Protein AF-A0A1Y1HPE0-F1 (afdb_monomer_lite)

InterPro domains:
  IPR033253 Cilia- and flagella-associated protein 45 [PTHR15504] (1-548)
  IPR043597 Trichohyalin-plectin-homology domain [PF13868] (159-290)
  IPR043597 Trichohyalin-plectin-homology domain [PF13868] (318-537)

Sequence (550 aa):
MPASVRSDATHGTQRSSSSKTQGKYKVISRSSTVDESLFGNNGMPVVTRSPTRKQKENQENTRSRKGATQKEDTDSVLLTKGDIQRIKGTGLITSAEEKETLRCMHETQKEQERAVSTQRKNAMLKMEEERRKRAPLTETDRLKQEETSSILSAANQQLDEQLDEVKRMNQMMLYSKCMTVRDKQIEEKRRIKEQEEAETRRLDVAMEADRRRALEEYEERERRRVEEFKQGKKVIELQIEERELERQRQEEVLALERQAVLDAIERNKAEELRQMQERRDAGARLLQASLRARTADLLQWHCHSGPTCTLNSAVRLQEVSRSNAALIERKKALAAAEREEELRIAAYIAQKEAREAQVAEEQERVKKDREREVARLRGMQEKANDKQAEIDALRAQRTQEAYEREWRAKERAEAERARRLNQELAEAREQQKVLKMKQLADYAQAEQAEFYRIIAEKREMEKRERELEQQAQRKEVEHKEQLKLQIAQREEERRREREAHLREGDKIKQKLQAEKDKLERIRMKKLQDLEKEGVPEKYRAELMTKKLMK

Organism: Klebsormidium nitens (NCBI:txid105231)

Secondary structure (DSSP, 8-state):
--------------------------------------------------------------------------------HHHHHHHHHTT----HHHHHHHHHHHHHHHHHHHHHHHHHHHHHHHHHHHHHHSSPPPHHHHHHHHHHHHHHHHHHHHHHHHSHHHHHHHHHHHHHHHHHHHHHHHHHHHHHHHHHHHHHHHHHHHHHHHHHHHHHHHHHHHHHHHHHHHHHHHHHHHHHHHHHHHHHHHHHHHHHHHHHHHHHHHHHHHHHHHHHHHHHHHHHHHHHHHHHTTSS--------------------TTSHHHHHHHHHHHHHHHHHHHHHHHHHHHHHHHHHHHHHHHHHHHHHHHHHHHHHHHHHHHHHHHHHHHHHHHHHHHHHHHHHHHHHHHHHHHHHHHHHHHHHHHHHHHHHHHHHHHHHHHHHHHHHHHHHHHHHHHHHHHHHHHHHHHHHHHHHHHHHHHHHHHHHHHHHHHHHHHHHHHHHHHHHHHHHHHHHHHHHHHHHHHHHHHHHHHHHTT--HHHHHHHHH--S--

Foldseek 3Di:
DDDDDDDDDDDDDDDDDDDDDDDDDDDDDDDDDDDDPDPDDDDDDDDDDDDDDDDDDDDDDDDDDDDDDDDDDDPDDDQDPVNVV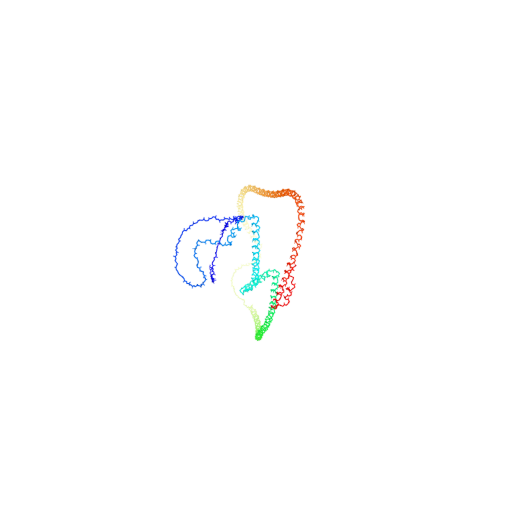VVVVVPDPDDPVVVVVVVVVVVVVVVVVVVVVVVVVVVVVVVVVVCVVPPDDDPVVVVVVVVVVVVVVVVVVVVVCPDVLNVVLVVLLVVLVVVLVVVVVVVVVVVVVVVVVVVVVVVVVVVVVVVVVVVVVVVVVVVVVVVVVVVVVVVVVVVVVVVVVVVVVVVVVVVVVVVVVVVVVVVVVVVVVVVVVVVVVVVVVVVVVVVVVPPDDDDDDDDDDDDDDDDDDDDDPPCVVVVVVVVVVVVVVVVVVVVVVVVVVVVVVVVVVVVVVVVVVVVVVVVVVVVVVVVVVVVVVVVVVVVVVVVVVVVVVVVVVVVVVVVVVVVVVVVVVVVVVVVVVVVVVVVVVVVVVVVVVVVVVVVVVVVVVVVVVVVVVVVVVVVVVVVVVVVVVVVVVVVVVVVVVCVVVVVVVVVVCVVVVVVVVVVVVVVQVVSVVSLVVSLVVSVVVVRDVVSSVVSVPDDSDD

pLDDT: mean 71.09, std 19.19, range [23.92, 93.81]

Structure (mmCIF, N/CA/C/O backbone):
data_AF-A0A1Y1HPE0-F1
#
_entry.id   AF-A0A1Y1HPE0-F1
#
loop_
_atom_site.group_PDB
_atom_site.id
_atom_site.type_symbol
_atom_site.label_atom_id
_atom_site.label_alt_id
_atom_site.label_comp_id
_atom_site.label_asym_id
_atom_site.label_entity_id
_atom_site.label_seq_id
_atom_site.pdbx_PDB_ins_code
_atom_site.Cartn_x
_atom_site.Cartn_y
_atom_site.Cartn_z
_atom_site.occupancy
_atom_site.B_iso_or_equiv
_atom_site.auth_seq_id
_atom_site.auth_comp_id
_atom_site.auth_asym_id
_atom_site.auth_atom_id
_atom_site.pdbx_PDB_model_num
ATOM 1 N N . MET A 1 1 ? -14.961 -21.545 -36.499 1.00 43.22 1 MET A N 1
ATOM 2 C CA . MET A 1 1 ? -15.099 -22.891 -35.908 1.00 43.22 1 MET A CA 1
ATOM 3 C C . MET A 1 1 ? -14.948 -22.815 -34.389 1.00 43.22 1 MET A C 1
ATOM 5 O O . MET A 1 1 ? -13.817 -22.736 -33.929 1.00 43.22 1 MET A O 1
ATOM 9 N N . PRO A 1 2 ? -16.051 -22.770 -33.619 1.00 56.19 2 PRO A N 1
ATOM 10 C CA . PRO A 1 2 ? -16.020 -23.181 -32.209 1.00 56.19 2 PRO A CA 1
ATOM 11 C C . PRO A 1 2 ? -17.181 -24.130 -31.822 1.00 56.19 2 PRO A C 1
ATOM 13 O O . PRO A 1 2 ? -18.338 -23.867 -32.139 1.00 56.19 2 PRO A O 1
ATOM 16 N N . ALA A 1 3 ? -16.851 -25.225 -31.130 1.00 38.56 3 ALA A N 1
ATOM 17 C CA . ALA A 1 3 ? -17.727 -26.274 -30.571 1.00 38.56 3 ALA A CA 1
ATOM 18 C C . ALA A 1 3 ? -16.830 -27.186 -29.684 1.00 38.56 3 ALA A C 1
ATOM 20 O O . ALA A 1 3 ? -15.649 -27.290 -30.004 1.00 38.56 3 ALA A O 1
ATOM 21 N N . SER A 1 4 ? -17.231 -27.882 -28.606 1.00 43.22 4 SER A N 1
ATOM 22 C CA . SER A 1 4 ? -18.500 -28.044 -27.854 1.00 43.22 4 SER A CA 1
ATOM 23 C C . SER A 1 4 ? -18.182 -28.615 -26.435 1.00 43.22 4 SER A C 1
ATOM 25 O O . SER A 1 4 ? -17.018 -28.577 -26.051 1.00 43.22 4 SER A O 1
ATOM 27 N N . VAL A 1 5 ? -19.172 -29.217 -25.732 1.00 46.91 5 VAL A N 1
ATOM 28 C CA . VAL A 1 5 ? -19.135 -29.888 -24.388 1.00 46.91 5 VAL A CA 1
ATOM 29 C C . VAL A 1 5 ? -19.251 -28.874 -23.218 1.00 46.91 5 VAL A C 1
ATOM 31 O O . VAL A 1 5 ? -18.313 -28.120 -22.998 1.00 46.91 5 VAL A O 1
ATOM 34 N N . ARG A 1 6 ? -20.356 -28.662 -22.458 1.00 43.00 6 ARG A N 1
ATOM 35 C CA . ARG A 1 6 ? -21.628 -29.386 -22.109 1.00 43.00 6 ARG A CA 1
ATOM 36 C C . ARG A 1 6 ? -21.442 -30.697 -21.316 1.00 43.00 6 ARG A C 1
ATOM 38 O O . ARG A 1 6 ? -20.601 -31.475 -21.723 1.00 43.00 6 ARG A O 1
ATOM 45 N N . SER A 1 7 ? -22.192 -31.041 -20.256 1.00 43.66 7 SER A N 1
ATOM 46 C CA . SER A 1 7 ? -23.367 -30.468 -19.532 1.00 43.66 7 SER A CA 1
ATOM 47 C C . SER A 1 7 ? -23.320 -30.901 -18.031 1.00 43.66 7 SER A C 1
ATOM 49 O O . SER A 1 7 ? -22.395 -31.619 -17.672 1.00 43.66 7 SER A O 1
ATOM 51 N N . ASP A 1 8 ? -24.063 -30.352 -17.052 1.00 34.03 8 ASP A N 1
ATOM 52 C CA . ASP A 1 8 ? -25.495 -30.528 -16.664 1.00 34.03 8 ASP A CA 1
ATOM 53 C C . ASP A 1 8 ? -25.862 -29.430 -15.608 1.00 34.03 8 ASP A C 1
ATOM 55 O O . ASP A 1 8 ? -24.966 -28.961 -14.913 1.00 34.03 8 ASP A O 1
ATOM 59 N N . ALA A 1 9 ? -27.049 -28.799 -15.483 1.00 38.19 9 ALA A N 1
ATOM 60 C CA . ALA A 1 9 ? -28.463 -29.230 -15.341 1.00 38.19 9 ALA A CA 1
ATOM 61 C C . ALA A 1 9 ? -28.849 -29.701 -13.903 1.00 38.19 9 ALA A C 1
ATOM 63 O O . ALA A 1 9 ? -28.107 -30.471 -13.318 1.00 38.19 9 ALA A O 1
ATOM 64 N N . THR A 1 10 ? -29.979 -29.350 -13.243 1.00 39.84 10 THR A N 1
ATOM 65 C CA . THR A 1 10 ? -31.112 -28.400 -13.479 1.00 39.84 10 THR A CA 1
ATOM 66 C C . THR A 1 10 ? -31.962 -28.172 -12.192 1.00 39.84 10 THR A C 1
ATOM 68 O O . THR A 1 10 ? -31.917 -29.003 -11.290 1.00 39.84 10 THR A O 1
ATOM 71 N N . HIS A 1 11 ? -32.841 -27.144 -12.230 1.00 38.12 11 HIS A N 1
ATOM 72 C CA . HIS A 1 11 ? -34.014 -26.789 -11.375 1.00 38.12 11 HIS A CA 1
ATOM 73 C C . HIS A 1 11 ? -33.742 -25.763 -10.249 1.00 38.12 11 HIS A C 1
ATOM 75 O O . HIS A 1 11 ? -32.761 -25.875 -9.535 1.00 38.12 11 HIS A O 1
ATOM 81 N N . GLY A 1 12 ? -34.537 -24.711 -10.001 1.00 32.06 12 GLY A N 1
ATOM 82 C CA . GLY A 1 12 ? -35.847 -24.310 -10.529 1.00 32.06 12 GLY A CA 1
ATOM 83 C C . GLY A 1 12 ? -36.899 -24.162 -9.418 1.00 32.06 12 GLY A C 1
ATOM 84 O O . GLY A 1 12 ? -37.325 -25.169 -8.867 1.00 32.06 12 GLY A O 1
ATOM 85 N N . THR A 1 13 ? -37.343 -22.930 -9.115 1.00 36.38 13 THR A N 1
ATOM 86 C CA . THR A 1 13 ? -38.761 -22.468 -9.158 1.00 36.38 13 THR A CA 1
ATOM 87 C C . THR A 1 13 ? -38.858 -20.964 -8.821 1.00 36.38 13 THR A C 1
ATOM 89 O O . THR A 1 13 ? -38.012 -20.403 -8.131 1.00 36.38 13 THR A O 1
ATOM 92 N N . GLN A 1 14 ? -39.870 -20.296 -9.383 1.00 33.84 14 GLN A N 1
ATOM 93 C CA . GLN A 1 14 ? -40.132 -18.850 -9.349 1.00 33.84 14 GLN A CA 1
ATOM 94 C C . GLN A 1 14 ? -41.140 -18.436 -8.255 1.00 33.84 14 GLN A C 1
ATOM 96 O O . GLN A 1 14 ? -41.988 -19.244 -7.885 1.00 33.84 14 GLN A O 1
ATOM 101 N N . ARG A 1 15 ? -41.132 -17.144 -7.870 1.00 32.78 15 ARG A N 1
ATOM 102 C CA . ARG A 1 15 ? -42.278 -16.184 -7.761 1.00 32.78 15 ARG A CA 1
ATOM 103 C C . ARG A 1 15 ? -41.783 -14.904 -7.041 1.00 32.78 15 ARG A C 1
ATOM 105 O O . ARG A 1 15 ? -41.161 -15.010 -5.997 1.00 32.78 15 ARG A O 1
ATOM 112 N N . SER A 1 16 ? -41.787 -13.701 -7.635 1.00 36.34 16 SER A N 1
ATOM 113 C CA . SER A 1 16 ? -42.919 -12.786 -7.940 1.00 36.34 16 SER A CA 1
ATOM 114 C C . SER A 1 16 ? -43.643 -12.254 -6.686 1.00 36.34 16 SER A C 1
ATOM 116 O O . SER A 1 16 ? -43.951 -13.060 -5.820 1.00 36.34 16 SER A O 1
ATOM 118 N N . SER A 1 17 ? -44.108 -11.005 -6.546 1.00 30.58 17 SER A N 1
ATOM 119 C CA . SER A 1 17 ? -43.941 -9.716 -7.258 1.00 30.58 17 SER A CA 1
ATOM 120 C C . SER A 1 17 ? -44.931 -8.705 -6.634 1.00 30.58 17 SER A C 1
ATOM 122 O O . SER A 1 17 ? -45.931 -9.146 -6.073 1.00 30.58 17 SER A O 1
ATOM 124 N N . SER A 1 18 ? -44.772 -7.394 -6.887 1.00 31.62 18 SER A N 1
ATOM 125 C CA . SER A 1 18 ? -45.792 -6.330 -6.666 1.00 31.62 18 SER A CA 1
ATOM 126 C C . SER A 1 18 ? -46.138 -5.984 -5.197 1.00 31.62 18 SER A C 1
ATOM 128 O O . SER A 1 18 ? -45.829 -6.746 -4.293 1.00 31.62 18 SER A O 1
ATOM 130 N N . SER A 1 19 ? -46.821 -4.877 -4.871 1.00 35.88 19 SER A N 1
ATOM 131 C CA . SER A 1 19 ? -46.736 -3.485 -5.365 1.00 35.88 19 SER A CA 1
ATOM 132 C C . SER A 1 19 ? -47.592 -2.570 -4.472 1.00 35.88 19 SER A C 1
ATOM 134 O O . SER A 1 19 ? -48.660 -2.985 -4.050 1.00 35.88 19 SER A O 1
ATOM 136 N N . LYS A 1 20 ? -47.152 -1.319 -4.280 1.00 37.41 20 LYS A N 1
ATOM 137 C CA . LYS A 1 20 ? -47.934 -0.073 -4.078 1.00 37.41 20 LYS A CA 1
ATOM 138 C C . LYS A 1 20 ? -49.326 -0.070 -3.376 1.00 37.41 20 LYS A C 1
ATOM 140 O O . LYS A 1 20 ? -50.286 -0.704 -3.789 1.00 37.41 20 LYS A O 1
ATOM 145 N N . THR A 1 21 ? -49.452 0.967 -2.534 1.00 35.25 21 THR A N 1
ATOM 146 C CA . THR A 1 21 ? -50.607 1.882 -2.317 1.00 35.25 21 THR A CA 1
ATOM 147 C C . THR A 1 21 ? -51.762 1.569 -1.344 1.00 35.25 21 THR A C 1
ATOM 149 O O . THR A 1 21 ? -52.593 0.710 -1.577 1.00 35.25 21 THR A O 1
ATOM 152 N N . GLN A 1 22 ? -51.871 2.494 -0.373 1.00 43.84 22 GLN A N 1
ATOM 153 C CA . GLN A 1 22 ? -53.065 3.147 0.205 1.00 43.84 22 GLN A CA 1
ATOM 154 C C . GLN A 1 22 ? -54.168 2.324 0.905 1.00 43.84 22 GLN A C 1
ATOM 156 O O . GLN A 1 22 ? -54.922 1.581 0.293 1.00 43.84 22 GLN A O 1
ATOM 161 N N . GLY A 1 23 ? -54.389 2.659 2.184 1.00 35.94 23 GLY A N 1
ATOM 162 C CA . GLY A 1 23 ? -55.521 2.208 3.001 1.00 35.94 23 GLY A CA 1
ATOM 163 C C . GLY A 1 23 ? -55.784 3.171 4.162 1.00 35.94 23 GLY A C 1
ATOM 164 O O . GLY A 1 23 ? -55.299 2.981 5.268 1.00 35.94 23 GLY A O 1
ATOM 165 N N . LYS A 1 24 ? -56.509 4.246 3.851 1.00 37.16 24 LYS A N 1
ATOM 166 C CA . LYS A 1 24 ? -56.966 5.342 4.721 1.00 37.16 24 LYS A CA 1
ATOM 167 C C . LYS A 1 24 ? -57.608 4.887 6.044 1.00 37.16 24 LYS A C 1
ATOM 169 O O . LYS A 1 24 ? -58.384 3.938 6.072 1.00 37.16 24 LYS A O 1
ATOM 174 N N . TYR A 1 25 ? -57.399 5.691 7.091 1.00 37.66 25 TYR A N 1
ATOM 175 C CA . TYR A 1 25 ? -58.205 5.693 8.318 1.00 37.66 25 TYR A CA 1
ATOM 176 C C . TYR A 1 25 ? -59.710 5.769 8.017 1.00 37.66 25 TYR A C 1
ATOM 178 O O . TYR A 1 25 ? -60.133 6.559 7.170 1.00 37.66 25 TYR A O 1
ATOM 186 N N . LYS A 1 26 ? -60.526 5.056 8.803 1.00 41.47 26 LYS A N 1
ATOM 187 C CA . LYS A 1 26 ? -61.959 5.346 8.937 1.00 41.47 26 LYS A CA 1
ATOM 188 C C . LYS A 1 26 ? -62.332 5.439 10.416 1.00 41.47 26 LYS A C 1
ATOM 190 O O . LYS A 1 26 ? -62.333 4.448 11.134 1.00 41.47 26 LYS A O 1
ATOM 195 N N . VAL A 1 27 ? -62.612 6.664 10.853 1.00 50.12 27 VAL A N 1
ATOM 196 C CA . VAL A 1 27 ? -63.138 6.988 12.186 1.00 50.12 27 VAL A CA 1
ATOM 197 C C . VAL A 1 27 ? -64.645 6.742 12.201 1.00 50.12 27 VAL A C 1
ATOM 199 O O . VAL A 1 27 ? -65.324 7.088 11.235 1.00 50.12 27 VAL A O 1
ATOM 202 N N . ILE A 1 28 ? -65.173 6.235 13.316 1.00 44.94 28 ILE A N 1
ATOM 203 C CA . ILE A 1 28 ? -66.593 6.340 13.678 1.00 44.94 28 ILE A CA 1
ATOM 204 C C . ILE A 1 28 ? -66.644 6.825 15.140 1.00 44.94 28 ILE A C 1
ATOM 206 O O . ILE A 1 28 ? -66.226 6.079 16.013 1.00 44.94 28 ILE A O 1
ATOM 210 N N . SER A 1 29 ? -67.071 8.089 15.348 1.00 39.16 29 SER A N 1
ATOM 211 C CA . SER A 1 29 ? -67.472 8.786 16.610 1.00 39.16 29 SER A CA 1
ATOM 212 C C . SER A 1 29 ? -66.700 8.472 17.919 1.00 39.16 29 SER A C 1
ATOM 214 O O . SER A 1 29 ? -66.701 7.343 18.381 1.00 39.16 29 SER A O 1
ATOM 216 N N . ARG A 1 30 ? -66.082 9.399 18.671 1.00 45.25 30 ARG A N 1
ATOM 217 C CA . ARG A 1 30 ? -66.249 10.864 18.841 1.00 45.25 30 ARG A CA 1
ATOM 218 C C . ARG A 1 30 ? -67.590 11.352 19.433 1.00 45.25 30 ARG A C 1
ATOM 220 O O . ARG A 1 30 ? -68.248 12.185 18.827 1.00 45.25 30 ARG A O 1
ATOM 227 N N . SER A 1 31 ? -67.903 10.917 20.659 1.00 41.41 31 SER A N 1
ATOM 228 C CA . SER A 1 31 ? -68.553 11.758 21.693 1.00 41.41 31 SER A CA 1
ATOM 229 C C . SER A 1 31 ? -68.571 11.054 23.059 1.00 41.41 31 SER A C 1
ATOM 231 O O . SER A 1 31 ? -69.460 10.255 23.341 1.00 41.41 31 SER A O 1
ATOM 233 N N . SER A 1 32 ? -67.599 11.354 23.923 1.00 47.22 32 SER A N 1
ATOM 234 C CA . SER A 1 32 ? -67.708 11.088 25.362 1.00 47.22 32 SER A CA 1
ATOM 235 C C . SER A 1 32 ? -68.262 12.341 26.038 1.00 47.22 32 SER A C 1
ATOM 237 O O . SER A 1 32 ? -67.502 13.245 26.384 1.00 47.22 32 SER A O 1
ATOM 239 N N . THR A 1 33 ? -69.580 12.399 26.200 1.00 44.78 33 THR A N 1
ATOM 240 C CA . THR A 1 33 ? -70.246 13.437 26.991 1.00 44.78 33 THR A CA 1
ATOM 241 C C . THR A 1 33 ? -71.066 12.733 28.058 1.00 44.78 33 THR A C 1
ATOM 243 O O . THR A 1 33 ? -72.002 12.003 27.747 1.00 44.78 33 THR A O 1
ATOM 246 N N . VAL A 1 34 ? -70.645 12.909 29.307 1.00 44.03 34 VAL A N 1
ATOM 247 C CA . VAL A 1 34 ? -71.431 12.556 30.489 1.00 44.03 34 VAL A CA 1
ATOM 248 C C . VAL A 1 34 ? -72.476 13.651 30.676 1.00 44.03 34 VAL A C 1
ATOM 250 O O . VAL A 1 34 ? -72.135 14.826 30.557 1.00 44.03 34 VAL A O 1
ATOM 253 N N . ASP A 1 35 ? -73.713 13.268 30.982 1.00 37.34 35 ASP A N 1
ATOM 254 C CA . ASP A 1 35 ? -74.705 14.166 31.572 1.00 37.34 35 ASP A CA 1
ATOM 255 C C . ASP A 1 35 ? -75.364 13.460 32.769 1.00 37.34 35 ASP A C 1
ATOM 257 O O . ASP A 1 35 ? -75.675 12.266 32.718 1.00 37.34 35 ASP A O 1
ATOM 261 N N . GLU A 1 36 ? -75.498 14.183 33.876 1.00 53.75 36 GLU A N 1
ATOM 262 C CA . GLU A 1 36 ? -75.738 13.653 35.221 1.00 53.75 36 GLU A CA 1
ATOM 263 C C . GLU A 1 36 ? -77.216 13.764 35.625 1.00 53.75 36 GLU A C 1
ATOM 265 O O . GLU A 1 36 ? -77.560 14.371 36.637 1.00 53.75 36 GLU A O 1
ATOM 270 N N . SER A 1 37 ? -78.120 13.171 34.838 1.00 54.69 37 SER A N 1
ATOM 271 C CA . SER A 1 37 ? -79.567 13.265 35.102 1.00 54.69 37 SER A CA 1
ATOM 272 C C . SER A 1 37 ? -80.334 11.965 34.831 1.00 54.69 37 SER A C 1
ATOM 274 O O . SER A 1 37 ? -81.260 11.917 34.024 1.00 54.69 37 SER A O 1
ATOM 276 N N . LEU A 1 38 ? -79.955 10.871 35.511 1.00 42.72 38 LEU A N 1
ATOM 277 C CA . LEU A 1 38 ? -80.746 9.625 35.495 1.00 42.72 38 LEU A CA 1
ATOM 278 C C . LEU A 1 38 ? -80.895 8.900 36.851 1.00 42.72 38 LEU A C 1
ATOM 280 O O . LEU A 1 38 ? -81.243 7.722 36.895 1.00 42.72 38 LEU A O 1
ATOM 284 N N . PHE A 1 39 ? -80.724 9.617 37.965 1.00 37.06 39 PHE A N 1
ATOM 285 C CA . PHE A 1 39 ? -81.275 9.233 39.273 1.00 37.06 39 PHE A CA 1
ATOM 286 C C . PHE A 1 39 ? -82.413 10.212 39.622 1.00 37.06 39 PHE A C 1
ATOM 288 O O . PHE A 1 39 ? -82.164 11.229 40.261 1.00 37.06 39 PHE A O 1
ATOM 295 N N . GLY A 1 40 ? -83.644 9.957 39.140 1.00 34.81 40 GLY A N 1
ATOM 296 C CA . GLY A 1 40 ? -84.648 11.038 39.024 1.00 34.81 40 GLY A CA 1
ATOM 297 C C . GLY A 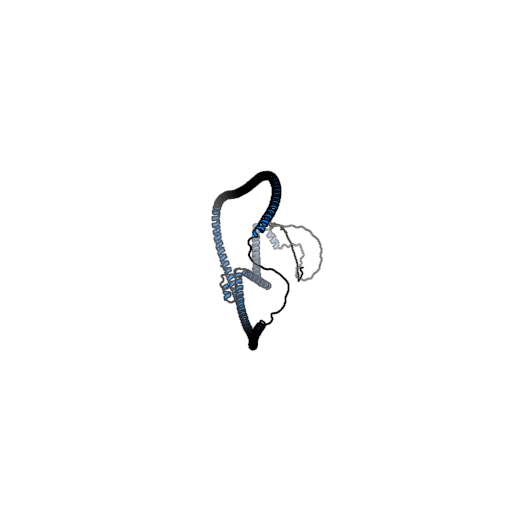1 40 ? -86.156 10.719 38.976 1.00 34.81 40 GLY A C 1
ATOM 298 O O . GLY A 1 40 ? -86.915 11.610 38.628 1.00 34.81 40 GLY A O 1
ATOM 299 N N . ASN A 1 41 ? -86.598 9.532 39.410 1.00 35.41 41 ASN A N 1
ATOM 300 C CA . ASN A 1 41 ? -87.942 9.274 39.981 1.00 35.41 41 ASN A CA 1
ATOM 301 C C . ASN A 1 41 ? -89.238 9.210 39.104 1.00 35.41 41 ASN A C 1
ATOM 303 O O . ASN A 1 41 ? -89.394 9.871 38.087 1.00 35.41 41 ASN A O 1
ATOM 307 N N . ASN A 1 42 ? -90.211 8.451 39.644 1.00 37.59 42 ASN A N 1
ATOM 308 C CA . ASN A 1 42 ? -91.661 8.358 39.363 1.00 37.59 42 ASN A CA 1
ATOM 309 C C . ASN A 1 42 ? -92.188 7.804 38.016 1.00 37.59 42 ASN A C 1
ATOM 311 O O . ASN A 1 42 ? -92.203 8.480 36.993 1.00 37.59 42 ASN A O 1
ATOM 315 N N . GLY A 1 43 ? -92.821 6.620 38.080 1.00 32.62 43 GLY A N 1
ATOM 316 C CA . GLY A 1 43 ? -93.671 6.074 37.014 1.00 32.62 43 GLY A CA 1
ATOM 317 C C . GLY A 1 43 ? -94.874 5.264 37.526 1.00 32.62 43 GLY A C 1
ATOM 318 O O . GLY A 1 43 ? -94.696 4.266 38.215 1.00 32.62 43 GLY A O 1
ATOM 319 N N . MET A 1 44 ? -96.081 5.704 37.152 1.00 35.22 44 MET A N 1
ATOM 320 C CA . MET A 1 44 ? -97.401 5.029 37.073 1.00 35.22 44 MET A CA 1
ATOM 321 C C . MET A 1 44 ? -98.331 6.001 36.292 1.00 35.22 44 MET A C 1
ATOM 323 O O . MET A 1 44 ? -98.050 7.200 36.363 1.00 35.22 44 MET A O 1
ATOM 327 N N . PRO A 1 45 ? -99.412 5.585 35.580 1.00 46.16 45 PRO A N 1
ATOM 328 C CA . PRO A 1 45 ? -100.143 4.313 35.691 1.00 46.16 45 PRO A CA 1
ATOM 329 C C . PRO A 1 45 ? -100.464 3.544 34.371 1.00 46.16 45 PRO A C 1
ATOM 331 O O . PRO A 1 45 ? -100.401 4.079 33.274 1.00 46.16 45 PRO A O 1
ATOM 334 N N . VAL A 1 46 ? -100.842 2.265 34.542 1.00 32.84 46 VAL A N 1
ATOM 335 C CA . VAL A 1 46 ? -101.930 1.460 33.905 1.00 32.84 46 VAL A CA 1
ATOM 336 C C . VAL A 1 46 ? -102.467 1.823 32.489 1.00 32.84 46 VAL A C 1
ATOM 338 O O . VAL A 1 46 ? -102.887 2.950 32.272 1.00 32.84 46 VAL A O 1
ATOM 341 N N . VAL A 1 47 ? -102.630 0.817 31.592 1.00 32.72 47 VAL A N 1
ATOM 342 C CA . VAL A 1 47 ? -103.898 0.413 30.885 1.00 32.72 47 VAL A CA 1
ATOM 343 C C . VAL A 1 47 ? -103.668 -0.568 29.694 1.00 32.72 47 VAL A C 1
ATOM 345 O O . VAL A 1 47 ? -103.125 -0.220 28.656 1.00 32.72 47 VAL A O 1
ATOM 348 N N . THR A 1 48 ? -104.150 -1.809 29.878 1.00 31.95 48 THR A N 1
ATOM 349 C CA . THR A 1 48 ? -104.680 -2.834 28.930 1.00 31.95 48 THR A CA 1
ATOM 350 C C . THR A 1 48 ? -104.161 -3.017 27.482 1.00 31.95 48 THR A C 1
ATOM 352 O O . THR A 1 48 ? -104.327 -2.134 26.645 1.00 31.95 48 THR A O 1
ATOM 355 N N . ARG A 1 49 ? -103.915 -4.288 27.093 1.00 30.03 49 ARG A N 1
ATOM 356 C CA . ARG A 1 49 ? -104.886 -5.103 26.304 1.00 30.03 49 ARG A CA 1
ATOM 357 C C . ARG A 1 49 ? -104.509 -6.598 26.179 1.00 30.03 49 ARG A C 1
ATOM 359 O O . ARG A 1 49 ? -103.346 -6.954 26.060 1.00 30.03 49 ARG A O 1
ATOM 366 N N . SER A 1 50 ? -105.531 -7.456 26.209 1.00 27.36 50 SER A N 1
ATOM 367 C CA . SER A 1 50 ? -105.524 -8.919 25.955 1.00 27.36 50 SER A CA 1
ATOM 368 C C . SER A 1 50 ? -105.858 -9.200 24.455 1.00 27.36 50 SER A C 1
ATOM 370 O O . SER A 1 50 ? -105.959 -8.206 23.731 1.00 27.36 50 SER A O 1
ATOM 372 N N . PRO A 1 51 ? -106.142 -10.439 23.947 1.00 51.34 51 PRO A N 1
ATOM 373 C CA . PRO A 1 51 ? -106.264 -11.762 24.604 1.00 51.34 51 PRO A CA 1
ATOM 374 C C . PRO A 1 51 ? -105.736 -12.998 23.800 1.00 51.34 51 PRO A C 1
ATOM 376 O O . PRO A 1 51 ? -105.167 -12.874 22.723 1.00 51.34 51 PRO A O 1
ATOM 379 N N . THR A 1 52 ? -106.083 -14.203 24.296 1.00 28.86 52 THR A N 1
ATOM 380 C CA . THR A 1 52 ? -106.159 -15.536 23.625 1.00 28.86 52 THR A CA 1
ATOM 381 C C . THR A 1 52 ? -104.895 -16.418 23.554 1.00 28.86 52 THR A C 1
ATOM 383 O O . THR A 1 52 ? -103.801 -15.908 23.376 1.00 28.86 52 THR A O 1
ATOM 386 N N . ARG A 1 53 ? -104.961 -17.767 23.638 1.00 31.08 53 ARG A N 1
ATOM 387 C CA . ARG A 1 53 ? -105.994 -18.727 24.139 1.00 31.08 53 ARG A CA 1
ATOM 388 C C . ARG A 1 53 ? -105.441 -20.168 24.055 1.00 31.08 53 ARG A C 1
ATOM 390 O O . ARG A 1 53 ? -105.105 -20.582 22.952 1.00 31.08 53 ARG A O 1
ATOM 397 N N . LYS A 1 54 ? -105.491 -20.951 25.146 1.00 29.83 54 LYS A N 1
ATOM 398 C CA . LYS A 1 54 ? -106.020 -22.345 25.241 1.00 29.83 54 LYS A CA 1
ATOM 399 C C . LYS A 1 54 ? -105.569 -23.032 26.544 1.00 29.83 54 LYS A C 1
ATOM 401 O O . LYS A 1 54 ? -104.393 -23.026 26.878 1.00 29.83 54 LYS A O 1
ATOM 406 N N . GLN A 1 55 ? -106.527 -23.647 27.237 1.00 31.08 55 GLN A N 1
ATOM 407 C CA . GLN A 1 55 ? -106.337 -24.546 28.383 1.00 31.08 55 GLN A CA 1
ATOM 408 C C . GLN A 1 55 ? -106.476 -26.010 27.933 1.00 31.08 55 GLN A C 1
ATOM 410 O O . GLN A 1 55 ? -107.193 -26.255 26.958 1.00 31.08 55 GLN A O 1
ATOM 415 N N . LYS A 1 56 ? -105.872 -26.942 28.688 1.00 31.64 56 LYS A N 1
ATOM 416 C CA . LYS A 1 56 ? -106.465 -28.153 29.325 1.00 31.64 56 LYS A CA 1
ATOM 417 C C . LYS A 1 56 ? -105.314 -29.029 29.879 1.00 31.64 56 LYS A C 1
ATOM 419 O O . LYS A 1 56 ? -104.298 -29.146 29.207 1.00 31.64 56 LYS A O 1
ATOM 424 N N . GLU A 1 57 ? -105.283 -29.351 31.183 1.00 32.06 57 GLU A N 1
ATOM 425 C CA . GLU A 1 57 ? -105.877 -30.558 31.835 1.00 32.06 57 GLU A CA 1
ATOM 426 C C . GLU A 1 57 ? -105.228 -31.865 31.306 1.00 32.06 57 GLU A C 1
ATOM 428 O O . GLU A 1 57 ? -105.122 -32.011 30.096 1.00 32.06 57 GLU A O 1
ATOM 433 N N . ASN A 1 58 ? -104.767 -32.872 32.070 1.00 32.03 58 ASN A N 1
ATOM 434 C CA . ASN A 1 58 ? -104.903 -33.283 33.489 1.00 32.03 58 ASN A CA 1
ATOM 435 C C . ASN A 1 58 ? -103.709 -34.245 33.859 1.00 32.03 58 ASN A C 1
ATOM 437 O O . ASN A 1 58 ? -102.902 -34.519 32.975 1.00 32.03 58 ASN A O 1
ATOM 441 N N . GLN A 1 59 ? -103.466 -34.806 35.065 1.00 35.91 59 GLN A N 1
ATOM 442 C CA . GLN A 1 59 ? -104.206 -34.865 36.345 1.00 35.91 59 GLN A CA 1
ATOM 443 C C . GLN A 1 59 ? -103.288 -35.078 37.598 1.00 35.91 59 GLN A C 1
ATOM 445 O O . GLN A 1 59 ? -102.065 -35.052 37.524 1.00 35.91 59 GLN A O 1
ATOM 450 N N . GLU A 1 60 ? -103.948 -35.291 38.741 1.00 32.97 60 GLU A N 1
ATOM 451 C CA . GLU A 1 60 ? -103.567 -35.662 40.120 1.00 32.97 60 GLU A CA 1
ATOM 452 C C . GLU A 1 60 ? -102.509 -36.767 40.378 1.00 32.97 60 GLU A C 1
ATOM 454 O O . GLU A 1 60 ? -102.497 -37.805 39.720 1.00 32.97 60 GLU A O 1
ATOM 459 N N . ASN A 1 61 ? -101.803 -36.662 41.523 1.00 31.56 61 ASN A N 1
ATOM 460 C CA . ASN A 1 61 ? -102.002 -37.619 42.635 1.00 31.56 61 ASN A CA 1
ATOM 461 C C . ASN A 1 61 ? -101.650 -37.020 44.026 1.00 31.56 61 ASN A C 1
ATOM 463 O O . ASN A 1 61 ? -101.237 -35.867 44.127 1.00 31.56 61 ASN A O 1
ATOM 467 N N . THR A 1 62 ? -101.902 -37.767 45.109 1.00 32.19 62 THR A N 1
ATOM 468 C CA . THR A 1 62 ? -102.387 -37.232 46.403 1.00 32.19 62 THR A CA 1
ATOM 469 C C . THR A 1 62 ? -101.600 -37.656 47.660 1.00 32.19 62 THR A C 1
ATOM 471 O O . THR A 1 62 ? -101.007 -38.733 47.686 1.00 32.19 62 THR A O 1
ATOM 474 N N . ARG A 1 63 ? -101.682 -36.836 48.738 1.00 29.20 63 ARG A N 1
ATOM 475 C CA . ARG A 1 63 ? -101.913 -37.179 50.183 1.00 29.20 63 ARG A CA 1
ATOM 476 C C . ARG A 1 63 ? -101.582 -35.964 51.094 1.00 29.20 63 ARG A C 1
ATOM 478 O O . ARG A 1 63 ? -100.479 -35.451 51.033 1.00 29.20 63 ARG A O 1
ATOM 485 N N . SER A 1 64 ? -102.544 -35.352 51.812 1.00 32.75 64 SER A N 1
ATOM 486 C CA . SER A 1 64 ? -103.103 -35.730 53.145 1.00 32.75 64 SER A CA 1
ATOM 487 C C . SER A 1 64 ? -102.149 -35.446 54.336 1.00 32.75 64 SER A C 1
ATOM 489 O O . SER A 1 64 ? -101.025 -35.922 54.296 1.00 32.75 64 SER A O 1
ATOM 491 N N . ARG A 1 65 ? -102.524 -34.808 55.471 1.00 29.02 65 ARG A N 1
ATOM 492 C CA . ARG A 1 65 ? -103.841 -34.336 55.993 1.00 29.02 65 ARG A CA 1
ATOM 493 C C . ARG A 1 65 ? -103.690 -33.575 57.339 1.00 29.02 65 ARG A C 1
ATOM 495 O O . ARG A 1 65 ? -102.776 -33.885 58.093 1.00 29.02 65 ARG A O 1
ATOM 502 N N . LYS A 1 66 ? -104.710 -32.754 57.667 1.00 29.00 66 LYS A N 1
ATOM 503 C CA . LYS A 1 66 ? -105.106 -32.089 58.950 1.00 29.00 66 LYS A CA 1
ATOM 504 C C . LYS A 1 66 ? -104.907 -30.561 58.913 1.00 29.00 66 LYS A C 1
ATOM 506 O O . LYS A 1 66 ? -103.794 -30.108 58.718 1.00 29.00 66 LYS A O 1
ATOM 511 N N . GLY A 1 67 ? -105.919 -29.724 59.138 1.00 27.81 67 GLY A N 1
ATOM 512 C CA . GLY A 1 67 ? -107.355 -29.984 59.296 1.00 27.81 67 GLY A CA 1
ATOM 513 C C . GLY A 1 67 ? -108.053 -28.731 59.825 1.00 27.81 67 GLY A C 1
ATOM 514 O O . GLY A 1 67 ? -107.810 -28.355 60.965 1.00 27.81 67 GLY A O 1
ATOM 515 N N . ALA A 1 68 ? -108.899 -28.095 59.013 1.00 31.00 68 ALA A N 1
ATOM 516 C CA . ALA A 1 68 ? -109.657 -26.905 59.390 1.00 31.00 68 ALA A CA 1
ATOM 517 C C . ALA A 1 68 ? -111.152 -27.170 59.181 1.00 31.00 68 ALA A C 1
ATOM 519 O O . ALA A 1 68 ? -111.584 -27.508 58.080 1.00 31.00 68 ALA A O 1
ATOM 520 N N . THR A 1 69 ? -111.928 -27.061 60.256 1.00 35.53 69 THR A N 1
ATOM 521 C CA . THR A 1 69 ? -113.392 -27.128 60.232 1.00 35.53 69 THR A CA 1
ATOM 522 C C . THR A 1 69 ? -113.971 -25.870 59.600 1.00 35.53 69 THR A C 1
ATOM 524 O O . THR A 1 69 ? -113.577 -24.765 59.968 1.00 35.53 69 THR A O 1
ATOM 527 N N . GLN A 1 70 ? -114.945 -26.038 58.706 1.00 38.22 70 GLN A N 1
ATOM 528 C CA . GLN A 1 70 ? -115.782 -24.939 58.233 1.00 38.22 70 GLN A CA 1
ATOM 529 C C . GLN A 1 70 ? -116.581 -24.331 59.397 1.00 38.22 70 GLN A C 1
ATOM 531 O O . GLN A 1 70 ? -117.042 -25.049 60.287 1.00 38.22 70 GLN A O 1
ATOM 536 N N . LYS A 1 71 ? -116.800 -23.018 59.339 1.00 33.69 71 LYS A N 1
ATOM 537 C CA . LYS A 1 71 ? -118.008 -22.374 59.857 1.00 33.69 71 LYS A CA 1
ATOM 538 C C . LYS A 1 71 ? -118.507 -21.401 58.799 1.00 33.69 71 LYS A C 1
ATOM 540 O O . LYS A 1 71 ? -117.702 -20.744 58.147 1.00 33.69 71 LYS A O 1
ATOM 545 N N . GLU A 1 72 ? -119.816 -21.405 58.619 1.00 37.69 72 GLU A N 1
ATOM 546 C CA . GLU A 1 72 ? -120.530 -20.659 57.588 1.00 37.69 72 GLU A CA 1
ATOM 547 C C . GLU A 1 72 ? -120.705 -19.190 57.984 1.00 37.69 72 GLU A C 1
ATOM 549 O O . GLU A 1 72 ? -120.665 -18.842 59.170 1.00 37.69 72 GLU A O 1
ATOM 554 N N . ASP A 1 73 ? -120.935 -18.342 56.983 1.00 42.25 73 ASP A N 1
ATOM 555 C CA . ASP A 1 73 ? -121.329 -16.955 57.192 1.00 42.25 73 ASP A CA 1
ATOM 556 C C . ASP A 1 73 ? -122.688 -16.891 57.902 1.00 42.25 73 ASP A C 1
ATOM 558 O O . ASP A 1 73 ? -123.700 -17.389 57.409 1.00 42.25 73 ASP A O 1
ATOM 562 N N . THR A 1 74 ? -122.722 -16.223 59.053 1.00 37.25 74 THR A N 1
ATOM 563 C CA . THR A 1 74 ? -123.964 -15.716 59.647 1.00 37.25 74 THR A CA 1
ATOM 564 C C . THR A 1 74 ? -123.752 -14.256 60.004 1.00 37.25 74 THR A C 1
ATOM 566 O O . THR A 1 74 ? -122.812 -13.908 60.721 1.00 37.25 74 THR A O 1
ATOM 569 N N . ASP A 1 75 ? -124.616 -13.394 59.472 1.00 44.34 75 ASP A N 1
ATOM 570 C CA . ASP A 1 75 ? -124.547 -11.948 59.667 1.00 44.34 75 ASP A CA 1
ATOM 571 C C . ASP A 1 75 ? -125.067 -11.580 61.071 1.00 44.34 75 ASP A C 1
ATOM 573 O O . ASP A 1 75 ? -126.203 -11.151 61.273 1.00 44.34 75 ASP A O 1
ATOM 577 N N . SER A 1 76 ? -124.238 -11.852 62.083 1.00 46.91 76 SER A N 1
ATOM 578 C CA . SER A 1 76 ? -124.483 -11.498 63.481 1.00 46.91 76 SER A CA 1
ATOM 579 C C . SER A 1 76 ? -123.202 -10.953 64.118 1.00 46.91 76 SER A C 1
ATOM 581 O O . SER A 1 76 ? -122.359 -11.700 64.623 1.00 46.91 76 SER A O 1
ATOM 583 N N . VAL A 1 77 ? -123.046 -9.627 64.092 1.00 58.59 77 VAL A N 1
ATOM 584 C CA . VAL A 1 77 ? -121.861 -8.930 64.616 1.00 58.59 77 VAL A CA 1
ATOM 585 C C . VAL A 1 77 ? -121.873 -8.916 66.149 1.00 58.59 77 VAL A C 1
ATOM 587 O O . VAL A 1 77 ? -122.396 -8.004 66.790 1.00 58.59 77 VAL A O 1
ATOM 590 N N . LEU A 1 78 ? -121.254 -9.928 66.758 1.00 52.94 78 LEU A N 1
ATOM 591 C CA . LEU A 1 78 ? -120.988 -9.964 68.197 1.00 52.94 78 LEU A CA 1
ATOM 592 C C . LEU A 1 78 ? -119.777 -9.083 68.541 1.00 52.94 78 LEU A C 1
ATOM 594 O O . LEU A 1 78 ? -118.644 -9.564 68.582 1.00 52.94 78 LEU A O 1
ATOM 598 N N . LEU A 1 79 ? -120.005 -7.797 68.836 1.00 58.03 79 LEU A N 1
ATOM 599 C CA . LEU A 1 79 ? -118.959 -6.965 69.440 1.00 58.03 79 LEU A CA 1
ATOM 600 C C . LEU A 1 79 ? -118.581 -7.531 70.815 1.00 58.03 79 LEU A C 1
ATOM 602 O O . LEU A 1 79 ? -119.393 -7.534 71.745 1.00 58.03 79 LEU A O 1
ATOM 606 N N . THR A 1 80 ? -117.331 -7.965 70.981 1.00 73.31 80 THR A N 1
ATOM 607 C CA . THR A 1 80 ? -116.848 -8.371 72.305 1.00 73.31 80 THR A CA 1
ATOM 608 C C . THR A 1 80 ? -116.718 -7.149 73.222 1.00 73.31 80 THR A C 1
ATOM 610 O O . THR A 1 80 ? -116.584 -6.011 72.762 1.00 73.31 80 THR A O 1
ATOM 613 N N . LYS A 1 81 ? -116.689 -7.355 74.550 1.00 66.56 81 LYS A N 1
ATOM 614 C CA . LYS A 1 81 ? -116.414 -6.257 75.503 1.00 66.56 81 LYS A CA 1
ATOM 615 C C . LYS A 1 81 ? -115.093 -5.539 75.187 1.00 66.56 81 LYS A C 1
ATOM 617 O O . LYS A 1 81 ? -115.015 -4.327 75.373 1.00 66.56 81 LYS A O 1
ATOM 622 N N . GLY A 1 82 ? -114.104 -6.269 74.662 1.00 72.62 82 GLY A N 1
ATOM 623 C CA . GLY A 1 82 ? -112.839 -5.711 74.191 1.00 72.62 82 GLY A CA 1
ATOM 624 C C . GLY A 1 82 ? -113.008 -4.787 72.986 1.00 72.62 82 GLY A C 1
ATOM 625 O O . GLY A 1 82 ? -112.381 -3.738 72.952 1.00 72.62 82 GLY A O 1
ATOM 626 N N . ASP A 1 83 ? -113.896 -5.099 72.040 1.00 66.25 83 ASP A N 1
ATOM 627 C CA . ASP A 1 83 ? -114.132 -4.260 70.855 1.00 66.25 83 ASP A CA 1
ATOM 628 C C . ASP A 1 83 ? -114.954 -3.009 71.175 1.00 66.25 83 ASP A C 1
ATOM 630 O O . ASP A 1 83 ? -114.648 -1.929 70.674 1.00 66.25 83 ASP A O 1
ATOM 634 N N . ILE A 1 84 ? -115.915 -3.103 72.099 1.00 63.19 84 ILE A N 1
ATOM 635 C CA . ILE A 1 84 ? -116.620 -1.926 72.639 1.00 63.19 84 ILE A CA 1
ATOM 636 C C . ILE A 1 84 ? -115.647 -1.008 73.398 1.00 63.19 84 ILE A C 1
ATOM 638 O O . ILE A 1 84 ? -115.735 0.215 73.282 1.00 63.19 84 ILE A O 1
ATOM 642 N N . GLN A 1 85 ? -114.695 -1.569 74.151 1.00 63.78 85 GLN A N 1
ATOM 643 C CA . GLN A 1 85 ? -113.630 -0.792 74.798 1.00 63.78 85 GLN A CA 1
ATOM 644 C C . GLN A 1 85 ? -112.640 -0.207 73.780 1.00 63.78 85 GLN A C 1
ATOM 646 O O . GLN A 1 85 ? -112.246 0.947 73.925 1.00 63.78 85 GLN A O 1
ATOM 651 N N . ARG A 1 86 ? -112.298 -0.949 72.719 1.00 65.69 86 ARG A N 1
ATOM 652 C CA . ARG A 1 86 ? -111.431 -0.504 71.615 1.00 65.69 86 ARG A CA 1
ATOM 653 C C . ARG A 1 86 ? -112.028 0.710 70.903 1.00 65.69 86 ARG A C 1
ATOM 655 O O . ARG A 1 86 ? -111.348 1.722 70.789 1.00 65.69 86 ARG A O 1
ATOM 662 N N . ILE A 1 87 ? -113.308 0.638 70.524 1.00 61.50 87 ILE A N 1
ATOM 663 C CA . ILE A 1 87 ? -114.045 1.725 69.856 1.00 61.50 87 ILE A CA 1
ATOM 664 C C . ILE A 1 87 ? -114.152 2.962 70.763 1.00 61.50 87 ILE A C 1
ATOM 666 O O . ILE A 1 87 ? -113.961 4.086 70.296 1.00 61.50 87 ILE A O 1
ATOM 670 N N . LYS A 1 88 ? -114.378 2.775 72.073 1.00 59.12 88 LYS A N 1
ATOM 671 C CA . LYS A 1 88 ? -114.368 3.877 73.053 1.00 59.12 88 LYS A CA 1
ATOM 672 C C . LYS A 1 88 ? -112.972 4.483 73.260 1.00 59.12 88 LYS A C 1
ATOM 674 O O . LYS A 1 88 ? -112.869 5.695 73.407 1.00 59.12 88 LYS A O 1
ATOM 679 N N . GLY A 1 89 ? -111.909 3.677 73.226 1.00 61.62 89 GLY A N 1
ATOM 680 C CA . GLY A 1 89 ? -110.520 4.138 73.340 1.00 61.62 89 GLY A CA 1
ATOM 681 C C . GLY A 1 89 ? -110.012 4.883 72.101 1.00 61.62 89 GLY A C 1
ATOM 682 O O . GLY A 1 89 ? -109.281 5.860 72.230 1.00 61.62 89 GLY A O 1
ATOM 683 N N . THR A 1 90 ? -110.450 4.493 70.899 1.00 58.84 90 THR A N 1
ATOM 684 C CA . THR A 1 90 ? -110.140 5.216 69.649 1.00 58.84 90 THR A CA 1
ATOM 685 C C . THR A 1 90 ? -110.853 6.565 69.515 1.00 58.84 90 THR A C 1
ATOM 687 O O . THR A 1 90 ? -110.514 7.337 68.624 1.00 58.84 90 THR A O 1
ATOM 690 N N . GLY A 1 91 ? -111.820 6.866 70.390 1.00 50.22 91 GLY A N 1
ATOM 691 C CA . GLY A 1 91 ? -112.532 8.147 70.432 1.00 50.22 91 GLY A CA 1
ATOM 692 C C . GLY A 1 91 ? -111.779 9.288 71.130 1.00 50.22 91 GLY A C 1
ATOM 693 O O . GLY A 1 91 ? -112.322 10.385 71.230 1.00 50.22 91 GLY A O 1
ATOM 694 N N . LEU A 1 92 ? -110.557 9.058 71.625 1.00 53.78 92 LEU A N 1
ATOM 695 C CA . LEU A 1 92 ? -109.741 10.101 72.248 1.00 53.78 92 LEU A CA 1
ATOM 696 C C . LEU A 1 92 ? -108.919 10.849 71.184 1.00 53.78 92 LEU A C 1
ATOM 698 O O . LEU A 1 92 ? -108.035 10.276 70.543 1.00 53.78 92 LEU A O 1
ATOM 702 N N . ILE A 1 93 ? -109.188 12.146 71.006 1.00 52.75 93 ILE A N 1
ATOM 703 C CA . ILE A 1 93 ? -108.407 13.017 70.117 1.00 52.75 93 ILE A CA 1
ATOM 704 C C . ILE A 1 93 ? -107.075 13.350 70.805 1.00 52.75 93 ILE A C 1
ATOM 706 O O . ILE A 1 93 ? -106.943 14.384 71.451 1.00 52.75 93 ILE A O 1
ATOM 710 N N . THR A 1 94 ? -106.084 12.465 70.678 1.00 57.38 94 THR A N 1
ATOM 711 C CA . THR A 1 94 ? -104.705 12.747 71.110 1.00 57.38 94 THR A CA 1
ATOM 712 C C . THR A 1 94 ? -104.040 13.780 70.203 1.00 57.38 94 THR A C 1
ATOM 714 O O . THR A 1 94 ? -104.298 13.811 68.987 1.00 57.38 94 THR A O 1
ATOM 717 N N . SER A 1 95 ? -103.193 14.622 70.799 1.00 60.91 95 SER A N 1
ATOM 718 C CA . SER A 1 95 ? -102.498 15.721 70.121 1.00 60.91 95 SER A CA 1
ATOM 719 C C . SER A 1 95 ? -101.604 15.205 68.985 1.00 60.91 95 SER A C 1
ATOM 721 O O . SER A 1 95 ? -101.177 14.046 68.979 1.00 60.91 95 SER A O 1
ATOM 723 N N . ALA A 1 96 ? -101.309 16.060 68.001 1.00 66.06 96 ALA A N 1
ATOM 724 C CA . ALA A 1 96 ? -100.376 15.723 66.924 1.00 66.06 96 ALA A CA 1
ATOM 725 C C . ALA A 1 96 ? -98.992 15.341 67.486 1.00 66.06 96 ALA A C 1
ATOM 727 O O . ALA A 1 96 ? -98.424 14.327 67.088 1.00 66.06 96 ALA A O 1
ATOM 728 N N . GLU A 1 97 ? -98.527 16.074 68.500 1.00 62.38 97 GLU A N 1
ATOM 729 C CA . GLU A 1 97 ? -97.243 15.865 69.182 1.00 62.38 97 GLU A CA 1
ATOM 730 C C . GLU A 1 97 ? -97.182 14.515 69.927 1.00 62.38 97 GLU A C 1
ATOM 732 O O . GLU A 1 97 ? -96.170 13.813 69.897 1.00 62.38 97 GLU A O 1
ATOM 737 N N . GLU A 1 98 ? -98.288 14.079 70.540 1.00 60.97 98 GLU A N 1
ATOM 738 C CA . GLU A 1 98 ? -98.393 12.768 71.205 1.00 60.97 98 GLU A CA 1
ATOM 739 C C . GLU A 1 98 ? -98.360 11.611 70.192 1.00 60.97 98 GLU A C 1
ATOM 741 O O . GLU A 1 98 ? -97.799 10.545 70.448 1.00 60.97 98 GLU A O 1
ATOM 746 N N . LYS A 1 99 ? -98.925 11.820 68.997 1.00 62.91 99 LYS A N 1
ATOM 747 C CA . LYS A 1 99 ? -98.860 10.846 67.897 1.00 62.91 99 LYS A CA 1
ATOM 748 C C . LYS A 1 99 ? -97.466 10.776 67.278 1.00 62.91 99 LYS A C 1
ATOM 750 O O . LYS A 1 99 ? -97.040 9.686 66.899 1.00 62.91 99 LYS A O 1
ATOM 755 N N . GLU A 1 100 ? -96.757 11.896 67.173 1.00 66.38 100 GLU A N 1
ATOM 756 C CA . GLU A 1 100 ? -95.385 11.939 66.654 1.00 66.38 100 GLU A CA 1
ATOM 757 C C . GLU A 1 100 ? -94.374 11.347 67.636 1.00 66.38 100 GLU A C 1
ATOM 759 O O . GLU A 1 100 ? -93.558 10.519 67.235 1.00 66.38 100 GLU A O 1
ATOM 764 N N . THR A 1 101 ? -94.476 11.663 68.928 1.00 69.44 101 THR A N 1
ATOM 765 C CA . THR A 1 101 ? -93.629 11.054 69.969 1.00 69.44 101 THR A CA 1
ATOM 766 C C . THR A 1 101 ? -93.821 9.539 70.050 1.00 69.44 101 THR A C 1
ATOM 768 O O . THR A 1 101 ? -92.831 8.808 70.044 1.00 69.44 101 THR A O 1
ATOM 771 N N . LEU A 1 102 ? -95.061 9.030 70.012 1.00 70.56 102 LEU A N 1
ATOM 772 C CA . LEU A 1 102 ? -95.324 7.583 69.952 1.00 70.56 102 LEU A CA 1
ATOM 773 C C . LEU A 1 102 ? -94.799 6.926 68.665 1.00 70.56 102 LEU A C 1
ATOM 775 O O . LEU A 1 102 ? -94.287 5.806 68.716 1.00 70.56 102 LEU A O 1
ATOM 779 N N . ARG A 1 103 ? -94.885 7.607 67.512 1.00 72.50 103 ARG A N 1
ATOM 780 C CA . ARG A 1 103 ? -94.287 7.122 66.255 1.00 72.50 103 ARG A CA 1
ATOM 781 C C . ARG A 1 103 ? -92.768 7.061 66.351 1.00 72.50 103 ARG A C 1
ATOM 783 O O . ARG A 1 103 ? -92.214 6.012 66.051 1.00 72.50 103 ARG A O 1
ATOM 790 N N . CYS A 1 104 ? -92.123 8.113 66.850 1.00 75.25 104 CYS A N 1
ATOM 791 C CA . CYS A 1 104 ? -90.679 8.174 67.072 1.00 75.25 104 CYS A CA 1
ATOM 792 C C . CYS A 1 104 ? -90.203 7.088 68.057 1.00 75.25 104 CYS A C 1
ATOM 794 O O . CYS A 1 104 ? -89.239 6.375 67.781 1.00 75.25 104 CYS A O 1
ATOM 796 N N . MET A 1 105 ? -90.923 6.863 69.162 1.00 71.06 105 MET A N 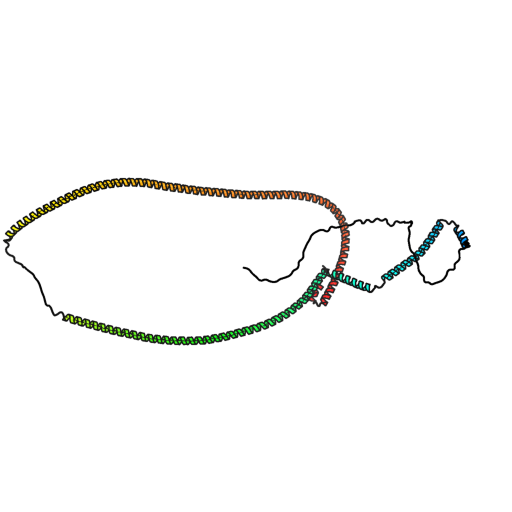1
ATOM 797 C CA . MET A 1 105 ? -90.635 5.776 70.112 1.00 71.06 105 MET A CA 1
ATOM 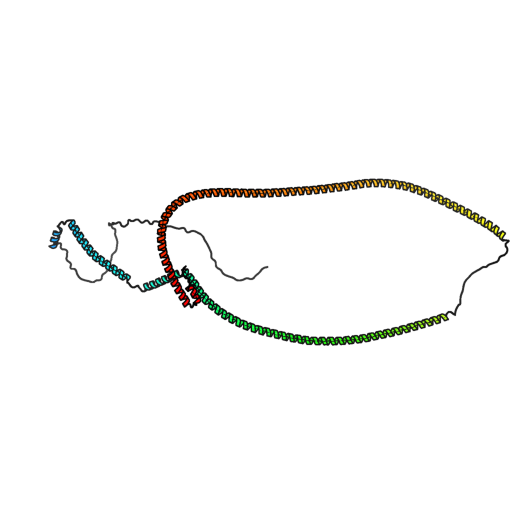798 C C . MET A 1 105 ? -90.742 4.382 69.472 1.00 71.06 105 MET A C 1
ATOM 800 O O . MET A 1 105 ? -89.900 3.520 69.708 1.00 71.06 105 MET A O 1
ATOM 804 N N . HIS A 1 106 ? -91.750 4.148 68.634 1.00 74.56 106 HIS A N 1
ATOM 805 C CA . HIS A 1 106 ? -91.936 2.873 67.935 1.00 74.56 106 HIS A CA 1
ATOM 806 C C . HIS A 1 106 ? -90.960 2.687 66.755 1.00 74.56 106 HIS A C 1
ATOM 808 O O . HIS A 1 106 ? -90.552 1.566 66.449 1.00 74.56 106 HIS A O 1
ATOM 814 N N . GLU A 1 107 ? -90.553 3.773 66.100 1.00 74.25 107 GLU A N 1
ATOM 815 C CA . GLU A 1 107 ? -89.576 3.769 65.010 1.00 74.25 107 GLU A CA 1
ATOM 816 C C . GLU A 1 107 ? -88.154 3.542 65.539 1.00 74.25 107 GLU A C 1
ATOM 818 O O . GLU A 1 107 ? -87.457 2.671 65.024 1.00 74.25 107 GLU A O 1
ATOM 823 N N . THR A 1 108 ? -87.779 4.187 66.649 1.00 74.00 108 THR A N 1
ATOM 824 C CA . THR A 1 108 ? -86.517 3.919 67.364 1.00 74.00 108 THR A CA 1
ATOM 825 C C . THR A 1 108 ? -86.459 2.504 67.949 1.00 74.00 108 THR A C 1
ATOM 827 O O . THR A 1 108 ? -85.416 1.861 67.853 1.00 74.00 108 THR A O 1
ATOM 830 N N . GLN A 1 109 ? -87.564 1.952 68.470 1.00 76.94 109 GLN A N 1
ATOM 831 C CA . GLN A 1 109 ? -87.631 0.532 68.861 1.00 76.94 109 GLN A CA 1
ATOM 832 C C . GLN A 1 109 ? -87.394 -0.401 67.662 1.00 76.94 109 GLN A C 1
ATOM 834 O O . GLN A 1 109 ? -86.545 -1.290 67.727 1.00 76.94 109 GLN A O 1
ATOM 839 N N . LYS A 1 110 ? -88.068 -0.163 66.528 1.00 78.06 110 LYS A N 1
ATOM 840 C CA . LYS A 1 110 ? -87.845 -0.939 65.295 1.00 78.06 110 LYS A CA 1
ATOM 841 C C . LYS A 1 110 ? -86.442 -0.769 64.727 1.00 78.06 110 LYS A C 1
ATOM 843 O O . LYS A 1 110 ? -85.916 -1.699 64.118 1.00 78.06 110 LYS A O 1
ATOM 848 N N . GLU A 1 111 ? -85.827 0.394 64.895 1.00 77.06 111 GLU A N 1
ATOM 849 C CA . GLU A 1 111 ? -84.446 0.634 64.492 1.00 77.06 111 GLU A CA 1
ATOM 850 C C . GLU A 1 111 ? -83.457 -0.111 65.396 1.00 77.06 111 GLU A C 1
ATOM 852 O O . GLU A 1 111 ? -82.528 -0.724 64.877 1.00 77.06 111 GLU A O 1
ATOM 857 N N . GLN A 1 112 ? -83.702 -0.188 66.708 1.00 76.94 112 GLN A N 1
ATOM 858 C CA . GLN A 1 112 ? -82.930 -1.030 67.632 1.00 76.94 112 GLN A CA 1
ATOM 859 C C . GLN A 1 112 ? -83.053 -2.526 67.283 1.00 76.94 112 GLN A C 1
ATOM 861 O O . GLN A 1 112 ? -82.039 -3.222 67.184 1.00 76.94 112 GLN A O 1
ATOM 866 N N . GLU A 1 113 ? -84.262 -3.024 67.002 1.00 74.12 113 GLU A N 1
ATOM 867 C CA . GLU A 1 113 ? -84.484 -4.405 66.535 1.00 74.12 113 GLU A CA 1
ATOM 868 C C . GLU A 1 113 ? -83.759 -4.688 65.206 1.00 74.12 113 GLU A C 1
ATOM 870 O O . GLU A 1 113 ? -83.062 -5.701 65.055 1.00 74.12 113 GLU A O 1
ATOM 875 N N . ARG A 1 114 ? -83.864 -3.762 64.241 1.00 77.38 114 ARG A N 1
ATOM 876 C CA . ARG A 1 114 ? -83.148 -3.838 62.958 1.00 77.38 114 ARG A CA 1
ATOM 877 C C . ARG A 1 114 ? -81.636 -3.787 63.154 1.00 77.38 114 ARG A C 1
ATOM 879 O O . ARG A 1 114 ? -80.948 -4.564 62.501 1.00 77.38 114 ARG A O 1
ATOM 886 N N . ALA A 1 115 ? -81.118 -2.952 64.053 1.00 78.94 115 ALA A N 1
ATOM 887 C CA . ALA A 1 115 ? -79.691 -2.832 64.347 1.00 78.94 115 ALA A CA 1
ATOM 888 C C . ALA A 1 115 ? -79.110 -4.138 64.909 1.00 78.94 115 ALA A C 1
ATOM 890 O O . ALA A 1 115 ? -78.051 -4.582 64.467 1.00 78.94 115 ALA A O 1
ATOM 891 N N . VAL A 1 116 ? -79.828 -4.824 65.806 1.00 82.06 116 VAL A N 1
ATOM 892 C CA . VAL A 1 116 ? -79.424 -6.160 66.282 1.00 82.06 116 VAL A CA 1
ATOM 893 C C . VAL A 1 116 ? -79.410 -7.172 65.127 1.00 82.06 116 VAL A C 1
ATOM 895 O O . VAL A 1 116 ? -78.483 -7.979 65.013 1.00 82.06 116 VAL A O 1
ATOM 898 N N . SER A 1 117 ? -80.390 -7.115 64.219 1.00 77.12 117 SER A N 1
ATOM 899 C CA . SER A 1 117 ? -80.421 -7.988 63.038 1.00 77.12 117 SER A CA 1
ATOM 900 C C . SER A 1 117 ? -79.319 -7.672 62.014 1.00 77.12 117 SER A C 1
ATOM 902 O O . SER A 1 117 ? -78.755 -8.600 61.428 1.00 77.12 117 SER A O 1
ATOM 904 N N . THR A 1 118 ? -78.985 -6.400 61.775 1.00 81.50 118 THR A N 1
ATOM 905 C CA . THR A 1 118 ? -77.917 -6.008 60.838 1.00 81.50 118 THR A CA 1
ATOM 906 C C . THR A 1 118 ? -76.537 -6.284 61.417 1.00 81.50 118 THR A C 1
ATOM 908 O O . THR A 1 118 ? -75.677 -6.764 60.686 1.00 81.50 118 THR A O 1
ATOM 911 N N . GLN A 1 119 ? -76.325 -6.107 62.725 1.00 81.69 119 GLN A N 1
ATOM 912 C CA . GLN A 1 119 ? -75.091 -6.524 63.397 1.00 81.69 119 GLN A CA 1
ATOM 913 C C . GLN A 1 119 ? -74.876 -8.039 63.290 1.00 81.69 119 GLN A C 1
ATOM 915 O O . GLN A 1 119 ? -73.783 -8.465 62.917 1.00 81.69 119 GLN A O 1
ATOM 920 N N . ARG A 1 120 ? -75.918 -8.859 63.507 1.00 84.31 120 ARG A N 1
ATOM 921 C CA . ARG A 1 120 ? -75.852 -10.317 63.274 1.00 84.31 120 ARG A CA 1
ATOM 922 C C . ARG A 1 120 ? -75.530 -10.648 61.814 1.00 84.31 120 ARG A C 1
ATOM 924 O O . ARG A 1 120 ? -74.641 -11.457 61.564 1.00 84.31 120 ARG A O 1
ATOM 931 N N . LYS A 1 121 ? -76.185 -9.990 60.848 1.00 84.69 121 LYS A N 1
ATOM 932 C CA . LYS A 1 121 ? -75.902 -10.168 59.410 1.00 84.69 121 LYS A CA 1
ATOM 933 C C . LYS A 1 121 ? -74.453 -9.802 59.062 1.00 84.69 121 LYS A C 1
ATOM 935 O O . LYS A 1 121 ? -73.784 -10.558 58.367 1.00 84.69 121 LYS A O 1
ATOM 940 N N . ASN A 1 122 ? -73.944 -8.691 59.589 1.00 86.81 122 ASN A N 1
ATOM 941 C CA . ASN A 1 122 ? -72.578 -8.223 59.353 1.00 86.81 122 ASN A CA 1
ATOM 942 C C . ASN A 1 122 ? -71.528 -9.120 60.032 1.00 86.81 122 ASN A C 1
ATOM 944 O O . ASN A 1 122 ? -70.456 -9.330 59.470 1.00 86.81 122 ASN A O 1
ATOM 948 N N . ALA A 1 123 ? -71.829 -9.686 61.204 1.00 85.94 123 ALA A N 1
ATOM 949 C CA . ALA A 1 123 ? -70.977 -10.680 61.857 1.00 85.94 123 ALA A CA 1
ATOM 950 C C . ALA A 1 123 ? -70.914 -11.990 61.053 1.00 85.94 123 ALA A C 1
ATOM 952 O O . ALA A 1 123 ? -69.824 -12.518 60.838 1.00 85.94 123 ALA A O 1
ATOM 953 N N . MET A 1 124 ? -72.055 -12.470 60.542 1.00 78.19 124 MET A N 1
ATOM 954 C CA . MET A 1 124 ? -72.107 -13.634 59.649 1.00 78.19 124 MET A CA 1
ATOM 955 C C . MET A 1 124 ? -71.307 -13.397 58.363 1.00 78.19 124 MET A C 1
ATOM 957 O O . MET A 1 124 ? -70.482 -14.235 58.015 1.00 78.19 124 MET A O 1
ATOM 961 N N . LEU A 1 125 ? -71.462 -12.235 57.716 1.00 83.25 125 LEU A N 1
ATOM 962 C CA . LEU A 1 125 ? -70.696 -11.871 56.516 1.00 83.25 125 LEU A CA 1
ATOM 963 C C . LEU A 1 125 ? -69.180 -11.816 56.776 1.00 83.25 125 LEU A C 1
ATOM 965 O O . LEU A 1 125 ? -68.406 -12.318 55.966 1.00 83.25 125 LEU A O 1
ATOM 969 N N . LYS A 1 126 ? -68.736 -11.274 57.920 1.00 84.44 126 LYS A N 1
ATOM 970 C CA . LYS A 1 126 ? -67.310 -11.281 58.303 1.00 84.44 126 LYS A CA 1
ATOM 971 C C . LYS A 1 126 ? -66.776 -12.699 58.526 1.00 84.44 126 LYS A C 1
ATOM 973 O O . LYS A 1 126 ? -65.714 -13.033 58.008 1.00 84.44 126 LYS A O 1
ATOM 978 N N . MET A 1 127 ? -67.519 -13.548 59.239 1.00 78.25 127 MET A N 1
ATOM 979 C CA . MET A 1 127 ? -67.141 -14.955 59.429 1.00 78.25 127 MET A CA 1
ATOM 980 C C . MET A 1 127 ? -67.140 -15.737 58.106 1.00 78.25 127 MET A C 1
ATOM 982 O O . MET A 1 127 ? -66.291 -16.603 57.905 1.00 78.25 127 MET A O 1
ATOM 986 N N . GLU A 1 128 ? -68.040 -15.415 57.177 1.00 76.81 128 GLU A N 1
ATOM 987 C CA . GLU A 1 128 ? -68.096 -16.013 55.841 1.00 76.81 128 GLU A CA 1
ATOM 988 C C . GLU A 1 128 ? -66.931 -15.553 54.947 1.00 76.81 128 GLU A C 1
ATOM 990 O O . GLU A 1 128 ? -66.319 -16.379 54.268 1.00 76.81 128 GLU A O 1
ATOM 995 N N . GLU A 1 129 ? -66.528 -14.280 55.013 1.00 80.81 129 GLU A N 1
ATOM 996 C CA . GLU A 1 129 ? -65.294 -13.797 54.383 1.00 80.81 129 GLU A CA 1
ATOM 997 C C . GLU A 1 129 ? -64.041 -14.482 54.937 1.00 80.81 129 GLU A C 1
ATOM 999 O O . GLU A 1 129 ? -63.156 -14.856 54.166 1.00 80.81 129 GLU A O 1
ATOM 1004 N N . GLU A 1 130 ? -63.935 -14.641 56.258 1.00 81.81 130 GLU A N 1
ATOM 1005 C CA . GLU A 1 130 ? -62.813 -15.348 56.881 1.00 81.81 130 GLU A CA 1
ATOM 1006 C C . GLU A 1 130 ? -62.795 -16.828 56.492 1.00 81.81 130 GLU A C 1
ATOM 1008 O O . GLU A 1 130 ? -61.737 -17.356 56.148 1.00 81.81 130 GLU A O 1
ATOM 1013 N N . ARG A 1 131 ? -63.963 -17.481 56.444 1.00 78.75 131 ARG A N 1
ATOM 1014 C CA . ARG A 1 131 ? -64.104 -18.854 55.942 1.00 78.75 131 ARG A CA 1
ATOM 1015 C C . ARG A 1 131 ? -63.681 -18.963 54.477 1.00 78.75 131 ARG A C 1
ATOM 1017 O O . ARG A 1 131 ? -62.983 -19.909 54.129 1.00 78.75 131 ARG A O 1
ATOM 1024 N N . ARG A 1 132 ? -64.034 -17.982 53.635 1.00 75.69 132 ARG A N 1
ATOM 1025 C CA . ARG A 1 132 ? -63.633 -17.926 52.218 1.00 75.69 132 ARG A CA 1
ATOM 1026 C C . ARG A 1 132 ? -62.131 -17.680 52.044 1.00 75.69 132 ARG A C 1
ATOM 1028 O O . ARG A 1 132 ? -61.537 -18.253 51.141 1.00 75.69 132 ARG A O 1
ATOM 1035 N N . LYS A 1 133 ? -61.508 -16.872 52.912 1.00 77.75 133 LYS A N 1
ATOM 1036 C CA . LYS A 1 133 ? -60.048 -16.626 52.936 1.00 77.75 133 LYS A CA 1
ATOM 1037 C C . LYS A 1 133 ? -59.249 -17.831 53.457 1.00 77.75 133 LYS A C 1
ATOM 1039 O O . LYS A 1 133 ? -58.101 -17.997 53.067 1.00 77.75 133 LYS A O 1
ATOM 1044 N N . ARG A 1 134 ? -59.837 -18.651 54.337 1.00 76.44 134 ARG A N 1
ATOM 1045 C CA . ARG A 1 134 ? -59.218 -19.855 54.931 1.00 76.44 134 ARG A CA 1
ATOM 1046 C C . ARG A 1 134 ? -59.596 -21.165 54.229 1.00 76.44 134 ARG A C 1
ATOM 1048 O O . ARG A 1 134 ? -59.195 -22.229 54.696 1.00 76.44 134 ARG A O 1
ATOM 1055 N N . ALA A 1 135 ? -60.369 -21.114 53.145 1.00 80.38 135 ALA A N 1
ATOM 1056 C CA . ALA A 1 135 ? -60.677 -22.296 52.350 1.00 80.38 135 ALA A CA 1
ATOM 1057 C C . ALA A 1 135 ? -59.375 -22.846 51.725 1.00 80.38 135 ALA A C 1
ATOM 1059 O O . ALA A 1 135 ? -58.663 -22.081 51.070 1.00 80.38 135 ALA A O 1
ATOM 1060 N N . PRO A 1 136 ? -59.027 -24.131 51.929 1.00 75.62 136 PRO A N 1
ATOM 1061 C CA . PRO A 1 136 ? -57.831 -24.710 51.328 1.00 75.62 136 PRO A CA 1
ATOM 1062 C C . PRO A 1 136 ? -57.979 -24.745 49.805 1.00 75.62 136 PRO A C 1
ATOM 1064 O O . PRO A 1 136 ? -59.058 -25.038 49.288 1.00 75.62 136 PRO A O 1
ATOM 1067 N N . LEU A 1 137 ? -56.897 -24.445 49.086 1.00 75.88 137 LEU A N 1
ATOM 1068 C CA . LEU A 1 137 ? -56.915 -24.435 47.626 1.00 75.88 137 LEU A CA 1
ATOM 1069 C C . LEU A 1 137 ? -57.065 -25.850 47.064 1.00 75.88 137 LEU A C 1
ATOM 1071 O O . LEU A 1 137 ? -56.386 -26.780 47.504 1.00 75.88 137 LEU A O 1
ATOM 1075 N N . THR A 1 138 ? -57.911 -25.971 46.043 1.00 82.44 138 THR A N 1
ATOM 1076 C CA . THR A 1 138 ? -58.080 -27.174 45.223 1.00 82.44 138 THR A CA 1
ATOM 1077 C C . THR A 1 138 ? -56.744 -27.614 44.625 1.00 82.44 138 THR A C 1
ATOM 1079 O O . THR A 1 138 ? -55.925 -26.772 44.254 1.00 82.44 138 THR A O 1
ATOM 1082 N N . GLU A 1 139 ? -56.530 -28.918 44.437 1.00 82.69 139 GLU A N 1
ATOM 1083 C CA . GLU A 1 139 ? -55.303 -29.443 43.811 1.00 82.69 139 GLU A CA 1
ATOM 1084 C C . GLU A 1 139 ? -55.051 -28.831 42.422 1.00 82.69 139 GLU A C 1
ATOM 1086 O O . GLU A 1 139 ? -53.930 -28.438 42.110 1.00 82.69 139 GLU A O 1
ATOM 1091 N N . THR A 1 140 ? -56.109 -28.616 41.634 1.00 83.38 140 THR A N 1
ATOM 1092 C CA . THR A 1 140 ? -56.039 -27.919 40.338 1.00 83.38 140 THR A CA 1
ATOM 1093 C C . THR A 1 140 ? -55.564 -26.474 40.441 1.00 83.38 140 THR A C 1
ATOM 1095 O O . THR A 1 140 ? -54.980 -25.953 39.497 1.00 83.38 140 THR A O 1
ATOM 1098 N N . ASP A 1 141 ? -55.839 -25.796 41.553 1.00 84.69 141 ASP A N 1
ATOM 1099 C CA . ASP A 1 141 ? -55.459 -24.397 41.751 1.00 84.69 141 ASP A CA 1
ATOM 1100 C C . ASP A 1 141 ? -54.059 -24.289 42.356 1.00 84.69 141 ASP A C 1
ATOM 1102 O O . ASP A 1 141 ? -53.331 -23.353 42.033 1.00 84.69 141 ASP A O 1
ATOM 1106 N N . ARG A 1 142 ? -53.635 -25.296 43.133 1.00 85.56 142 ARG A N 1
ATOM 1107 C CA . ARG A 1 142 ? -52.234 -25.474 43.534 1.00 85.56 142 ARG A CA 1
ATOM 1108 C C . ARG A 1 142 ? -51.330 -25.725 42.330 1.00 85.56 142 ARG A C 1
ATOM 1110 O O . ARG A 1 142 ? -50.336 -25.023 42.193 1.00 85.56 142 ARG A O 1
ATOM 1117 N N . LEU A 1 143 ? -51.710 -26.624 41.418 1.00 86.12 143 LEU A N 1
ATOM 1118 C CA . LEU A 1 143 ? -50.955 -26.865 40.180 1.00 86.12 143 LEU A CA 1
ATOM 1119 C C . LEU A 1 143 ? -50.832 -25.588 39.335 1.00 86.12 143 LEU A C 1
ATOM 1121 O O . LEU A 1 143 ? -49.729 -25.228 38.943 1.00 86.12 143 LEU A O 1
ATOM 1125 N N . LYS A 1 144 ? -51.916 -24.817 39.159 1.00 87.38 144 LYS A N 1
ATOM 1126 C CA . LYS A 1 144 ? -51.851 -23.499 38.492 1.00 87.38 144 LYS A CA 1
ATOM 1127 C C . LYS A 1 144 ? -50.965 -22.493 39.235 1.00 87.38 144 LYS A C 1
ATOM 1129 O O . LYS A 1 144 ? -50.329 -21.652 38.601 1.00 87.38 144 LYS A O 1
ATOM 1134 N N . GLN A 1 145 ? -50.926 -22.518 40.568 1.00 86.50 145 GLN A N 1
ATOM 1135 C CA . GLN A 1 145 ? -50.020 -21.665 41.346 1.00 86.50 145 GLN A CA 1
ATOM 1136 C C . GLN A 1 145 ? -48.559 -22.079 41.162 1.00 86.50 145 GLN A C 1
ATOM 1138 O O . GLN A 1 145 ? -47.701 -21.218 40.992 1.00 86.50 145 GLN A O 1
ATOM 1143 N N . GLU A 1 146 ? -48.275 -23.378 41.129 1.00 88.12 146 GLU A N 1
ATOM 1144 C CA . GLU A 1 146 ? -46.944 -23.917 40.860 1.00 88.12 146 GLU A CA 1
ATOM 1145 C C . GLU A 1 146 ? -46.507 -23.573 39.423 1.00 88.12 146 GLU A C 1
ATOM 1147 O O . GLU A 1 146 ? -45.446 -22.974 39.244 1.00 88.12 146 GLU A O 1
ATOM 1152 N N . GLU A 1 147 ? -47.362 -23.791 38.418 1.00 89.75 147 GLU A N 1
ATOM 1153 C CA . GLU A 1 147 ? -47.160 -23.372 37.022 1.00 89.75 147 GLU A CA 1
ATOM 1154 C C . GLU A 1 147 ? -46.913 -21.863 36.897 1.00 89.75 147 GLU A C 1
ATOM 1156 O O . GLU A 1 147 ? -45.908 -21.450 36.321 1.00 89.75 147 GLU A O 1
ATOM 1161 N N . THR A 1 148 ? -47.781 -21.018 37.464 1.00 89.75 148 THR A N 1
ATOM 1162 C CA . THR A 1 148 ? -47.608 -19.556 37.397 1.00 89.75 148 THR A CA 1
ATOM 1163 C C . THR A 1 148 ? -46.366 -19.091 38.155 1.00 89.75 148 THR A C 1
ATOM 1165 O O . THR A 1 148 ? -45.669 -18.206 37.664 1.00 89.75 148 THR A O 1
ATOM 1168 N N . SER A 1 149 ? -46.012 -19.710 39.286 1.00 91.75 149 SER A N 1
ATOM 1169 C CA . SER A 1 149 ? -44.758 -19.422 39.994 1.00 91.75 149 SER A CA 1
ATOM 1170 C C . SER A 1 149 ? -43.523 -19.834 39.183 1.00 91.75 149 SER A C 1
ATOM 1172 O O . SER A 1 149 ? -42.538 -19.097 39.156 1.00 91.75 149 SER A O 1
ATOM 1174 N N . SER A 1 150 ? -43.597 -20.951 38.454 1.00 92.94 150 SER A N 1
ATOM 1175 C CA . SER A 1 150 ? -42.552 -21.428 37.547 1.00 92.94 150 SER A CA 1
ATOM 1176 C C . SER A 1 150 ? -42.392 -20.490 36.347 1.00 92.94 150 SER A C 1
ATOM 1178 O O . SER A 1 150 ? -41.281 -20.053 36.054 1.00 92.94 150 SER A O 1
ATOM 1180 N N . ILE A 1 151 ? -43.499 -20.071 35.724 1.00 91.44 151 ILE A N 1
ATOM 1181 C CA . ILE A 1 151 ? -43.519 -19.089 34.628 1.00 91.44 151 ILE A CA 1
ATOM 1182 C C . ILE A 1 151 ? -42.951 -17.742 35.096 1.00 91.44 151 ILE A C 1
ATOM 1184 O O . ILE A 1 151 ? -42.113 -17.162 34.409 1.00 91.44 151 ILE A O 1
ATOM 1188 N N . LEU A 1 152 ? -43.344 -17.257 36.279 1.00 92.31 152 LEU A N 1
ATOM 1189 C CA . LEU A 1 152 ? -42.799 -16.028 36.865 1.00 92.31 152 LEU A CA 1
ATOM 1190 C C . LEU A 1 152 ? -41.308 -16.165 37.206 1.00 92.31 152 LEU A C 1
ATOM 1192 O O . LEU A 1 152 ? -40.548 -15.223 36.996 1.00 92.31 152 LEU A O 1
ATOM 1196 N N . SER A 1 153 ? -40.865 -17.321 37.701 1.00 90.81 153 SER A N 1
ATOM 1197 C CA . SER A 1 153 ? -39.449 -17.606 37.966 1.00 90.81 153 SER A CA 1
ATOM 1198 C C . SER A 1 153 ? -38.627 -17.616 36.672 1.00 90.81 153 SER A C 1
ATOM 1200 O O . SER A 1 153 ? -37.606 -16.935 36.587 1.00 90.81 153 SER A O 1
ATOM 1202 N N . ALA A 1 154 ? -39.114 -18.292 35.627 1.00 92.31 154 ALA A N 1
ATOM 1203 C CA . ALA A 1 154 ? -38.487 -18.333 34.308 1.00 92.31 154 ALA A CA 1
ATOM 1204 C C . ALA A 1 154 ? -38.437 -16.946 33.643 1.00 92.31 154 ALA A C 1
ATOM 1206 O O . ALA A 1 154 ? -37.393 -16.557 33.124 1.00 92.31 154 ALA A O 1
ATOM 1207 N N . ALA A 1 155 ? -39.520 -16.165 33.714 1.00 92.12 155 ALA A N 1
ATOM 1208 C CA . ALA A 1 155 ? -39.551 -14.790 33.220 1.00 92.12 155 ALA A CA 1
ATOM 1209 C C . ALA A 1 155 ? -38.558 -13.888 33.977 1.00 92.12 155 ALA A C 1
ATOM 1211 O O . ALA A 1 155 ? -37.812 -13.134 33.355 1.00 92.12 155 ALA A O 1
ATOM 1212 N N . ASN A 1 156 ? -38.480 -14.004 35.308 1.00 90.38 156 ASN A N 1
ATOM 1213 C CA . ASN A 1 156 ? -37.483 -13.286 36.106 1.00 90.38 156 ASN A CA 1
ATOM 1214 C C . ASN A 1 156 ? -36.047 -13.715 35.760 1.00 90.38 156 ASN A C 1
ATOM 1216 O O . ASN A 1 156 ? -35.177 -12.857 35.643 1.00 90.38 156 ASN A O 1
ATOM 1220 N N . GLN A 1 157 ? -35.791 -15.007 35.529 1.00 89.31 157 GLN A N 1
ATOM 1221 C CA . GLN A 1 157 ? -34.478 -15.476 35.078 1.00 89.31 157 GLN A CA 1
ATOM 1222 C C . GLN A 1 157 ? -34.120 -14.916 33.692 1.00 89.31 157 GLN A C 1
ATOM 1224 O O . GLN A 1 157 ? -32.991 -14.475 33.494 1.00 89.31 157 GLN A O 1
ATOM 1229 N N . GLN A 1 158 ? -35.067 -14.875 32.750 1.00 90.44 158 GLN A N 1
ATOM 1230 C CA . GLN A 1 158 ? -34.846 -14.266 31.434 1.00 90.44 158 GLN A CA 1
ATOM 1231 C C . GLN A 1 158 ? -34.530 -12.769 31.545 1.00 90.44 158 GLN A C 1
ATOM 1233 O O . GLN A 1 158 ? -33.618 -12.291 30.872 1.00 90.44 158 GLN A O 1
ATOM 1238 N N . LEU A 1 159 ? -35.228 -12.029 32.415 1.00 90.62 159 LEU A N 1
ATOM 1239 C CA . LEU A 1 159 ? -34.920 -10.622 32.698 1.00 90.62 159 LEU A CA 1
ATOM 1240 C C . LEU A 1 159 ? -33.518 -10.457 33.307 1.00 90.62 159 LEU A C 1
ATOM 1242 O O . LEU A 1 159 ? -32.777 -9.563 32.899 1.00 90.62 159 LEU A O 1
ATOM 1246 N N . ASP A 1 160 ? -33.120 -11.346 34.216 1.00 90.25 160 ASP A N 1
ATOM 1247 C CA . ASP A 1 160 ? -31.784 -11.342 34.819 1.00 90.25 160 ASP A CA 1
ATOM 1248 C C . ASP A 1 160 ? -30.691 -11.643 33.786 1.00 90.25 160 ASP A C 1
ATOM 1250 O O . ASP A 1 160 ? -29.651 -10.988 33.776 1.00 90.25 160 ASP A O 1
ATOM 1254 N N . GLU A 1 161 ? -30.934 -12.574 32.862 1.00 90.38 161 GLU A N 1
ATOM 1255 C CA . GLU A 1 161 ? -30.052 -12.861 31.725 1.00 90.38 161 GLU A CA 1
ATOM 1256 C C . GLU A 1 161 ? -29.950 -11.695 30.728 1.00 90.38 161 GLU A C 1
ATOM 1258 O O . GLU A 1 161 ? -28.937 -11.581 30.030 1.00 90.38 161 GLU A O 1
ATOM 1263 N N . GLN A 1 162 ? -30.938 -10.792 30.681 1.00 90.00 162 GLN A N 1
ATOM 1264 C CA . GLN A 1 162 ? -30.857 -9.575 29.870 1.00 90.00 162 GLN A CA 1
ATOM 1265 C C . GLN A 1 162 ? -29.965 -8.479 30.469 1.00 90.00 162 GLN A C 1
ATOM 1267 O O . GLN A 1 162 ? -29.553 -7.590 29.720 1.00 90.00 162 GLN A O 1
ATOM 1272 N N . LEU A 1 163 ? -29.604 -8.537 31.754 1.00 89.00 163 LEU A N 1
ATOM 1273 C CA . LEU A 1 163 ? -28.717 -7.549 32.376 1.00 89.00 163 LEU A CA 1
ATOM 1274 C C . LEU A 1 163 ? -27.296 -7.628 31.785 1.00 89.00 163 LEU A C 1
ATOM 1276 O O . LEU A 1 163 ? -26.681 -8.696 31.749 1.00 89.00 163 LEU A O 1
ATOM 1280 N N . ASP A 1 164 ? -26.720 -6.495 31.378 1.00 89.75 164 ASP A N 1
ATOM 1281 C CA . ASP A 1 164 ? -25.395 -6.452 30.729 1.00 89.75 164 ASP A CA 1
ATOM 1282 C C . ASP A 1 164 ? -24.268 -7.005 31.613 1.00 89.75 164 ASP A C 1
ATOM 1284 O O . ASP A 1 164 ? -23.354 -7.684 31.140 1.00 89.75 164 ASP A O 1
ATOM 1288 N N . GLU A 1 165 ? -24.361 -6.776 32.920 1.00 89.56 165 GLU A N 1
ATOM 1289 C CA . GLU A 1 165 ? -23.493 -7.368 33.939 1.00 89.56 165 GLU A CA 1
ATOM 1290 C C . GLU A 1 165 ? -23.495 -8.904 33.880 1.00 89.56 165 GLU A C 1
ATOM 1292 O O . GLU A 1 165 ? -22.439 -9.548 33.939 1.00 89.56 165 GLU A O 1
ATOM 1297 N N . VAL A 1 166 ? -24.685 -9.483 33.699 1.00 90.75 166 VAL A N 1
ATOM 1298 C CA . VAL A 1 166 ? -24.963 -10.922 33.655 1.00 90.75 166 VAL A CA 1
ATOM 1299 C C . VAL A 1 166 ? -24.577 -11.520 32.300 1.00 90.75 166 VAL A C 1
ATOM 1301 O O . VAL A 1 166 ? -24.022 -12.623 32.280 1.00 90.75 166 VAL A O 1
ATOM 1304 N N . LYS A 1 167 ? -24.750 -10.774 31.199 1.00 91.00 167 LYS A N 1
ATOM 1305 C CA . LYS A 1 167 ? -24.217 -11.094 29.860 1.00 91.00 167 LYS A CA 1
ATOM 1306 C C . LYS A 1 167 ? -22.689 -11.125 29.846 1.00 91.00 167 LYS A C 1
ATOM 1308 O O . LYS A 1 167 ? -22.106 -12.090 29.360 1.00 91.00 167 LYS A O 1
ATOM 1313 N N . ARG A 1 168 ? -22.023 -10.144 30.468 1.00 90.94 168 ARG A N 1
ATOM 1314 C CA . ARG A 1 168 ? -20.558 -10.154 30.664 1.00 90.94 168 ARG A CA 1
ATOM 1315 C C . ARG A 1 168 ? -20.110 -11.356 31.503 1.00 90.94 168 ARG A C 1
ATOM 1317 O O . ARG A 1 168 ? -19.094 -11.967 31.191 1.00 90.94 168 ARG A O 1
ATOM 1324 N N . MET A 1 169 ? -20.876 -11.748 32.528 1.00 88.94 169 MET A N 1
ATOM 1325 C CA . MET A 1 169 ? -20.608 -12.997 33.258 1.00 88.94 169 MET A CA 1
ATOM 1326 C C . MET A 1 169 ? -20.802 -14.245 32.379 1.00 88.94 169 MET A C 1
ATOM 1328 O O . MET A 1 169 ? -19.977 -15.147 32.457 1.00 88.94 169 MET A O 1
ATOM 1332 N N . ASN A 1 170 ? -21.819 -14.294 31.506 1.00 91.69 170 ASN A N 1
ATOM 1333 C CA . ASN A 1 170 ? -21.985 -15.380 30.524 1.00 91.69 170 ASN A CA 1
ATOM 1334 C C . ASN A 1 170 ? -20.795 -15.472 29.559 1.00 91.69 170 ASN A C 1
ATOM 1336 O O . ASN A 1 170 ? -20.317 -16.571 29.294 1.00 91.69 170 ASN A O 1
ATOM 1340 N N . GLN A 1 171 ? -20.286 -14.335 29.077 1.00 90.69 171 GLN A N 1
ATOM 1341 C CA . GLN A 1 171 ? -19.111 -14.290 28.205 1.00 90.69 171 GLN A CA 1
ATOM 1342 C C . GLN A 1 171 ? -17.866 -14.864 28.896 1.00 90.69 171 GLN A C 1
ATOM 1344 O O . GLN A 1 171 ? -17.158 -15.668 28.294 1.00 90.69 171 GLN A O 1
ATOM 1349 N N . MET A 1 172 ? -17.624 -14.506 30.163 1.00 88.12 172 MET A N 1
ATOM 1350 C CA . MET A 1 172 ? -16.515 -15.077 30.936 1.00 88.12 172 MET A CA 1
ATOM 1351 C C . MET A 1 172 ? -16.722 -16.570 31.209 1.00 88.12 172 MET A C 1
ATOM 1353 O O . MET A 1 172 ? -15.798 -17.336 30.984 1.00 88.12 172 MET A O 1
ATOM 1357 N N . MET A 1 173 ? -17.930 -17.016 31.586 1.00 90.62 173 MET A N 1
ATOM 1358 C CA . MET A 1 173 ? -18.219 -18.452 31.727 1.00 90.62 173 MET A CA 1
ATOM 1359 C C . MET A 1 173 ? -17.920 -19.225 30.437 1.00 90.62 173 MET A C 1
ATOM 1361 O O . MET A 1 173 ? -17.270 -20.266 30.483 1.00 90.62 173 MET A O 1
ATOM 1365 N N . LEU A 1 174 ? -18.369 -18.716 29.285 1.00 91.56 174 LEU A N 1
ATOM 1366 C CA . LEU A 1 174 ? -18.090 -19.323 27.985 1.00 91.56 174 LEU A CA 1
ATOM 1367 C C . LEU A 1 174 ? -16.583 -19.357 27.705 1.00 91.56 174 LEU A C 1
ATOM 1369 O O . LEU A 1 174 ? -16.074 -20.388 27.281 1.00 91.56 174 LEU A O 1
ATOM 1373 N N . TYR A 1 175 ? -15.859 -18.272 27.991 1.00 91.38 175 TYR A N 1
ATOM 1374 C CA . TYR A 1 175 ? -14.405 -18.228 27.856 1.00 91.38 175 TYR A CA 1
ATOM 1375 C C . TYR A 1 175 ? -13.709 -19.274 28.741 1.00 91.38 175 TYR A C 1
ATOM 1377 O O . TYR A 1 175 ? -12.888 -20.031 28.231 1.00 91.38 175 TYR A O 1
ATOM 1385 N N . SER A 1 176 ? -14.084 -19.403 30.017 1.00 91.44 176 SER A N 1
ATOM 1386 C CA . SER A 1 176 ? -13.526 -20.405 30.935 1.00 91.44 176 SER A CA 1
ATOM 1387 C C . SER A 1 176 ? -13.771 -21.841 30.455 1.00 91.44 176 SER A C 1
ATOM 1389 O O . SER A 1 176 ? -12.863 -22.676 30.509 1.00 91.44 176 SER A O 1
ATOM 1391 N N . LYS A 1 177 ? -14.965 -22.130 29.914 1.00 90.62 177 LYS A N 1
ATOM 1392 C CA . LYS A 1 177 ? -15.282 -23.420 29.273 1.00 90.62 177 LYS A CA 1
ATOM 1393 C C . LYS A 1 177 ? -14.422 -23.647 28.025 1.00 90.62 177 LYS A C 1
ATOM 1395 O O . LYS A 1 177 ? -13.771 -24.684 27.911 1.00 90.62 177 LYS A O 1
ATOM 1400 N N . CYS A 1 178 ? -14.345 -22.663 27.128 1.00 91.69 178 CYS A N 1
ATOM 1401 C CA . CYS A 1 178 ? -13.533 -22.725 25.910 1.00 91.69 178 CYS A CA 1
ATOM 1402 C C . CYS A 1 178 ? -12.035 -22.899 26.202 1.00 91.69 178 CYS A C 1
ATOM 1404 O O . CYS A 1 178 ? -11.379 -23.668 25.508 1.00 91.69 178 CYS A O 1
ATOM 1406 N N . MET A 1 179 ? -11.493 -22.237 27.228 1.00 92.12 179 MET A N 1
ATOM 1407 C CA . MET A 1 179 ? -10.106 -22.418 27.672 1.00 92.12 179 MET A CA 1
ATOM 1408 C C . MET A 1 179 ? -9.872 -23.824 28.229 1.00 92.12 179 MET A C 1
ATOM 1410 O O . MET A 1 179 ? -8.891 -24.464 27.870 1.00 92.12 179 MET A O 1
ATOM 1414 N N . THR A 1 180 ? -10.814 -24.355 29.012 1.00 90.56 180 THR A N 1
ATOM 1415 C CA . THR A 1 180 ? -10.744 -25.734 29.529 1.00 90.56 180 THR A CA 1
ATOM 1416 C C . THR A 1 180 ? -10.755 -26.777 28.404 1.00 90.56 180 THR A C 1
ATOM 1418 O O . THR A 1 180 ? -10.033 -27.769 28.474 1.00 90.56 180 THR A O 1
ATOM 1421 N N . VAL A 1 181 ? -11.548 -26.562 27.347 1.00 92.00 181 VAL A N 1
ATOM 1422 C CA . VAL A 1 181 ? -11.554 -27.429 26.153 1.00 92.00 181 VAL A CA 1
ATOM 1423 C C . VAL A 1 181 ? -10.277 -27.247 25.328 1.00 92.00 181 VAL A C 1
ATOM 1425 O O . VAL A 1 181 ? -9.686 -28.235 24.900 1.00 92.00 181 VAL A O 1
ATOM 1428 N N . ARG A 1 182 ? -9.811 -26.006 25.145 1.00 93.19 182 ARG A N 1
ATOM 1429 C CA . ARG A 1 182 ? -8.574 -25.692 24.417 1.00 93.19 182 ARG A CA 1
ATOM 1430 C C . ARG A 1 182 ? -7.355 -26.349 25.057 1.00 93.19 182 ARG A C 1
ATOM 1432 O O . ARG A 1 182 ? -6.549 -26.912 24.329 1.00 93.19 182 ARG A O 1
ATOM 1439 N N . ASP A 1 183 ? -7.216 -26.295 26.378 1.00 92.50 183 ASP A N 1
ATOM 1440 C CA . ASP A 1 183 ? -6.072 -26.896 27.071 1.00 92.50 183 ASP A CA 1
ATOM 1441 C C . ASP A 1 183 ? -6.030 -28.418 26.837 1.00 92.50 183 ASP A C 1
ATOM 1443 O O . ASP A 1 183 ? -4.981 -28.951 26.474 1.00 92.50 183 ASP A O 1
ATOM 1447 N N . LYS A 1 184 ? -7.189 -29.095 26.904 1.00 91.62 184 LYS A N 1
ATOM 1448 C CA . LYS A 1 184 ? -7.326 -30.521 26.549 1.00 91.62 184 LYS A CA 1
ATOM 1449 C C . LYS A 1 184 ? -6.947 -30.794 25.086 1.00 91.62 184 LYS A C 1
ATOM 1451 O O . LYS A 1 184 ? -6.198 -31.726 24.817 1.00 91.62 184 LYS A O 1
ATOM 1456 N N . GLN A 1 185 ? -7.398 -29.956 24.149 1.00 92.44 185 GLN A N 1
ATOM 1457 C CA . GLN A 1 185 ? -7.045 -30.065 22.725 1.00 92.44 185 GLN A CA 1
ATOM 1458 C C . GLN A 1 185 ? -5.553 -29.811 22.450 1.00 92.44 185 GLN A C 1
ATOM 1460 O O . GLN A 1 185 ? -4.984 -30.417 21.545 1.00 92.44 185 GLN A O 1
ATOM 1465 N N . ILE A 1 186 ? -4.904 -28.914 23.200 1.00 93.81 186 ILE A N 1
ATOM 1466 C CA . ILE A 1 186 ? -3.460 -28.658 23.089 1.00 93.81 186 ILE A CA 1
ATOM 1467 C C . ILE A 1 186 ? -2.673 -29.875 23.579 1.00 93.81 186 ILE A C 1
ATOM 1469 O O . ILE A 1 186 ? -1.710 -30.276 22.925 1.00 93.81 186 ILE A O 1
ATOM 1473 N N . GLU A 1 187 ? -3.085 -30.479 24.695 1.00 91.56 187 GLU A N 1
ATOM 1474 C CA . GLU A 1 187 ? -2.484 -31.708 25.216 1.00 91.56 187 GLU A CA 1
ATOM 1475 C C . GLU A 1 187 ? -2.656 -32.880 24.235 1.00 91.56 187 GLU A C 1
ATOM 1477 O O . GLU A 1 187 ? -1.680 -33.547 23.891 1.00 91.56 187 GLU A O 1
ATOM 1482 N N . GLU A 1 188 ? -3.864 -33.075 23.702 1.00 92.88 188 GLU A N 1
ATOM 1483 C CA . GLU A 1 188 ? -4.164 -34.079 22.675 1.00 92.88 188 GLU A CA 1
ATOM 1484 C C . GLU A 1 188 ? -3.326 -33.867 21.404 1.00 92.88 188 GLU A C 1
ATOM 1486 O O . GLU A 1 188 ? -2.618 -34.775 20.965 1.00 92.88 188 GLU A O 1
ATOM 1491 N N . LYS A 1 189 ? -3.301 -32.643 20.858 1.00 92.38 189 LYS A N 1
ATOM 1492 C CA . LYS A 1 189 ? -2.498 -32.307 19.672 1.00 92.38 189 LYS A CA 1
ATOM 1493 C C . LYS A 1 189 ? -0.998 -32.490 19.909 1.00 92.38 189 LYS A C 1
ATOM 1495 O O . LYS A 1 189 ? -0.285 -32.885 18.987 1.00 92.38 189 LYS A O 1
ATOM 1500 N N . ARG A 1 190 ? -0.501 -32.221 21.121 1.00 92.06 190 ARG A N 1
ATOM 1501 C CA . ARG A 1 190 ? 0.900 -32.477 21.484 1.00 92.06 190 ARG A CA 1
ATOM 1502 C C . ARG A 1 190 ? 1.218 -33.971 21.421 1.00 92.06 190 ARG A C 1
ATOM 1504 O O . ARG A 1 190 ? 2.246 -34.324 20.854 1.00 92.06 190 ARG A O 1
ATOM 1511 N N . ARG A 1 191 ? 0.328 -34.827 21.937 1.00 93.06 191 ARG A N 1
ATOM 1512 C CA . ARG A 1 191 ? 0.480 -36.292 21.880 1.00 93.06 191 ARG A CA 1
ATOM 1513 C C . ARG A 1 191 ? 0.442 -36.821 20.445 1.00 93.06 191 ARG A C 1
ATOM 1515 O O . ARG A 1 191 ? 1.270 -37.657 20.105 1.00 93.06 191 ARG A O 1
ATOM 1522 N N . ILE A 1 192 ? -0.454 -36.298 19.603 1.00 90.81 192 ILE A N 1
ATOM 1523 C CA . ILE A 1 192 ? -0.513 -36.644 18.171 1.00 90.81 192 ILE A CA 1
ATOM 1524 C C . ILE A 1 192 ? 0.800 -36.257 17.475 1.00 90.81 192 ILE A C 1
ATOM 1526 O O . ILE A 1 192 ? 1.430 -37.102 16.850 1.00 90.81 192 ILE A O 1
ATOM 1530 N N . LYS A 1 193 ? 1.280 -35.020 17.658 1.00 90.75 193 LYS A N 1
ATOM 1531 C CA . LYS A 1 193 ? 2.537 -34.554 17.045 1.00 90.75 193 LYS A CA 1
ATOM 1532 C C . LYS A 1 193 ? 3.754 -35.381 17.479 1.00 90.75 193 LYS A C 1
ATOM 1534 O O . LYS A 1 193 ? 4.641 -35.646 16.677 1.00 90.75 193 LYS A O 1
ATOM 1539 N N . GLU A 1 194 ? 3.806 -35.798 18.742 1.00 90.88 194 GLU A N 1
ATOM 1540 C CA . GLU A 1 194 ? 4.873 -36.661 19.262 1.00 90.88 194 GLU A CA 1
ATOM 1541 C C . GLU A 1 194 ? 4.863 -38.059 18.610 1.00 90.88 194 GLU A C 1
ATOM 1543 O O . GLU A 1 194 ? 5.929 -38.613 18.326 1.00 90.88 194 GLU A O 1
ATOM 1548 N N . GLN A 1 195 ? 3.674 -38.591 18.299 1.00 90.62 195 GLN A N 1
ATOM 1549 C CA . GLN A 1 195 ? 3.498 -39.827 17.528 1.00 90.62 195 GLN A CA 1
ATOM 1550 C C . GLN A 1 195 ? 3.903 -39.640 16.056 1.00 90.62 195 GLN A C 1
ATOM 1552 O O . GLN A 1 195 ? 4.730 -40.406 15.566 1.00 90.62 195 GLN A O 1
ATOM 1557 N N . GLU A 1 196 ? 3.417 -38.591 15.385 1.00 88.62 196 GLU A N 1
ATOM 1558 C CA . GLU A 1 196 ? 3.770 -38.252 13.993 1.00 88.62 196 GLU A CA 1
ATOM 1559 C C . GLU A 1 196 ? 5.287 -38.077 13.807 1.00 88.62 196 GLU A C 1
ATOM 1561 O O . GLU A 1 196 ? 5.879 -38.600 12.862 1.00 88.62 196 GLU A O 1
ATOM 1566 N N . GLU A 1 197 ? 5.960 -37.385 14.731 1.00 86.00 197 GLU A N 1
ATOM 1567 C CA . GLU A 1 197 ? 7.418 -37.261 14.711 1.00 86.00 197 GLU A CA 1
ATOM 1568 C C . GLU A 1 197 ? 8.126 -38.606 14.935 1.00 86.00 197 GLU A C 1
ATOM 1570 O O . GLU A 1 197 ? 9.177 -38.856 14.347 1.00 86.00 197 GLU A O 1
ATOM 1575 N N . ALA A 1 198 ? 7.595 -39.480 15.798 1.00 91.62 198 ALA A N 1
ATOM 1576 C CA . ALA A 1 198 ? 8.155 -40.813 16.008 1.00 91.62 198 ALA A CA 1
ATOM 1577 C C . ALA A 1 198 ? 7.997 -41.710 14.769 1.00 91.62 198 ALA A C 1
ATOM 1579 O O . ALA A 1 198 ? 8.901 -42.490 14.476 1.00 91.62 198 ALA A O 1
ATOM 1580 N N . GLU A 1 199 ? 6.899 -41.579 14.023 1.00 89.38 199 GLU A N 1
ATOM 1581 C CA . GLU A 1 199 ? 6.684 -42.281 12.754 1.00 89.38 199 GLU A CA 1
ATOM 1582 C C . GLU A 1 199 ? 7.549 -41.714 11.625 1.00 89.38 199 GLU A C 1
ATOM 1584 O O . GLU A 1 199 ? 8.211 -42.481 10.927 1.00 89.38 199 GLU A O 1
ATOM 1589 N N . THR A 1 200 ? 7.653 -40.388 11.511 1.00 89.12 200 THR A N 1
ATOM 1590 C CA . THR A 1 200 ? 8.521 -39.723 10.522 1.00 89.12 200 THR A CA 1
ATOM 1591 C C . THR A 1 200 ? 9.979 -40.148 10.717 1.00 89.12 200 THR A C 1
ATOM 1593 O O . THR A 1 200 ? 10.605 -40.643 9.784 1.00 89.12 200 THR A O 1
ATOM 1596 N N . ARG A 1 201 ? 10.483 -40.127 11.964 1.00 90.88 201 ARG A N 1
ATOM 1597 C CA . ARG A 1 201 ? 11.828 -40.629 12.312 1.00 90.88 201 ARG A CA 1
ATOM 1598 C C . ARG A 1 201 ? 12.049 -42.102 11.933 1.00 90.88 201 ARG A C 1
ATOM 1600 O O . ARG A 1 201 ? 13.177 -42.477 11.626 1.00 90.88 201 ARG A O 1
ATOM 1607 N N . ARG A 1 202 ? 11.011 -42.952 11.944 1.00 92.50 202 ARG A N 1
ATOM 1608 C CA . ARG A 1 202 ? 11.111 -44.352 11.476 1.00 92.50 202 ARG A CA 1
ATOM 1609 C C . ARG A 1 202 ? 11.204 -44.436 9.951 1.00 92.50 202 ARG A C 1
ATOM 1611 O O . ARG A 1 202 ? 11.986 -45.239 9.448 1.00 92.50 202 ARG A O 1
ATOM 1618 N N . LEU A 1 203 ? 10.431 -43.620 9.232 1.00 90.62 203 LEU A N 1
ATOM 1619 C CA . LEU A 1 203 ? 10.448 -43.565 7.767 1.00 90.62 203 LEU A CA 1
ATOM 1620 C C . LEU A 1 203 ? 11.766 -42.992 7.230 1.00 90.62 203 LEU A C 1
ATOM 1622 O O . LEU A 1 203 ? 12.336 -43.572 6.311 1.00 90.62 203 LEU A O 1
ATOM 1626 N N . ASP A 1 204 ? 12.293 -41.927 7.836 1.00 89.06 204 ASP A N 1
ATOM 1627 C CA . ASP A 1 204 ? 13.571 -41.318 7.441 1.00 89.06 204 ASP A CA 1
ATOM 1628 C C . ASP A 1 204 ? 14.731 -42.320 7.548 1.00 89.06 204 ASP A C 1
ATOM 1630 O O . ASP A 1 204 ? 15.516 -42.475 6.613 1.00 89.06 204 ASP A O 1
ATOM 1634 N N . VAL A 1 205 ? 14.794 -43.078 8.651 1.00 91.56 205 VAL A N 1
ATOM 1635 C CA . VAL A 1 205 ? 15.796 -44.141 8.851 1.00 91.56 205 VAL A CA 1
ATOM 1636 C C . VAL A 1 205 ? 15.656 -45.263 7.812 1.00 91.56 205 VAL A C 1
ATOM 1638 O O . VAL A 1 205 ? 16.668 -45.782 7.339 1.00 91.56 205 VAL A O 1
ATOM 1641 N N . ALA A 1 206 ? 14.430 -45.623 7.420 1.00 90.69 206 ALA A N 1
ATOM 1642 C CA . ALA A 1 206 ? 14.197 -46.610 6.365 1.00 90.69 206 ALA A CA 1
ATOM 1643 C C . ALA A 1 206 ? 14.643 -46.090 4.983 1.00 90.69 206 ALA A C 1
ATOM 1645 O O . ALA A 1 206 ? 15.385 -46.776 4.280 1.00 90.69 206 ALA A O 1
ATOM 1646 N N . MET A 1 207 ? 14.279 -44.852 4.628 1.00 88.25 207 MET A N 1
ATOM 1647 C CA . MET A 1 207 ? 14.692 -44.216 3.370 1.00 88.25 207 MET A CA 1
ATOM 1648 C C . MET A 1 207 ? 16.210 -44.020 3.286 1.00 88.25 207 MET A C 1
ATOM 1650 O O . MET A 1 207 ? 16.800 -44.211 2.222 1.00 88.25 207 MET A O 1
ATOM 1654 N N . GLU A 1 208 ? 16.875 -43.681 4.394 1.00 88.56 208 GLU A N 1
ATOM 1655 C CA . GLU A 1 208 ? 18.337 -43.626 4.443 1.00 88.56 208 GLU A CA 1
ATOM 1656 C C . GLU A 1 208 ? 18.985 -44.990 4.195 1.00 88.56 208 GLU A C 1
ATOM 1658 O O . GLU A 1 208 ? 20.000 -45.052 3.496 1.00 88.56 208 GLU A O 1
ATOM 1663 N N . ALA A 1 209 ? 18.420 -46.072 4.738 1.00 91.12 209 ALA A N 1
ATOM 1664 C CA . ALA A 1 209 ? 18.918 -47.423 4.502 1.00 91.12 209 ALA A CA 1
ATOM 1665 C C . ALA A 1 209 ? 18.788 -47.818 3.022 1.00 91.12 209 ALA A C 1
ATOM 1667 O O . ALA A 1 209 ? 19.755 -48.300 2.431 1.00 91.12 209 ALA A O 1
ATOM 1668 N N . ASP A 1 210 ? 17.642 -47.544 2.394 1.00 89.38 210 ASP A N 1
ATOM 1669 C CA . ASP A 1 210 ? 17.424 -47.840 0.973 1.00 89.38 210 ASP A CA 1
ATOM 1670 C C . ASP A 1 210 ? 18.285 -46.965 0.049 1.00 89.38 210 ASP A C 1
ATOM 1672 O O . ASP A 1 210 ? 18.843 -47.461 -0.932 1.00 89.38 210 ASP A O 1
ATOM 1676 N N . ARG A 1 211 ? 18.509 -45.690 0.398 1.00 91.56 211 ARG A N 1
ATOM 1677 C CA . ARG A 1 211 ? 19.446 -44.817 -0.329 1.00 91.56 211 ARG A CA 1
ATOM 1678 C C . ARG A 1 211 ? 20.886 -45.336 -0.267 1.00 91.56 211 ARG A C 1
ATOM 1680 O O . ARG A 1 211 ? 21.597 -45.243 -1.265 1.00 91.56 211 ARG A O 1
ATOM 1687 N N . ARG A 1 212 ? 21.330 -45.853 0.887 1.00 87.94 212 ARG A N 1
ATOM 1688 C CA . ARG A 1 212 ? 22.678 -46.434 1.045 1.00 87.94 212 ARG A CA 1
ATOM 1689 C C . ARG A 1 212 ? 22.831 -47.696 0.195 1.00 87.94 212 ARG A C 1
ATOM 1691 O O . ARG A 1 212 ? 23.754 -47.737 -0.610 1.00 87.94 212 ARG A O 1
ATOM 1698 N N . ARG A 1 213 ? 21.870 -48.626 0.263 1.00 88.81 213 ARG A N 1
ATOM 1699 C CA . ARG A 1 213 ? 21.826 -49.835 -0.586 1.00 88.81 213 ARG A CA 1
ATOM 1700 C C . ARG A 1 213 ? 21.924 -49.497 -2.076 1.00 88.81 213 ARG A C 1
ATOM 1702 O O . ARG A 1 213 ? 22.739 -50.067 -2.791 1.00 88.81 213 ARG A O 1
ATOM 1709 N N . ALA A 1 214 ? 21.146 -48.516 -2.540 1.00 88.19 214 ALA A N 1
ATOM 1710 C CA . ALA A 1 214 ? 21.181 -48.096 -3.939 1.00 88.19 214 ALA A CA 1
ATOM 1711 C C . ALA A 1 214 ? 22.558 -47.543 -4.362 1.00 88.19 214 ALA A C 1
ATOM 1713 O O . ALA A 1 214 ? 23.001 -47.810 -5.477 1.00 88.19 214 ALA A O 1
ATOM 1714 N N . LEU A 1 215 ? 23.245 -46.788 -3.494 1.00 88.12 215 LEU A N 1
ATOM 1715 C CA . LEU A 1 215 ? 24.604 -46.301 -3.765 1.00 88.12 215 LEU A CA 1
ATOM 1716 C C . LEU A 1 215 ? 25.636 -47.435 -3.778 1.00 88.12 215 LEU A C 1
ATOM 1718 O O . LEU A 1 215 ? 26.464 -47.467 -4.685 1.00 88.12 215 LEU A O 1
ATOM 1722 N N . GLU A 1 216 ? 25.548 -48.376 -2.837 1.00 87.00 216 GLU A N 1
ATOM 1723 C CA . GLU A 1 216 ? 26.393 -49.578 -2.793 1.00 87.00 216 GLU A CA 1
ATOM 1724 C C . GLU A 1 216 ? 26.288 -50.366 -4.115 1.00 87.00 216 GLU A C 1
ATOM 1726 O O . GLU A 1 216 ? 27.308 -50.687 -4.728 1.00 87.00 216 GLU A O 1
ATOM 1731 N N . GLU A 1 217 ? 25.073 -50.559 -4.647 1.00 85.62 217 GLU A N 1
ATOM 1732 C CA . GLU A 1 217 ? 24.873 -51.179 -5.965 1.00 85.62 217 GLU A CA 1
ATOM 1733 C C . GLU A 1 217 ? 25.500 -50.387 -7.130 1.00 85.62 217 GLU A C 1
ATOM 1735 O O . GLU A 1 217 ? 25.987 -50.986 -8.094 1.00 85.62 217 GLU A O 1
ATOM 1740 N N . TYR A 1 218 ? 25.476 -49.048 -7.098 1.00 80.88 218 TYR A N 1
ATOM 1741 C CA . TYR A 1 218 ? 26.125 -48.232 -8.134 1.00 80.88 218 TYR A CA 1
ATOM 1742 C C . TYR A 1 218 ? 27.651 -48.332 -8.063 1.00 80.88 218 TYR A C 1
ATOM 1744 O O . TYR A 1 218 ? 28.287 -48.491 -9.108 1.00 80.88 218 TYR A O 1
ATOM 1752 N N . GLU A 1 219 ? 28.231 -48.301 -6.860 1.00 82.75 219 GLU A N 1
ATOM 1753 C CA . GLU A 1 219 ? 29.669 -48.503 -6.667 1.00 82.75 219 GLU A CA 1
ATOM 1754 C C . GLU A 1 219 ? 30.123 -49.869 -7.190 1.00 82.75 219 GLU A C 1
ATOM 1756 O O . GLU A 1 219 ? 31.142 -49.955 -7.875 1.00 82.75 219 GLU A O 1
ATOM 1761 N N . GLU A 1 220 ? 29.364 -50.939 -6.932 1.00 84.44 220 GLU A N 1
ATOM 1762 C CA . GLU A 1 220 ? 29.668 -52.266 -7.475 1.00 84.44 220 GLU A CA 1
ATOM 1763 C C . GLU A 1 220 ? 29.668 -52.289 -9.010 1.00 84.44 220 GLU A C 1
ATOM 1765 O O . GLU A 1 220 ? 30.580 -52.852 -9.623 1.00 84.44 220 GLU A O 1
ATOM 1770 N N . ARG A 1 221 ? 28.677 -51.657 -9.653 1.00 81.62 221 ARG A N 1
ATOM 1771 C CA . ARG A 1 221 ? 28.618 -51.556 -11.124 1.00 81.62 221 ARG A CA 1
ATOM 1772 C C . ARG A 1 221 ? 29.783 -50.739 -11.682 1.00 81.62 221 ARG A C 1
ATOM 1774 O O . ARG A 1 221 ? 30.302 -51.059 -12.750 1.00 81.62 221 ARG A O 1
ATOM 1781 N N . GLU A 1 222 ? 30.209 -49.689 -10.986 1.00 84.06 222 GLU A N 1
ATOM 1782 C CA . GLU A 1 222 ? 31.333 -48.864 -11.424 1.00 84.06 222 GLU A CA 1
ATOM 1783 C C . GLU A 1 222 ? 32.679 -49.572 -11.262 1.00 84.06 222 GLU A C 1
ATOM 1785 O O . GLU A 1 222 ? 33.480 -49.540 -12.197 1.00 84.06 222 GLU A O 1
ATOM 1790 N N . ARG A 1 223 ? 32.888 -50.314 -10.164 1.00 86.00 223 ARG A N 1
ATOM 1791 C CA . ARG A 1 223 ? 34.063 -51.187 -9.987 1.00 86.00 223 ARG A CA 1
ATOM 1792 C C . ARG A 1 223 ? 34.211 -52.164 -11.160 1.00 86.00 223 ARG A C 1
ATOM 1794 O O . ARG A 1 223 ? 35.288 -52.214 -11.752 1.00 86.00 223 ARG A O 1
ATOM 1801 N N . ARG A 1 224 ? 33.120 -52.826 -11.580 1.00 85.69 224 ARG A N 1
ATOM 1802 C CA . ARG A 1 224 ? 33.110 -53.722 -12.758 1.00 85.69 224 ARG A CA 1
ATOM 1803 C C . ARG A 1 224 ? 33.535 -53.003 -14.047 1.00 85.69 224 ARG A C 1
ATOM 1805 O O . ARG A 1 224 ? 34.452 -53.463 -14.720 1.00 85.69 224 ARG A O 1
ATOM 1812 N N . ARG A 1 225 ? 32.964 -51.828 -14.350 1.00 83.88 225 ARG A N 1
ATOM 1813 C CA . ARG A 1 225 ? 33.352 -51.032 -15.539 1.00 83.88 225 ARG A CA 1
ATOM 1814 C C . ARG A 1 225 ? 34.823 -50.598 -15.513 1.00 83.88 225 ARG A C 1
ATOM 1816 O O . ARG A 1 225 ? 35.484 -50.590 -16.549 1.00 83.88 225 ARG A O 1
ATOM 1823 N N . VAL A 1 226 ? 35.354 -50.236 -14.342 1.00 85.50 226 VAL A N 1
ATOM 1824 C CA . VAL A 1 226 ? 36.775 -49.874 -14.187 1.00 85.50 226 VAL A CA 1
ATOM 1825 C C . VAL A 1 226 ? 37.689 -51.088 -14.391 1.00 85.50 226 VAL A C 1
ATOM 1827 O O . VAL A 1 226 ? 38.776 -50.946 -14.952 1.00 85.50 226 VAL A O 1
ATOM 1830 N N . GLU A 1 227 ? 37.274 -52.281 -13.968 1.00 85.62 227 GLU A N 1
ATOM 1831 C CA . GLU A 1 227 ? 38.000 -53.531 -14.218 1.00 85.62 227 GLU A CA 1
ATOM 1832 C C . GLU A 1 227 ? 38.010 -53.899 -15.708 1.00 85.62 227 GLU A C 1
ATOM 1834 O O . GLU A 1 227 ? 39.083 -54.165 -16.254 1.00 85.62 227 GLU A O 1
ATOM 1839 N N . GLU A 1 228 ? 36.867 -53.811 -16.390 1.00 85.00 228 GLU A N 1
ATOM 1840 C CA . GLU A 1 228 ? 36.749 -53.991 -17.846 1.00 85.00 228 GLU A CA 1
ATOM 1841 C C . GLU A 1 228 ? 37.633 -52.990 -18.615 1.00 85.00 228 GLU A C 1
ATOM 1843 O O . GLU A 1 228 ? 38.404 -53.377 -19.496 1.00 85.00 228 GLU A O 1
ATOM 1848 N N . PHE A 1 229 ? 37.618 -51.706 -18.236 1.00 80.81 229 PHE A N 1
ATOM 1849 C CA . PHE A 1 229 ? 38.467 -50.683 -18.859 1.00 80.81 229 PHE A CA 1
ATOM 1850 C C . PHE A 1 229 ? 39.968 -50.951 -18.649 1.00 80.81 229 PHE A C 1
ATOM 1852 O O . PHE A 1 229 ? 40.768 -50.792 -19.574 1.00 80.81 229 PHE A O 1
ATOM 1859 N N . LYS A 1 230 ? 40.369 -51.416 -17.456 1.00 84.62 230 LYS A N 1
ATOM 1860 C CA . LYS A 1 230 ? 41.755 -51.842 -17.180 1.00 84.62 230 LYS A CA 1
ATOM 1861 C C . LYS A 1 230 ? 42.174 -53.038 -18.037 1.00 84.62 230 LYS A C 1
ATOM 1863 O O . LYS A 1 230 ? 43.344 -53.119 -18.403 1.00 84.62 230 LYS A O 1
ATOM 1868 N N . GLN A 1 231 ? 41.260 -53.958 -18.350 1.00 85.31 231 GLN A N 1
ATOM 1869 C CA . GLN A 1 231 ? 41.530 -55.068 -19.269 1.00 85.31 231 GLN A CA 1
ATOM 1870 C C . GLN A 1 231 ? 41.688 -54.554 -20.709 1.00 85.31 231 GLN A C 1
ATOM 1872 O O . GLN A 1 231 ? 42.682 -54.877 -21.356 1.00 85.31 231 GLN A O 1
ATOM 1877 N N . GLY A 1 232 ? 40.791 -53.676 -21.173 1.00 85.81 232 GLY A N 1
ATOM 1878 C CA . GLY A 1 232 ? 40.871 -53.058 -22.503 1.00 85.81 232 GLY A CA 1
ATOM 1879 C C . GLY A 1 232 ? 42.157 -52.253 -22.737 1.00 85.81 232 GLY A C 1
ATOM 1880 O O . GLY A 1 232 ? 42.787 -52.399 -23.783 1.00 85.81 232 GLY A O 1
ATOM 1881 N N . LYS A 1 233 ? 42.605 -51.467 -21.745 1.00 87.31 233 LYS A N 1
ATOM 1882 C CA . LYS A 1 233 ? 43.861 -50.694 -21.820 1.00 87.31 233 LYS A CA 1
ATOM 1883 C C . LYS A 1 233 ? 45.076 -51.584 -22.111 1.00 87.31 233 LYS A C 1
ATOM 1885 O O . LYS A 1 233 ? 45.847 -51.264 -23.010 1.00 87.31 233 LYS A O 1
ATOM 1890 N N . LYS A 1 234 ? 45.198 -52.719 -21.412 1.00 84.19 234 LYS A N 1
ATOM 1891 C CA . LYS A 1 234 ? 46.318 -53.664 -21.583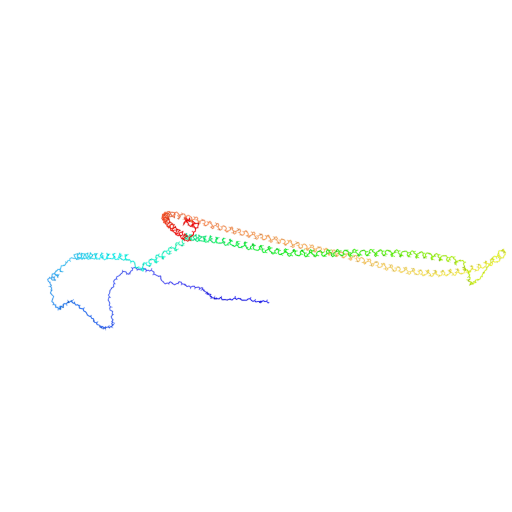 1.00 84.19 234 LYS A CA 1
ATOM 1892 C C . LYS A 1 234 ? 46.404 -54.237 -22.999 1.00 84.19 234 LYS A C 1
ATOM 1894 O O . LYS A 1 234 ? 47.499 -54.453 -23.498 1.00 84.19 234 LYS A O 1
ATOM 1899 N N . VAL A 1 235 ? 45.262 -54.477 -23.650 1.00 88.56 235 VAL A N 1
ATOM 1900 C CA . VAL A 1 235 ? 45.232 -54.983 -25.034 1.00 88.56 235 VAL A CA 1
ATOM 1901 C C . VAL A 1 235 ? 45.777 -53.937 -26.010 1.00 88.56 235 VAL A C 1
ATOM 1903 O O . VAL A 1 235 ? 46.532 -54.284 -26.912 1.00 88.56 235 VAL A O 1
ATOM 1906 N N . ILE A 1 236 ? 45.438 -52.659 -25.814 1.00 81.12 236 ILE A N 1
ATOM 1907 C CA . ILE A 1 236 ? 45.920 -51.564 -26.670 1.00 81.12 236 ILE A CA 1
ATOM 1908 C C . ILE A 1 236 ? 47.425 -51.336 -26.478 1.00 81.12 236 ILE A C 1
ATOM 1910 O O . ILE A 1 236 ? 48.126 -51.107 -27.458 1.00 81.12 236 ILE A O 1
ATOM 1914 N N . GLU A 1 237 ? 47.930 -51.431 -25.244 1.00 79.12 237 GLU A N 1
ATOM 1915 C CA . GLU A 1 237 ? 49.368 -51.318 -24.951 1.00 79.12 237 GLU A CA 1
ATOM 1916 C C . GLU A 1 237 ? 50.176 -52.371 -25.731 1.00 79.12 237 GLU A C 1
ATOM 1918 O O . GLU A 1 237 ? 51.077 -52.007 -26.485 1.00 79.12 237 GLU A O 1
ATOM 1923 N N . LEU A 1 238 ? 49.760 -53.642 -25.680 1.00 86.44 238 LEU A N 1
ATOM 1924 C CA . LEU A 1 238 ? 50.386 -54.730 -26.446 1.00 86.44 238 LEU A CA 1
ATOM 1925 C C . LEU A 1 238 ? 50.325 -54.508 -27.973 1.00 86.44 238 LEU A C 1
ATOM 1927 O O . LEU A 1 238 ? 51.291 -54.788 -28.680 1.00 86.44 238 LEU A O 1
ATOM 1931 N N . GLN A 1 239 ? 49.217 -53.969 -28.496 1.00 83.94 239 GLN A N 1
ATOM 1932 C CA . GLN A 1 239 ? 49.071 -53.659 -29.929 1.00 83.94 239 GLN A CA 1
ATOM 1933 C C . GLN A 1 239 ? 49.962 -52.499 -30.402 1.00 83.94 239 GLN A C 1
ATOM 1935 O O . GLN A 1 239 ? 50.292 -52.423 -31.588 1.00 83.94 239 GLN A O 1
ATOM 1940 N N . ILE A 1 240 ? 50.319 -51.566 -29.515 1.00 81.38 240 ILE A N 1
ATOM 1941 C CA . ILE A 1 240 ? 51.248 -50.475 -29.837 1.00 81.38 240 ILE A CA 1
ATOM 1942 C C . ILE A 1 240 ? 52.674 -51.025 -29.908 1.00 81.38 240 ILE A C 1
ATOM 1944 O O . ILE A 1 240 ? 53.351 -50.783 -30.906 1.00 81.38 240 ILE A O 1
ATOM 1948 N N . GLU A 1 241 ? 53.087 -51.820 -28.917 1.00 83.00 241 GLU A N 1
ATOM 1949 C CA . GLU A 1 241 ? 54.407 -52.468 -28.879 1.00 83.00 241 GLU A CA 1
ATOM 1950 C C . GLU A 1 241 ? 54.657 -53.332 -30.131 1.00 83.00 241 GLU A C 1
ATOM 1952 O O . GLU A 1 241 ? 55.703 -53.216 -30.773 1.00 83.00 241 GLU A O 1
ATOM 1957 N N . GLU A 1 242 ? 53.670 -54.134 -30.548 1.00 85.31 242 GLU A N 1
ATOM 1958 C CA . GLU A 1 242 ? 53.750 -54.958 -31.764 1.00 85.31 242 GLU A CA 1
ATOM 1959 C C . GLU A 1 242 ? 53.963 -54.109 -33.035 1.00 85.31 242 GLU A C 1
ATOM 1961 O O . GLU A 1 242 ? 54.852 -54.394 -33.842 1.00 85.31 242 GLU A O 1
ATOM 1966 N N . ARG A 1 243 ? 53.219 -53.004 -33.185 1.00 84.44 243 ARG A N 1
ATOM 1967 C CA . ARG A 1 243 ? 53.345 -52.084 -34.334 1.00 84.44 243 ARG A CA 1
ATOM 1968 C C . ARG A 1 243 ? 54.641 -51.278 -34.341 1.00 84.44 243 ARG A C 1
ATOM 1970 O O . ARG A 1 243 ? 55.089 -50.855 -35.408 1.00 84.44 243 ARG A O 1
ATOM 1977 N N . GLU A 1 244 ? 55.228 -51.001 -33.182 1.00 77.69 244 GLU A N 1
ATOM 1978 C CA . GLU A 1 244 ? 56.528 -50.328 -33.103 1.00 77.69 244 GLU A CA 1
ATOM 1979 C C . GLU A 1 244 ? 57.664 -51.263 -33.530 1.00 77.69 244 GLU A C 1
ATOM 1981 O O . GLU A 1 244 ? 58.528 -50.844 -34.303 1.00 77.69 244 GLU A O 1
ATOM 1986 N N . LEU A 1 245 ? 57.599 -52.544 -33.153 1.00 85.75 245 LEU A N 1
ATOM 1987 C CA . LEU A 1 245 ? 58.519 -53.578 -33.642 1.00 85.75 245 LEU A CA 1
ATOM 1988 C C . LEU A 1 245 ? 58.404 -53.794 -35.162 1.00 85.75 245 LEU A C 1
ATOM 1990 O O . LEU A 1 245 ? 59.420 -53.947 -35.841 1.00 85.75 245 LEU A O 1
ATOM 1994 N N . GLU A 1 246 ? 57.193 -53.770 -35.730 1.00 80.75 246 GLU A N 1
ATOM 1995 C CA . GLU A 1 246 ? 57.015 -53.814 -37.191 1.00 80.75 246 GLU A CA 1
ATOM 1996 C C . GLU A 1 246 ? 57.630 -52.598 -37.897 1.00 80.75 246 GLU A C 1
ATOM 1998 O O . GLU A 1 246 ? 58.272 -52.753 -38.938 1.00 80.75 246 GLU A O 1
ATOM 2003 N N . ARG A 1 247 ? 57.487 -51.395 -37.325 1.00 83.56 247 ARG A N 1
ATOM 2004 C CA . ARG A 1 247 ? 58.066 -50.166 -37.890 1.00 83.56 247 ARG A CA 1
ATOM 2005 C C . ARG A 1 247 ? 59.595 -50.210 -37.901 1.00 83.56 247 ARG A C 1
ATOM 2007 O O . ARG A 1 247 ? 60.195 -49.885 -38.920 1.00 83.56 247 ARG A O 1
ATOM 2014 N N . GLN A 1 248 ? 60.212 -50.682 -36.815 1.00 76.00 248 GLN A N 1
ATOM 2015 C CA . GLN A 1 248 ? 61.667 -50.867 -36.732 1.00 76.00 248 GLN A CA 1
ATOM 2016 C C . GLN A 1 248 ? 62.178 -51.816 -37.829 1.00 76.00 248 GLN A C 1
ATOM 2018 O O . GLN A 1 248 ? 63.104 -51.469 -38.560 1.00 76.00 248 GLN A O 1
ATOM 2023 N N . ARG A 1 249 ? 61.508 -52.960 -38.038 1.00 82.44 249 ARG A N 1
ATOM 2024 C CA . ARG A 1 249 ? 61.845 -53.902 -39.126 1.00 82.44 249 ARG A CA 1
ATOM 2025 C C . ARG A 1 249 ? 61.750 -53.264 -40.518 1.00 82.44 249 ARG A C 1
ATOM 2027 O O . ARG A 1 249 ? 62.563 -53.567 -41.387 1.00 82.44 249 ARG A O 1
ATOM 2034 N N . GLN A 1 250 ? 60.769 -52.389 -40.754 1.00 79.94 250 GLN A N 1
ATOM 2035 C CA . GLN A 1 250 ? 60.635 -51.675 -42.032 1.00 79.94 250 GLN A CA 1
ATOM 2036 C C . GLN A 1 250 ? 61.760 -50.649 -42.245 1.00 79.94 250 GLN A C 1
ATOM 2038 O O . GLN A 1 250 ? 62.270 -50.521 -43.359 1.00 79.94 250 GLN A O 1
ATOM 2043 N N . GLU A 1 251 ? 62.183 -49.946 -41.192 1.00 75.62 251 GLU A N 1
ATOM 2044 C CA . GLU A 1 251 ? 63.311 -49.007 -41.251 1.00 75.62 251 GLU A CA 1
ATOM 2045 C C . GLU A 1 251 ? 64.647 -49.719 -41.537 1.00 75.62 251 GLU A C 1
ATOM 2047 O O . GLU A 1 251 ? 65.439 -49.221 -42.341 1.00 75.62 251 GLU A O 1
ATOM 2052 N N . GLU A 1 252 ? 64.866 -50.912 -40.971 1.00 80.38 252 GLU A N 1
ATOM 2053 C CA . GLU A 1 252 ? 66.028 -51.764 -41.271 1.00 80.38 252 GLU A CA 1
ATOM 2054 C C . GLU A 1 252 ? 66.074 -52.192 -42.750 1.00 80.38 252 GLU A C 1
ATOM 2056 O O . GLU A 1 252 ? 67.118 -52.075 -43.396 1.00 80.38 252 GLU A O 1
ATOM 2061 N N . VAL A 1 253 ? 64.941 -52.620 -43.325 1.00 80.88 253 VAL A N 1
ATOM 2062 C CA . VAL A 1 253 ? 64.847 -52.976 -44.756 1.00 80.88 253 VAL A CA 1
ATOM 2063 C C . VAL A 1 253 ? 65.162 -51.769 -45.647 1.00 80.88 253 VAL A C 1
ATOM 2065 O O . VAL A 1 253 ? 65.995 -51.868 -46.549 1.00 80.88 253 VAL A O 1
ATOM 2068 N N . LEU A 1 254 ? 64.577 -50.603 -45.356 1.00 81.06 254 LEU A N 1
ATOM 2069 C CA . LEU A 1 254 ? 64.839 -49.365 -46.101 1.00 81.06 254 LEU A CA 1
ATOM 2070 C C . LEU A 1 254 ? 66.308 -48.915 -46.009 1.00 81.06 254 LEU A C 1
ATOM 2072 O O . LEU A 1 254 ? 66.824 -48.299 -46.945 1.00 81.06 254 LEU A O 1
ATOM 2076 N N . ALA A 1 255 ? 67.004 -49.198 -44.904 1.00 80.38 255 ALA A N 1
ATOM 2077 C CA . ALA A 1 255 ? 68.429 -48.901 -44.767 1.00 80.38 255 ALA A CA 1
ATOM 2078 C C . ALA A 1 255 ? 69.297 -49.775 -45.693 1.00 80.38 255 ALA A C 1
ATOM 2080 O O . ALA A 1 255 ? 70.217 -49.256 -46.332 1.00 80.38 255 ALA A O 1
ATOM 2081 N N . LEU A 1 256 ? 68.967 -51.065 -45.824 1.00 82.56 256 LEU A N 1
ATOM 2082 C CA . LEU A 1 256 ? 69.636 -51.991 -46.748 1.00 82.56 256 LEU A CA 1
ATOM 2083 C C . LEU A 1 256 ? 69.398 -51.599 -48.216 1.00 82.56 256 LEU A C 1
ATOM 2085 O O . LEU A 1 256 ? 70.341 -51.558 -49.007 1.00 82.56 256 LEU A O 1
ATOM 2089 N N . GLU A 1 257 ? 68.165 -51.231 -48.578 1.00 82.62 257 GLU A N 1
ATOM 2090 C CA . GLU A 1 257 ? 67.839 -50.737 -49.925 1.00 82.62 257 GLU A CA 1
ATOM 2091 C C . GLU A 1 257 ? 68.623 -49.462 -50.277 1.00 82.62 257 GLU A C 1
ATOM 2093 O O . GLU A 1 257 ? 69.172 -49.347 -51.376 1.00 82.62 257 GLU A O 1
ATOM 2098 N N . ARG A 1 258 ? 68.752 -48.518 -49.332 1.00 75.88 258 ARG A N 1
ATOM 2099 C CA . ARG A 1 258 ? 69.558 -47.297 -49.517 1.00 75.88 258 ARG A CA 1
ATOM 2100 C C . ARG A 1 258 ? 71.033 -47.606 -49.777 1.00 75.88 258 ARG A C 1
ATOM 2102 O O . ARG A 1 258 ? 71.626 -46.957 -50.636 1.00 75.88 258 ARG A O 1
ATOM 2109 N N . GLN A 1 259 ? 71.620 -48.582 -49.079 1.00 79.38 259 GLN A N 1
ATOM 2110 C CA . GLN A 1 259 ? 73.000 -49.013 -49.340 1.00 79.38 259 GLN A CA 1
ATOM 2111 C C . GLN A 1 259 ? 73.144 -49.621 -50.742 1.00 79.38 259 GLN A C 1
ATOM 2113 O O . GLN A 1 259 ? 74.023 -49.206 -51.494 1.00 79.38 259 GLN A O 1
ATOM 2118 N N . ALA A 1 260 ? 72.228 -50.504 -51.150 1.00 82.25 260 ALA A N 1
ATOM 2119 C CA . ALA A 1 260 ? 72.253 -51.108 -52.485 1.00 82.25 260 ALA A CA 1
ATOM 2120 C C . ALA A 1 260 ? 72.160 -50.069 -53.627 1.00 82.25 260 ALA A C 1
ATOM 2122 O O . ALA A 1 260 ? 72.791 -50.237 -54.675 1.00 82.25 260 ALA A O 1
ATOM 2123 N N . VAL A 1 261 ? 71.416 -48.973 -53.427 1.00 82.19 261 VAL A N 1
ATOM 2124 C CA . VAL A 1 261 ? 71.351 -47.850 -54.382 1.00 82.19 261 VAL A CA 1
ATOM 2125 C C . VAL A 1 261 ? 72.675 -47.077 -54.451 1.00 82.19 261 VAL A C 1
ATOM 2127 O O . VAL A 1 261 ? 73.093 -46.697 -55.546 1.00 82.19 261 VAL A O 1
ATOM 2130 N N . LEU A 1 262 ? 73.359 -46.859 -53.322 1.00 81.06 262 LEU A N 1
ATOM 2131 C CA . LEU A 1 262 ? 74.671 -46.197 -53.303 1.00 81.06 262 LEU A CA 1
ATOM 2132 C C . LEU A 1 262 ? 75.727 -47.025 -54.054 1.00 81.06 262 LEU A C 1
ATOM 2134 O O . LEU A 1 262 ? 76.387 -46.489 -54.946 1.00 81.06 262 LEU A O 1
ATOM 2138 N N . ASP A 1 263 ? 75.801 -48.331 -53.789 1.00 84.19 263 ASP A N 1
ATOM 2139 C CA . ASP A 1 263 ? 76.693 -49.263 -54.495 1.00 84.19 263 ASP A CA 1
ATOM 2140 C C . ASP A 1 263 ? 76.472 -49.244 -56.018 1.00 84.19 263 ASP A C 1
ATOM 2142 O O . ASP A 1 263 ? 77.422 -49.296 -56.804 1.00 84.19 263 ASP A O 1
ATOM 2146 N N . ALA A 1 264 ? 75.213 -49.162 -56.462 1.00 82.12 264 ALA A N 1
ATOM 2147 C CA . ALA A 1 264 ? 74.872 -49.080 -57.881 1.00 82.12 264 ALA A CA 1
ATOM 2148 C C . ALA A 1 264 ? 75.353 -47.763 -58.522 1.00 82.12 264 ALA A C 1
ATOM 2150 O O . ALA A 1 264 ? 75.861 -47.770 -59.646 1.00 82.12 264 ALA A O 1
ATOM 2151 N N . ILE A 1 265 ? 75.256 -46.639 -57.802 1.00 78.31 265 ILE A N 1
ATOM 2152 C CA . ILE A 1 265 ? 75.771 -45.339 -58.259 1.00 78.31 265 ILE A CA 1
ATOM 2153 C C . ILE A 1 265 ? 77.301 -45.374 -58.402 1.00 78.31 265 ILE A C 1
ATOM 2155 O O . ILE A 1 265 ? 77.835 -44.811 -59.360 1.00 78.31 265 ILE A O 1
ATOM 2159 N N . GLU A 1 266 ? 78.019 -46.032 -57.488 1.00 79.38 266 GLU A N 1
ATOM 2160 C CA . GLU A 1 266 ? 79.480 -46.161 -57.580 1.00 79.38 266 GLU A CA 1
ATOM 2161 C C . GLU A 1 266 ? 79.925 -47.019 -58.770 1.00 79.38 266 GLU A C 1
ATOM 2163 O O . GLU A 1 266 ? 80.843 -46.623 -59.495 1.00 79.38 266 GLU A O 1
ATOM 2168 N N . ARG A 1 267 ? 79.232 -48.136 -59.042 1.00 78.88 267 ARG A N 1
ATOM 2169 C CA . ARG A 1 267 ? 79.482 -48.969 -60.236 1.00 78.88 267 ARG A CA 1
ATOM 2170 C C . ARG A 1 267 ? 79.308 -48.165 -61.525 1.00 78.88 267 ARG A C 1
ATOM 2172 O O . ARG A 1 267 ? 80.223 -48.139 -62.346 1.00 78.88 267 ARG A O 1
ATOM 2179 N N . ASN A 1 268 ? 78.201 -47.432 -61.656 1.00 81.38 268 ASN A N 1
ATOM 2180 C CA . ASN A 1 268 ? 77.928 -46.609 -62.838 1.00 81.38 268 ASN A CA 1
ATOM 2181 C C . ASN A 1 268 ? 79.007 -45.528 -63.052 1.00 81.38 268 ASN A C 1
ATOM 2183 O O . ASN A 1 268 ? 79.511 -45.374 -64.162 1.00 81.38 268 ASN A O 1
ATOM 2187 N N . LYS A 1 269 ? 79.442 -44.833 -61.989 1.00 78.38 269 LYS A N 1
ATOM 2188 C CA . LYS A 1 269 ? 80.540 -43.846 -62.066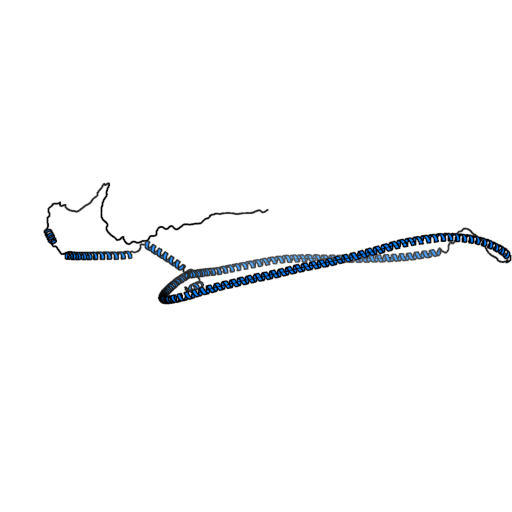 1.00 78.38 269 LYS A CA 1
ATOM 2189 C C . LYS A 1 269 ? 81.867 -44.470 -62.517 1.00 78.38 269 LYS A C 1
ATOM 2191 O O . LYS A 1 269 ? 82.619 -43.847 -63.267 1.00 78.38 269 LYS A O 1
ATOM 2196 N N . ALA A 1 270 ? 82.172 -45.688 -62.067 1.00 82.00 270 ALA A N 1
ATOM 2197 C CA . ALA A 1 270 ? 83.375 -46.404 -62.487 1.00 82.00 270 ALA A CA 1
ATOM 2198 C C . ALA A 1 270 ? 83.322 -46.808 -63.973 1.00 82.00 270 ALA A C 1
ATOM 2200 O O . ALA A 1 270 ? 84.342 -46.753 -64.664 1.00 82.00 270 ALA A O 1
ATOM 2201 N N . GLU A 1 271 ? 82.144 -47.170 -64.486 1.00 80.19 271 GLU A N 1
ATOM 2202 C CA . GLU A 1 271 ? 81.931 -47.465 -65.907 1.00 80.19 271 GLU A CA 1
ATOM 2203 C C . GLU A 1 271 ? 82.016 -46.208 -66.788 1.00 80.19 271 GLU A C 1
ATOM 2205 O O . GLU A 1 271 ? 82.705 -46.234 -67.811 1.00 80.19 271 GLU A O 1
ATOM 2210 N N . GLU A 1 272 ? 81.429 -45.081 -66.371 1.00 76.62 272 GLU A N 1
ATOM 2211 C CA . GLU A 1 272 ? 81.566 -43.792 -67.071 1.00 76.62 272 GLU A CA 1
ATOM 2212 C C . GLU A 1 272 ? 83.034 -43.348 -67.188 1.00 76.62 272 GLU A C 1
ATOM 2214 O O . GLU A 1 272 ? 83.473 -42.902 -68.253 1.00 76.62 272 GLU A O 1
ATOM 2219 N N . LEU A 1 273 ? 83.829 -43.518 -66.123 1.00 75.62 273 LEU A N 1
ATOM 2220 C CA . LEU A 1 273 ? 85.264 -43.215 -66.140 1.00 75.62 273 LEU A CA 1
ATOM 2221 C C . LEU A 1 273 ? 86.039 -44.086 -67.141 1.00 75.62 273 LEU A C 1
ATOM 2223 O O . LEU A 1 273 ? 86.905 -43.562 -67.846 1.00 75.62 273 LEU A O 1
ATOM 2227 N N . ARG A 1 274 ? 85.710 -45.382 -67.255 1.00 77.75 274 ARG A N 1
ATOM 2228 C CA . ARG A 1 274 ? 86.304 -46.278 -68.266 1.00 77.75 274 ARG A CA 1
ATOM 2229 C C . ARG A 1 274 ? 85.953 -45.826 -69.683 1.00 77.75 274 ARG A C 1
ATOM 2231 O O . ARG A 1 274 ? 86.855 -45.640 -70.496 1.00 77.75 274 ARG A O 1
ATOM 2238 N N . GLN A 1 275 ? 84.679 -45.540 -69.958 1.00 76.06 275 GLN A N 1
ATOM 2239 C CA . GLN A 1 275 ? 84.245 -45.041 -71.271 1.00 76.06 275 GLN A CA 1
ATOM 2240 C C . GLN A 1 275 ? 84.917 -43.705 -71.638 1.00 76.06 275 GLN A C 1
ATOM 2242 O O . GLN A 1 275 ? 85.260 -43.469 -72.798 1.00 76.06 275 GLN A O 1
ATOM 2247 N N . MET A 1 276 ? 85.150 -42.822 -70.662 1.00 65.56 276 MET A N 1
ATOM 2248 C CA . MET A 1 276 ? 85.879 -41.565 -70.871 1.00 65.56 276 MET A CA 1
ATOM 2249 C C . MET A 1 276 ? 87.368 -41.776 -71.189 1.00 65.56 276 MET A C 1
ATOM 2251 O O . MET A 1 276 ? 87.928 -41.016 -71.984 1.00 65.56 276 MET A O 1
ATOM 2255 N N . GLN A 1 277 ? 88.007 -42.804 -70.622 1.00 70.00 277 GLN A N 1
ATOM 2256 C CA . GLN A 1 277 ? 89.374 -43.201 -70.981 1.00 70.00 277 GLN A CA 1
ATOM 2257 C C . GLN A 1 277 ? 89.427 -43.794 -72.397 1.00 70.00 277 GLN A C 1
ATOM 2259 O O . GLN A 1 277 ? 90.193 -43.308 -73.228 1.00 70.00 277 GLN A O 1
ATOM 2264 N N . GLU A 1 278 ? 88.539 -44.734 -72.727 1.00 71.25 278 GLU A N 1
ATOM 2265 C CA . GLU A 1 278 ? 88.450 -45.332 -74.070 1.00 71.25 278 GLU A CA 1
ATOM 2266 C C . GLU A 1 278 ? 88.199 -44.281 -75.165 1.00 71.25 278 GLU A C 1
ATOM 2268 O O . GLU A 1 278 ? 88.822 -44.322 -76.229 1.00 71.25 278 GLU A O 1
ATOM 2273 N N . ARG A 1 279 ? 87.346 -43.279 -74.899 1.00 70.62 279 ARG A N 1
ATOM 2274 C CA . ARG A 1 279 ? 87.121 -42.142 -75.811 1.00 70.62 279 ARG A CA 1
ATOM 2275 C C . ARG A 1 279 ? 88.372 -41.282 -76.012 1.00 70.62 279 ARG A C 1
ATOM 2277 O O . ARG A 1 279 ? 88.607 -40.825 -77.133 1.00 70.62 279 ARG A O 1
ATOM 2284 N N . ARG A 1 280 ? 89.190 -41.067 -74.972 1.00 69.12 280 ARG A N 1
ATOM 2285 C CA . ARG A 1 280 ? 90.484 -40.365 -75.101 1.00 69.12 280 ARG A CA 1
ATOM 2286 C C . ARG A 1 280 ? 91.470 -41.164 -75.951 1.00 69.12 280 ARG A C 1
ATOM 2288 O O . ARG A 1 280 ? 92.066 -40.596 -76.866 1.00 69.12 280 ARG A O 1
ATOM 2295 N N . ASP A 1 281 ? 91.582 -42.467 -75.714 1.00 66.31 281 ASP A N 1
ATOM 2296 C CA . ASP A 1 281 ? 92.488 -43.342 -76.464 1.00 66.31 281 ASP A CA 1
ATOM 2297 C C . ASP A 1 281 ? 92.072 -43.485 -77.937 1.00 66.31 281 ASP A C 1
ATOM 2299 O O . ASP A 1 281 ? 92.923 -43.478 -78.830 1.00 66.31 281 ASP A O 1
ATOM 2303 N N . ALA A 1 282 ? 90.768 -43.547 -78.222 1.00 70.25 282 ALA A N 1
ATOM 2304 C CA . ALA A 1 282 ? 90.242 -43.519 -79.586 1.00 70.25 282 ALA A CA 1
ATOM 2305 C C . ALA A 1 282 ? 90.559 -42.189 -80.300 1.00 70.25 282 ALA A C 1
ATOM 2307 O O . ALA A 1 282 ? 91.001 -42.193 -81.453 1.00 70.25 282 ALA A O 1
ATOM 2308 N N . GLY A 1 283 ? 90.413 -41.054 -79.603 1.00 66.38 283 GLY A N 1
ATOM 2309 C CA . GLY A 1 283 ? 90.793 -39.734 -80.117 1.00 66.38 283 GLY A CA 1
ATOM 2310 C C . GLY A 1 283 ? 92.290 -39.621 -80.437 1.00 66.38 283 GLY A C 1
ATOM 2311 O O . GLY A 1 283 ? 92.660 -39.103 -81.492 1.00 66.38 283 GLY A O 1
ATOM 2312 N N . ALA A 1 284 ? 93.154 -40.175 -79.581 1.00 62.72 284 ALA A N 1
ATOM 2313 C CA . ALA A 1 284 ? 94.599 -40.210 -79.809 1.00 62.72 284 ALA A CA 1
ATOM 2314 C C . ALA A 1 284 ? 94.980 -41.039 -81.054 1.00 62.72 284 ALA A C 1
ATOM 2316 O O . ALA A 1 284 ? 95.811 -40.602 -81.855 1.00 62.72 284 ALA A O 1
ATOM 2317 N N . ARG A 1 285 ? 94.331 -42.193 -81.278 1.00 58.59 285 ARG A N 1
ATOM 2318 C CA . ARG A 1 285 ? 94.556 -43.033 -82.474 1.00 58.59 285 ARG A CA 1
ATOM 2319 C C . ARG A 1 285 ? 94.163 -42.317 -83.775 1.00 58.59 285 ARG A C 1
ATOM 2321 O O . ARG A 1 285 ? 94.893 -42.411 -84.761 1.00 58.59 285 ARG A O 1
ATOM 2328 N N . LEU A 1 286 ? 93.065 -41.555 -83.781 1.00 59.88 286 LEU A N 1
ATOM 2329 C CA . LEU A 1 286 ? 92.627 -40.765 -84.946 1.00 59.88 286 LEU A CA 1
ATOM 2330 C C . LEU A 1 286 ? 93.585 -39.600 -85.271 1.00 59.88 286 LEU A C 1
ATOM 2332 O O . LEU A 1 286 ? 93.882 -39.336 -86.442 1.00 59.88 286 LEU A O 1
ATOM 2336 N N . LEU A 1 287 ? 94.141 -38.942 -84.250 1.00 58.53 287 LEU A N 1
ATOM 2337 C CA . LEU A 1 287 ? 95.185 -37.924 -84.425 1.00 58.53 287 LEU A CA 1
ATOM 2338 C C . LEU A 1 287 ? 96.494 -38.516 -84.975 1.00 58.53 287 LEU A C 1
ATOM 2340 O O . LEU A 1 287 ? 97.124 -37.918 -85.846 1.00 58.53 287 LEU A O 1
ATOM 2344 N N . GLN A 1 288 ? 96.868 -39.727 -84.554 1.00 57.38 288 GLN A N 1
ATOM 2345 C CA . GLN A 1 288 ? 98.050 -40.417 -85.081 1.00 57.38 288 GLN A CA 1
ATOM 2346 C C . GLN A 1 288 ? 97.864 -40.915 -86.531 1.00 57.38 288 GLN A C 1
ATOM 2348 O O . GLN A 1 288 ? 98.829 -40.959 -87.296 1.00 57.38 288 GLN A O 1
ATOM 2353 N N . ALA A 1 289 ? 96.632 -41.246 -86.936 1.00 56.62 289 ALA A N 1
ATOM 2354 C CA . ALA A 1 289 ? 96.303 -41.624 -88.312 1.00 56.62 289 ALA A CA 1
ATOM 2355 C C . ALA A 1 289 ? 96.321 -40.423 -89.281 1.00 56.62 289 ALA A C 1
ATOM 2357 O O . ALA A 1 289 ? 96.880 -40.515 -90.374 1.00 56.62 289 ALA A O 1
ATOM 2358 N N . SER A 1 290 ? 95.770 -39.275 -88.873 1.00 49.22 290 SER A N 1
ATOM 2359 C CA . SER A 1 290 ? 95.678 -38.082 -89.736 1.00 49.22 290 SER A CA 1
ATOM 2360 C C . SER A 1 290 ? 97.032 -37.427 -90.051 1.00 49.22 290 SER A C 1
ATOM 2362 O O . SER A 1 290 ? 97.195 -36.863 -91.133 1.00 49.22 290 SER A O 1
ATOM 2364 N N . LEU A 1 291 ? 98.035 -37.568 -89.176 1.00 50.53 291 LEU A N 1
ATOM 2365 C CA . LEU A 1 291 ? 99.407 -37.107 -89.442 1.00 50.53 291 LEU A CA 1
ATOM 2366 C C . LEU A 1 291 ? 100.183 -37.994 -90.433 1.00 50.53 291 LEU A C 1
ATOM 2368 O O . LEU A 1 291 ? 101.109 -37.503 -91.071 1.00 50.53 291 LEU A O 1
ATOM 2372 N N . ARG A 1 292 ? 99.795 -39.265 -90.623 1.00 47.59 292 ARG A N 1
ATOM 2373 C CA . ARG A 1 292 ? 100.376 -40.145 -91.660 1.00 47.59 292 ARG A CA 1
ATOM 2374 C C . ARG A 1 292 ? 99.741 -39.959 -93.043 1.00 47.59 292 ARG A C 1
ATOM 2376 O O . ARG A 1 292 ? 100.348 -40.335 -94.038 1.00 47.59 292 ARG A O 1
ATOM 2383 N N . ALA A 1 293 ? 98.555 -39.354 -93.114 1.00 44.94 293 ALA A N 1
ATOM 2384 C CA . ALA A 1 293 ? 97.807 -39.139 -94.356 1.00 44.94 293 ALA A CA 1
ATOM 2385 C C . ALA A 1 293 ? 98.111 -37.799 -95.065 1.00 44.94 293 ALA A C 1
ATOM 2387 O O . ALA A 1 293 ? 97.509 -37.508 -96.091 1.00 44.94 293 ALA A O 1
ATOM 2388 N N . ARG A 1 294 ? 99.020 -36.964 -94.533 1.00 48.50 294 ARG A N 1
ATOM 2389 C CA . ARG A 1 294 ? 99.386 -35.649 -95.113 1.00 48.50 294 ARG A CA 1
ATOM 2390 C C . ARG A 1 294 ? 100.743 -35.610 -95.831 1.00 48.50 294 ARG A C 1
ATOM 2392 O O . ARG A 1 294 ? 101.206 -34.533 -96.192 1.00 48.50 294 ARG A O 1
ATOM 2399 N N . THR A 1 295 ? 101.374 -36.762 -96.048 1.00 41.84 295 THR A N 1
ATOM 2400 C CA . THR A 1 295 ? 102.670 -36.889 -96.747 1.00 41.84 295 THR A CA 1
ATOM 2401 C C . THR A 1 295 ? 102.603 -37.790 -97.986 1.00 41.84 295 THR A C 1
ATOM 2403 O O . THR A 1 295 ? 103.621 -38.336 -98.401 1.00 41.84 295 THR A O 1
ATOM 2406 N N . ALA A 1 296 ? 101.416 -37.950 -98.575 1.00 32.03 296 ALA A N 1
ATOM 2407 C CA . ALA A 1 296 ? 101.212 -38.595 -99.868 1.00 32.03 296 ALA A CA 1
ATOM 2408 C C . ALA A 1 296 ? 100.111 -37.865 -100.662 1.00 32.03 296 ALA A C 1
ATOM 2410 O O . ALA A 1 296 ? 99.177 -37.325 -100.075 1.00 32.03 296 ALA A O 1
ATOM 2411 N N . ASP A 1 297 ? 100.264 -37.895 -101.983 1.00 30.62 297 ASP A N 1
ATOM 2412 C CA . ASP A 1 297 ? 99.305 -37.543 -103.037 1.00 30.62 297 ASP A CA 1
ATOM 2413 C C . ASP A 1 297 ? 98.961 -36.060 -103.278 1.00 30.62 297 ASP A C 1
ATOM 2415 O O . ASP A 1 297 ? 98.011 -35.462 -102.775 1.00 30.62 297 ASP A O 1
ATOM 2419 N N . LEU A 1 298 ? 99.749 -35.516 -104.207 1.00 33.16 298 LEU A N 1
ATOM 2420 C CA . LEU A 1 298 ? 99.571 -34.276 -104.950 1.00 33.16 298 LEU A CA 1
ATOM 2421 C C . LEU A 1 298 ? 99.577 -34.678 -106.442 1.00 33.16 298 LEU A C 1
ATOM 2423 O O . LEU A 1 298 ? 100.635 -35.105 -106.892 1.00 33.16 298 LEU A O 1
ATOM 2427 N N . LEU A 1 299 ? 98.465 -34.589 -107.203 1.00 32.88 299 LEU A N 1
ATOM 2428 C CA . LEU A 1 299 ? 98.462 -34.706 -108.688 1.00 32.88 299 LEU A CA 1
ATOM 2429 C C . LEU A 1 299 ? 97.106 -34.383 -109.391 1.00 32.88 299 LEU A C 1
ATOM 2431 O O . LEU A 1 299 ? 96.060 -34.826 -108.935 1.00 32.88 299 LEU A O 1
ATOM 2435 N N . GLN A 1 300 ? 97.195 -33.728 -110.571 1.00 28.33 300 GLN A N 1
ATOM 2436 C CA . GLN A 1 300 ? 96.236 -33.656 -111.719 1.00 28.33 300 GLN A CA 1
ATOM 2437 C C . GLN A 1 300 ? 94.856 -32.937 -111.565 1.00 28.33 300 GLN A C 1
ATOM 2439 O O . GLN A 1 300 ? 94.176 -33.119 -110.568 1.00 28.33 300 GLN A O 1
ATOM 2444 N N . TRP A 1 301 ? 94.329 -32.132 -112.524 1.00 27.61 301 TRP A N 1
ATOM 2445 C CA . TRP A 1 301 ? 94.770 -31.716 -113.889 1.00 27.61 301 TRP A CA 1
ATOM 2446 C C . TRP A 1 301 ? 94.175 -30.339 -114.359 1.00 27.61 301 TRP A C 1
ATOM 2448 O O . TRP A 1 301 ? 93.430 -29.704 -113.621 1.00 27.61 301 TRP A O 1
ATOM 2458 N N . HIS A 1 302 ? 94.538 -29.879 -115.576 1.00 31.52 302 HIS A N 1
ATOM 2459 C CA . HIS A 1 302 ? 94.304 -28.551 -116.226 1.00 31.52 302 HIS A CA 1
ATOM 2460 C C . HIS A 1 302 ? 92.864 -28.332 -116.813 1.00 31.52 302 HIS A C 1
ATOM 2462 O O . HIS A 1 302 ? 92.016 -29.189 -116.600 1.00 31.52 302 HIS A O 1
ATOM 2468 N N . CYS A 1 303 ? 92.443 -27.276 -117.559 1.00 28.86 303 CYS A N 1
ATOM 2469 C CA . CYS A 1 303 ? 93.074 -26.261 -118.458 1.00 28.86 303 CYS A CA 1
ATOM 2470 C C . CYS A 1 303 ? 92.045 -25.118 -118.810 1.00 28.86 303 CYS A C 1
ATOM 2472 O O . CYS A 1 303 ? 90.852 -25.393 -118.722 1.00 28.86 303 CYS A O 1
ATOM 2474 N N . HIS A 1 304 ? 92.361 -23.849 -119.170 1.00 26.16 304 HIS A N 1
ATOM 2475 C CA . HIS A 1 304 ? 92.761 -23.377 -120.529 1.00 26.16 304 HIS A CA 1
ATOM 2476 C C . HIS A 1 304 ? 93.066 -21.844 -120.647 1.00 26.16 304 HIS A C 1
ATOM 2478 O O . HIS A 1 304 ? 92.333 -21.048 -120.077 1.00 26.16 304 HIS A O 1
ATOM 2484 N N . SER A 1 305 ? 94.080 -21.481 -121.474 1.00 27.27 305 SER A N 1
ATOM 2485 C CA . SER A 1 305 ? 94.304 -20.249 -122.320 1.00 27.27 305 SER A CA 1
ATOM 2486 C C . SER A 1 305 ? 93.967 -18.817 -121.812 1.00 27.27 305 SER A C 1
ATOM 2488 O O . SER A 1 305 ? 92.856 -18.594 -121.360 1.00 27.27 305 SER A O 1
ATOM 2490 N N . GLY A 1 306 ? 94.759 -17.733 -121.978 1.00 29.23 306 GLY A N 1
ATOM 2491 C CA . GLY A 1 306 ? 96.013 -17.431 -122.726 1.00 29.23 306 GLY A CA 1
ATOM 2492 C C . GLY A 1 306 ? 95.847 -16.230 -123.715 1.00 29.23 306 GLY A C 1
ATOM 2493 O O . GLY A 1 306 ? 94.710 -15.968 -124.091 1.00 29.23 306 GLY A O 1
ATOM 2494 N N . PRO A 1 307 ? 96.905 -15.587 -124.283 1.00 49.78 307 PRO A N 1
ATOM 2495 C CA . PRO A 1 307 ? 98.194 -15.153 -123.684 1.00 49.78 307 PRO A CA 1
ATOM 2496 C C . PRO A 1 307 ? 98.844 -13.835 -124.278 1.00 49.78 307 PRO A C 1
ATOM 2498 O O . PRO A 1 307 ? 98.397 -13.311 -125.292 1.00 49.78 307 PRO A O 1
ATOM 2501 N N . THR A 1 308 ? 100.012 -13.406 -123.738 1.00 28.81 308 THR A N 1
ATOM 2502 C CA . THR A 1 308 ? 101.079 -12.509 -124.331 1.00 28.81 308 THR A CA 1
ATOM 2503 C C . THR A 1 308 ? 100.862 -10.963 -124.414 1.00 28.81 308 THR A C 1
ATOM 2505 O O . THR A 1 308 ? 99.725 -10.516 -124.401 1.00 28.81 308 THR A O 1
ATOM 2508 N N . CYS A 1 309 ? 101.879 -10.064 -124.474 1.00 23.92 309 CYS A N 1
ATOM 2509 C CA . CYS A 1 309 ? 103.356 -10.219 -124.545 1.00 23.92 309 CYS A CA 1
ATOM 2510 C C . CYS A 1 309 ? 104.208 -9.046 -123.955 1.00 23.92 309 CYS A C 1
ATOM 2512 O O . CYS A 1 309 ? 103.700 -7.992 -123.587 1.00 23.92 309 CYS A O 1
ATOM 2514 N N . THR A 1 310 ? 105.527 -9.280 -123.917 1.00 29.20 310 THR A N 1
ATOM 2515 C CA . THR A 1 310 ? 106.706 -8.497 -123.451 1.00 29.20 310 THR A CA 1
ATOM 2516 C C . THR A 1 310 ? 107.114 -7.278 -124.320 1.00 29.20 310 THR A C 1
ATOM 2518 O O . THR A 1 310 ? 106.604 -7.170 -125.427 1.00 29.20 310 THR A O 1
ATOM 2521 N N . LEU A 1 311 ? 108.116 -6.404 -124.060 1.00 28.86 311 LEU A N 1
ATOM 2522 C CA . LEU A 1 311 ? 108.975 -5.920 -122.934 1.00 28.86 311 LEU A CA 1
ATOM 2523 C C . LEU A 1 311 ? 110.316 -5.427 -123.575 1.00 28.86 311 LEU A C 1
ATOM 2525 O O . LEU A 1 311 ? 110.919 -6.207 -124.303 1.00 28.86 311 LEU A O 1
ATOM 2529 N N . ASN A 1 312 ? 110.818 -4.217 -123.253 1.00 30.66 312 ASN A N 1
ATOM 2530 C CA . ASN A 1 312 ? 112.179 -3.683 -123.561 1.00 30.66 312 ASN A CA 1
ATOM 2531 C C . ASN A 1 312 ? 112.599 -3.529 -125.056 1.00 30.66 312 ASN A C 1
ATOM 2533 O O . ASN A 1 312 ? 112.062 -4.181 -125.937 1.00 30.66 312 ASN A O 1
ATOM 2537 N N . SER A 1 313 ? 113.548 -2.664 -125.449 1.00 24.00 313 SER A N 1
ATOM 2538 C CA . SER A 1 313 ? 114.559 -1.869 -124.719 1.00 24.00 313 SER A CA 1
ATOM 2539 C C . SER A 1 313 ? 114.813 -0.494 -125.379 1.00 24.00 313 SER A C 1
ATOM 2541 O O . SER A 1 313 ? 114.389 -0.224 -126.501 1.00 24.00 313 SER A O 1
ATOM 2543 N N . ALA A 1 314 ? 115.518 0.400 -124.677 1.00 29.67 314 ALA A N 1
ATOM 2544 C CA . ALA A 1 314 ? 115.863 1.733 -125.175 1.00 29.67 314 ALA A CA 1
ATOM 2545 C C . ALA A 1 314 ? 117.057 1.731 -126.154 1.00 29.67 314 ALA A C 1
ATOM 2547 O O . ALA A 1 314 ? 118.058 1.075 -125.885 1.00 29.67 314 ALA A O 1
ATOM 2548 N N . VAL A 1 315 ? 116.960 2.541 -127.223 1.00 33.78 315 VAL A N 1
ATOM 2549 C CA . VAL A 1 315 ? 117.973 3.484 -127.773 1.00 33.78 315 VAL A CA 1
ATOM 2550 C C . VAL A 1 315 ? 117.588 3.859 -129.216 1.00 33.78 315 VAL A C 1
ATOM 2552 O O . VAL A 1 315 ? 117.786 3.068 -130.132 1.00 33.78 315 VAL A O 1
ATOM 2555 N N . ARG A 1 316 ? 117.069 5.088 -129.414 1.00 37.62 316 ARG A N 1
ATOM 2556 C CA . ARG A 1 316 ? 117.343 6.006 -130.556 1.00 37.62 316 ARG A CA 1
ATOM 2557 C C . ARG A 1 316 ? 116.465 7.265 -130.496 1.00 37.62 316 ARG A C 1
ATOM 2559 O O . ARG A 1 316 ? 115.414 7.382 -131.120 1.00 37.62 316 ARG A O 1
ATOM 2566 N N . LEU A 1 317 ? 116.945 8.242 -129.731 1.00 47.62 317 LEU A N 1
ATOM 2567 C CA . LEU A 1 317 ? 116.313 9.541 -129.489 1.00 47.62 317 LEU A CA 1
ATOM 2568 C C . LEU A 1 317 ? 116.476 10.510 -130.686 1.00 47.62 317 LEU A C 1
ATOM 2570 O O . LEU A 1 317 ? 117.041 11.587 -130.529 1.00 47.62 317 LEU A O 1
ATOM 2574 N N . GLN A 1 318 ? 116.025 10.137 -131.894 1.00 37.97 318 GLN A N 1
ATOM 2575 C CA . GLN A 1 318 ? 116.070 11.063 -133.046 1.00 37.97 318 GLN A CA 1
ATOM 2576 C C . GLN A 1 318 ? 114.928 10.950 -134.078 1.00 37.97 318 GLN A C 1
ATOM 2578 O O . GLN A 1 318 ? 114.793 11.840 -134.912 1.00 37.97 318 GLN A O 1
ATOM 2583 N N . GLU A 1 319 ? 114.030 9.962 -133.978 1.00 43.59 319 GLU A N 1
ATOM 2584 C CA . GLU A 1 319 ? 112.763 9.956 -134.749 1.00 43.59 319 GLU A CA 1
ATOM 2585 C C . GLU A 1 319 ? 111.560 10.488 -133.945 1.00 43.59 319 GLU A C 1
ATOM 2587 O O . GLU A 1 319 ? 110.534 10.868 -134.513 1.00 43.59 319 GLU A O 1
ATOM 2592 N N . VAL A 1 320 ? 111.730 10.646 -132.625 1.00 49.53 320 VAL A N 1
ATOM 2593 C CA . VAL A 1 320 ? 110.770 11.277 -131.696 1.00 49.53 320 VAL A CA 1
ATOM 2594 C C . VAL A 1 320 ? 110.323 12.667 -132.185 1.00 49.53 320 VAL A C 1
ATOM 2596 O O . VAL A 1 320 ? 109.166 13.046 -132.011 1.00 49.53 320 VAL A O 1
ATOM 2599 N N . SER A 1 321 ? 111.195 13.399 -132.883 1.00 48.69 321 SER A N 1
ATOM 2600 C CA . SER A 1 321 ? 110.899 14.721 -133.451 1.00 48.69 321 SER A CA 1
ATOM 2601 C C . SER A 1 321 ? 109.859 14.703 -134.582 1.00 48.69 321 SER A C 1
ATOM 2603 O O . SER A 1 321 ? 109.155 15.694 -134.760 1.00 48.69 321 SER A O 1
ATOM 2605 N N . ARG A 1 322 ? 109.714 13.596 -135.331 1.00 52.72 322 ARG A N 1
ATOM 2606 C CA . ARG A 1 322 ? 108.680 13.463 -136.380 1.00 52.72 322 ARG A CA 1
ATOM 2607 C C . ARG A 1 322 ? 107.329 13.037 -135.801 1.00 52.72 322 ARG A C 1
ATOM 2609 O O . ARG A 1 322 ? 106.311 13.624 -136.161 1.00 52.72 322 ARG A O 1
ATOM 2616 N N . SER A 1 323 ? 107.313 12.109 -134.842 1.00 50.31 323 SER A N 1
ATOM 2617 C CA . SER A 1 323 ? 106.074 11.718 -134.147 1.00 50.31 323 SER A CA 1
ATOM 2618 C C . SER A 1 323 ? 105.490 12.843 -133.283 1.00 50.31 323 SER A C 1
ATOM 2620 O O . SER A 1 323 ? 104.271 12.991 -133.224 1.00 50.31 323 SER A O 1
ATOM 2622 N N . ASN A 1 324 ? 106.326 13.689 -132.669 1.00 57.19 324 ASN A N 1
ATOM 2623 C CA . ASN A 1 324 ? 105.842 14.825 -131.876 1.00 57.19 324 ASN A CA 1
ATOM 2624 C C . ASN A 1 324 ? 105.097 15.874 -132.720 1.00 57.19 324 ASN A C 1
ATOM 2626 O O . ASN A 1 324 ? 104.082 16.397 -132.266 1.00 57.19 324 ASN A O 1
ATOM 2630 N N . ALA A 1 325 ? 105.532 16.146 -133.956 1.00 59.25 325 ALA A N 1
ATOM 2631 C CA . ALA A 1 325 ? 104.824 17.069 -134.850 1.00 59.25 325 ALA A CA 1
ATOM 2632 C C . ALA A 1 325 ? 103.422 16.545 -135.229 1.00 59.25 325 ALA A C 1
ATOM 2634 O O . ALA A 1 325 ? 102.442 17.286 -135.160 1.00 59.25 325 ALA A O 1
ATOM 2635 N N . ALA A 1 326 ? 103.303 15.248 -135.536 1.00 59.72 326 ALA A N 1
ATOM 2636 C CA . ALA A 1 326 ? 102.017 14.608 -135.827 1.00 59.72 326 ALA A CA 1
ATOM 2637 C C . ALA A 1 326 ? 101.073 14.568 -134.603 1.00 59.72 326 ALA A C 1
ATOM 2639 O O . ALA A 1 326 ? 99.857 14.710 -134.744 1.00 59.72 326 ALA A O 1
ATOM 2640 N N . LEU A 1 327 ? 101.620 14.423 -133.389 1.00 60.62 327 LEU A N 1
ATOM 2641 C CA . LEU A 1 327 ? 100.848 14.486 -132.142 1.00 60.62 327 LEU A CA 1
ATOM 2642 C C . LEU A 1 327 ? 100.322 15.897 -131.827 1.00 60.62 327 LEU A C 1
ATOM 2644 O O . LEU A 1 327 ? 99.238 16.018 -131.253 1.00 60.62 327 LEU A O 1
ATOM 2648 N N . ILE A 1 328 ? 101.045 16.954 -132.211 1.00 60.41 328 ILE A N 1
ATOM 2649 C CA . ILE A 1 328 ? 100.610 18.347 -132.012 1.00 60.41 328 ILE A CA 1
ATOM 2650 C C . ILE A 1 328 ? 99.390 18.671 -132.885 1.00 60.41 328 ILE A C 1
ATOM 2652 O O . ILE A 1 328 ? 98.405 19.192 -132.363 1.00 60.41 328 ILE A O 1
ATOM 2656 N N . GLU A 1 329 ? 99.397 18.310 -134.171 1.00 65.19 329 GLU A N 1
ATOM 2657 C CA . GLU A 1 329 ? 98.233 18.533 -135.046 1.00 65.19 329 GLU A CA 1
ATOM 2658 C C . GLU A 1 329 ? 97.016 17.704 -134.612 1.00 65.19 329 GLU A C 1
ATOM 2660 O O . GLU A 1 329 ? 95.901 18.225 -134.548 1.00 65.19 329 GLU A O 1
ATOM 2665 N N . ARG A 1 330 ? 97.218 16.449 -134.180 1.00 61.72 330 ARG A N 1
ATOM 2666 C CA . ARG A 1 330 ? 96.126 15.625 -133.630 1.00 61.72 330 ARG A CA 1
ATOM 2667 C C . ARG A 1 330 ? 95.515 16.225 -132.355 1.00 61.72 330 ARG A C 1
ATOM 2669 O O . ARG A 1 330 ? 94.304 16.134 -132.170 1.00 61.72 330 ARG A O 1
ATOM 2676 N N . LYS A 1 331 ? 96.319 16.871 -131.498 1.00 60.88 331 LYS A N 1
ATOM 2677 C CA . LYS A 1 331 ? 95.818 17.614 -130.326 1.00 60.88 331 LYS A CA 1
ATOM 2678 C C . LYS A 1 331 ? 95.055 18.884 -130.706 1.00 60.88 331 LYS A C 1
ATOM 2680 O O . LYS A 1 331 ? 94.042 19.164 -130.076 1.00 60.88 331 LYS A O 1
ATOM 2685 N N . LYS A 1 332 ? 95.491 19.633 -131.727 1.00 68.62 332 LYS A N 1
ATOM 2686 C CA . LYS A 1 332 ? 94.752 20.815 -132.213 1.00 68.62 332 LYS A CA 1
ATOM 2687 C C . LYS A 1 332 ? 93.382 20.442 -132.781 1.00 68.62 332 LYS A C 1
ATOM 2689 O O . LYS A 1 332 ? 92.418 21.146 -132.507 1.00 68.62 332 LYS A O 1
ATOM 2694 N N . ALA A 1 333 ? 93.291 19.338 -133.525 1.00 66.31 333 ALA A N 1
ATOM 2695 C CA . ALA A 1 333 ? 92.026 18.852 -134.076 1.00 66.31 333 ALA A CA 1
ATOM 2696 C C . ALA A 1 333 ? 91.022 18.449 -132.977 1.00 66.31 333 ALA A C 1
ATOM 2698 O O . ALA A 1 333 ? 89.855 18.822 -133.053 1.00 66.31 333 ALA A O 1
ATOM 2699 N N . LEU A 1 334 ? 91.483 17.757 -131.926 1.00 65.81 334 LEU A N 1
ATOM 2700 C CA . LEU A 1 334 ? 90.648 17.432 -130.761 1.00 65.81 334 LEU A CA 1
ATOM 2701 C C . LEU A 1 334 ? 90.209 18.696 -130.003 1.00 65.81 334 LEU A C 1
ATOM 2703 O O . LEU A 1 334 ? 89.018 18.878 -129.784 1.00 65.81 334 LEU A O 1
ATOM 2707 N N . ALA A 1 335 ? 91.131 19.621 -129.720 1.00 67.06 335 ALA A N 1
ATOM 2708 C CA . ALA A 1 335 ? 90.814 20.877 -129.033 1.00 67.06 335 ALA A CA 1
ATOM 2709 C C . ALA A 1 335 ? 89.891 21.820 -129.839 1.00 67.06 335 ALA A C 1
ATOM 2711 O O . ALA A 1 335 ? 89.271 22.717 -129.268 1.00 67.06 335 ALA A O 1
ATOM 2712 N N . ALA A 1 336 ? 89.807 21.662 -131.164 1.00 70.19 336 ALA A N 1
ATOM 2713 C CA . ALA A 1 336 ? 88.827 22.365 -131.991 1.00 70.19 336 ALA A CA 1
ATOM 2714 C C . ALA A 1 336 ? 87.425 21.746 -131.851 1.00 70.19 336 ALA A C 1
ATOM 2716 O O . ALA A 1 336 ? 86.461 22.481 -131.657 1.00 70.19 336 ALA A O 1
ATOM 2717 N N . ALA A 1 337 ? 87.324 20.412 -131.871 1.00 70.94 337 ALA A N 1
ATOM 2718 C CA . ALA A 1 337 ? 86.063 19.702 -131.652 1.00 70.94 337 ALA A CA 1
ATOM 2719 C C . ALA A 1 337 ? 85.505 19.936 -130.234 1.00 70.94 337 ALA A C 1
ATOM 2721 O O . ALA A 1 337 ? 84.324 20.236 -130.088 1.00 70.94 337 ALA A O 1
ATOM 2722 N N . GLU A 1 338 ? 86.362 19.894 -129.207 1.00 71.12 338 GLU A N 1
ATOM 2723 C CA . GLU A 1 338 ? 85.990 20.188 -127.813 1.00 71.12 338 GLU A CA 1
ATOM 2724 C C . GLU A 1 338 ? 85.372 21.592 -127.679 1.00 71.12 338 GLU A C 1
ATOM 2726 O O . GLU A 1 338 ? 84.313 21.739 -127.076 1.00 71.12 338 GLU A O 1
ATOM 2731 N N . ARG A 1 339 ? 85.947 22.614 -128.331 1.00 69.88 339 ARG A N 1
ATOM 2732 C CA . ARG A 1 339 ? 85.393 23.983 -128.329 1.00 69.88 339 ARG A CA 1
ATOM 2733 C C . ARG A 1 339 ? 84.045 24.102 -129.037 1.00 69.88 339 ARG A C 1
ATOM 2735 O O . ARG A 1 339 ? 83.209 24.899 -128.617 1.00 69.88 339 ARG A O 1
ATOM 2742 N N . GLU A 1 340 ? 83.815 23.349 -130.112 1.00 72.00 340 GLU A N 1
ATOM 2743 C CA . GLU A 1 340 ? 82.505 23.334 -130.775 1.00 72.00 340 GLU A CA 1
ATOM 2744 C C . GLU A 1 340 ? 81.430 22.660 -129.910 1.00 72.00 340 GLU A C 1
ATOM 2746 O O . GLU A 1 340 ? 80.280 23.110 -129.906 1.00 72.00 340 GLU A O 1
ATOM 2751 N N . GLU A 1 341 ? 81.785 21.629 -129.139 1.00 70.12 341 GLU A N 1
ATOM 2752 C CA . GLU A 1 341 ? 80.867 21.018 -128.173 1.00 70.12 341 GLU A CA 1
ATOM 2753 C C . GLU A 1 341 ? 80.633 21.913 -126.948 1.00 70.12 341 GLU A C 1
ATOM 2755 O O . GLU A 1 341 ? 79.479 22.100 -126.561 1.00 70.12 341 GLU A O 1
ATOM 2760 N N . GLU A 1 342 ? 81.667 22.568 -126.406 1.00 62.91 342 GLU A N 1
ATOM 2761 C CA . GLU A 1 342 ? 81.532 23.578 -125.344 1.00 62.91 342 GLU A CA 1
ATOM 2762 C C . GLU A 1 342 ? 80.586 24.718 -125.756 1.00 62.91 342 GLU A C 1
ATOM 2764 O O . GLU A 1 342 ? 79.703 25.097 -124.984 1.00 62.91 342 GLU A O 1
ATOM 2769 N N . LEU A 1 343 ? 80.695 25.226 -126.990 1.00 73.94 343 LEU A N 1
ATOM 2770 C CA . LEU A 1 343 ? 79.795 26.261 -127.513 1.00 73.94 343 LEU A CA 1
ATOM 2771 C C . LEU A 1 343 ? 78.344 25.767 -127.660 1.00 73.94 343 LEU A C 1
ATOM 2773 O O . LEU A 1 343 ? 77.412 26.526 -127.383 1.00 73.94 343 LEU A O 1
ATOM 2777 N N . ARG A 1 344 ? 78.124 24.501 -128.045 1.00 72.81 344 ARG A N 1
ATOM 2778 C CA . ARG A 1 344 ? 76.775 23.900 -128.093 1.00 72.81 344 ARG A CA 1
ATOM 2779 C C . ARG A 1 344 ? 76.185 23.703 -126.696 1.00 72.81 344 ARG A C 1
ATOM 2781 O O . ARG A 1 344 ? 75.006 23.991 -126.494 1.00 72.81 344 ARG A O 1
ATOM 2788 N N . ILE A 1 345 ? 76.994 23.262 -125.732 1.00 69.31 345 ILE A N 1
ATOM 2789 C CA . ILE A 1 345 ? 76.591 23.098 -124.330 1.00 69.31 345 ILE A CA 1
ATOM 2790 C C . ILE A 1 345 ? 76.245 24.464 -123.718 1.00 69.31 345 ILE A C 1
ATOM 2792 O O . ILE A 1 345 ? 75.173 24.611 -123.131 1.00 69.31 345 ILE A O 1
ATOM 2796 N N . ALA A 1 346 ? 77.081 25.486 -123.926 1.00 72.88 346 ALA A N 1
ATOM 2797 C CA . ALA A 1 346 ? 76.828 26.848 -123.458 1.00 72.88 346 ALA A CA 1
ATOM 2798 C C . ALA A 1 346 ? 75.542 27.445 -124.060 1.00 72.88 346 ALA A C 1
ATOM 2800 O O . ALA A 1 346 ? 74.724 28.009 -123.331 1.00 72.88 346 ALA A O 1
ATOM 2801 N N . ALA A 1 347 ? 75.312 27.267 -125.367 1.00 77.75 347 ALA A N 1
ATOM 2802 C CA . ALA A 1 347 ? 74.084 27.717 -126.024 1.00 77.75 347 ALA A CA 1
ATOM 2803 C C . ALA A 1 347 ? 72.828 27.011 -125.475 1.00 77.75 347 ALA A C 1
ATOM 2805 O O . ALA A 1 347 ? 71.792 27.653 -125.289 1.00 77.75 347 ALA A O 1
ATOM 2806 N N . TYR A 1 348 ? 72.914 25.710 -125.176 1.00 74.69 348 TYR A N 1
ATOM 2807 C CA . TYR A 1 348 ? 71.813 24.955 -124.574 1.00 74.69 348 TYR A CA 1
ATOM 2808 C C . TYR A 1 348 ? 71.513 25.403 -123.134 1.00 74.69 348 TYR A C 1
ATOM 2810 O O . TYR A 1 348 ? 70.347 25.593 -122.787 1.00 74.69 348 TYR A O 1
ATOM 2818 N N . ILE A 1 349 ? 72.548 25.628 -122.314 1.00 72.31 349 ILE A N 1
ATOM 2819 C CA . ILE A 1 349 ? 72.404 26.116 -120.933 1.00 72.31 349 ILE A CA 1
ATOM 2820 C C . ILE A 1 349 ? 71.764 27.510 -120.922 1.00 72.31 349 ILE A C 1
ATOM 2822 O O . ILE A 1 349 ? 70.720 27.682 -120.296 1.00 72.31 349 ILE A O 1
ATOM 2826 N N . ALA A 1 350 ? 72.288 28.463 -121.699 1.00 77.19 350 ALA A N 1
ATOM 2827 C CA . ALA A 1 350 ? 71.736 29.819 -121.771 1.00 77.19 350 ALA A CA 1
ATOM 2828 C C . ALA A 1 350 ? 70.260 29.835 -122.218 1.00 77.19 350 ALA A C 1
ATOM 2830 O O . ALA A 1 350 ? 69.440 30.592 -121.695 1.00 77.19 350 ALA A O 1
ATOM 2831 N N . GLN A 1 351 ? 69.883 28.960 -123.159 1.00 78.25 351 GLN A N 1
ATOM 2832 C CA . GLN A 1 351 ? 68.501 28.865 -123.637 1.00 78.25 351 GLN A CA 1
ATOM 2833 C C . GLN A 1 351 ? 67.562 28.116 -122.667 1.00 78.25 351 GLN A C 1
ATOM 2835 O O . GLN A 1 351 ? 66.342 28.274 -122.763 1.00 78.25 351 GLN A O 1
ATOM 2840 N N . LYS A 1 352 ? 68.099 27.317 -121.736 1.00 80.81 352 LYS A N 1
ATOM 2841 C CA . LYS A 1 352 ? 67.357 26.713 -120.618 1.00 80.81 352 LYS A CA 1
ATOM 2842 C C . LYS A 1 352 ? 67.146 27.735 -119.499 1.00 80.81 352 LYS A C 1
ATOM 2844 O O . LYS A 1 352 ? 66.008 27.939 -119.084 1.00 80.81 352 LYS A O 1
ATOM 2849 N N . GLU A 1 353 ? 68.205 28.432 -119.093 1.00 73.44 353 GLU A N 1
ATOM 2850 C CA . GLU A 1 353 ? 68.167 29.480 -118.064 1.00 73.44 353 GLU A CA 1
ATOM 2851 C C . GLU A 1 353 ? 67.200 30.613 -118.435 1.00 73.44 353 GLU A C 1
ATOM 2853 O O . GLU A 1 353 ? 66.393 31.024 -117.606 1.00 73.44 353 GLU A O 1
ATOM 2858 N N . ALA A 1 354 ? 67.182 31.049 -119.701 1.00 80.31 354 ALA A N 1
ATOM 2859 C CA . ALA A 1 354 ? 66.236 32.065 -120.172 1.00 80.31 354 ALA A CA 1
ATOM 2860 C C . ALA A 1 354 ? 64.758 31.642 -120.031 1.00 80.31 354 ALA A C 1
ATOM 2862 O O . ALA A 1 354 ? 63.908 32.470 -119.702 1.00 80.31 354 ALA A O 1
ATOM 2863 N N . ARG A 1 355 ? 64.435 30.357 -120.246 1.00 76.06 355 ARG A N 1
ATOM 2864 C CA . ARG A 1 355 ? 63.067 29.833 -120.061 1.00 76.06 355 ARG A CA 1
ATOM 2865 C C . ARG A 1 355 ? 62.715 29.690 -118.582 1.00 76.06 355 ARG A C 1
ATOM 2867 O O . ARG A 1 355 ? 61.599 30.010 -118.188 1.00 76.06 355 ARG A O 1
ATOM 2874 N N . GLU A 1 356 ? 63.662 29.234 -117.766 1.00 73.56 356 GLU A N 1
ATOM 2875 C CA . GLU A 1 356 ? 63.477 29.098 -116.318 1.00 73.56 356 GLU A CA 1
ATOM 2876 C C . GLU A 1 356 ? 63.302 30.468 -115.643 1.00 73.56 356 GLU A C 1
ATOM 2878 O O . GLU A 1 356 ? 62.422 30.611 -114.796 1.00 73.56 356 GLU A O 1
ATOM 2883 N N . ALA A 1 357 ? 64.029 31.497 -116.090 1.00 77.38 357 ALA A N 1
ATOM 2884 C CA . ALA A 1 357 ? 63.852 32.880 -115.647 1.00 77.38 357 ALA A CA 1
ATOM 2885 C C . ALA A 1 357 ? 62.464 33.444 -116.003 1.00 77.38 357 ALA A C 1
ATOM 2887 O O . ALA A 1 357 ? 61.791 33.994 -115.133 1.00 77.38 357 ALA A O 1
ATOM 2888 N N . GLN A 1 358 ? 61.990 33.256 -117.242 1.00 77.12 358 GLN A N 1
ATOM 2889 C CA . GLN A 1 358 ? 60.658 33.721 -117.662 1.00 77.12 358 GLN A CA 1
ATOM 2890 C C . GLN A 1 358 ? 59.530 33.058 -116.858 1.00 77.12 358 GLN A C 1
ATOM 2892 O O . GLN A 1 358 ? 58.624 33.742 -116.380 1.00 77.12 358 GLN A O 1
ATOM 2897 N N . VAL A 1 359 ? 59.611 31.741 -116.637 1.00 76.12 359 VAL A N 1
ATOM 2898 C CA . VAL A 1 359 ? 58.642 31.015 -115.800 1.00 76.12 359 VAL A CA 1
ATOM 2899 C C . VAL A 1 359 ? 58.727 31.459 -114.333 1.00 76.12 359 VAL A C 1
ATOM 2901 O O . VAL A 1 359 ? 57.696 31.561 -113.667 1.00 76.12 359 VAL A O 1
ATOM 2904 N N . ALA A 1 360 ? 59.923 31.760 -113.816 1.00 73.38 360 ALA A N 1
ATOM 2905 C CA . ALA A 1 360 ? 60.096 32.266 -112.456 1.00 73.38 360 ALA A CA 1
ATOM 2906 C C . ALA A 1 360 ? 59.490 33.668 -112.268 1.00 73.38 360 ALA A C 1
ATOM 2908 O O . ALA A 1 360 ? 58.787 33.884 -111.280 1.00 73.38 360 ALA A O 1
ATOM 2909 N N . GLU A 1 361 ? 59.689 34.596 -113.211 1.00 76.38 361 GLU A N 1
ATOM 2910 C CA . GLU A 1 361 ? 59.083 35.936 -113.167 1.00 76.38 361 GLU A CA 1
ATOM 2911 C C . GLU A 1 361 ? 57.553 35.893 -113.288 1.00 76.38 361 GLU A C 1
ATOM 2913 O O . GLU A 1 361 ? 56.851 36.598 -112.556 1.00 76.38 361 GLU A O 1
ATOM 2918 N N . GLU A 1 362 ? 57.009 35.039 -114.160 1.00 73.19 362 GLU A N 1
ATOM 2919 C CA . GLU A 1 362 ? 55.560 34.855 -114.274 1.00 73.19 362 GLU A CA 1
ATOM 2920 C C . GLU A 1 362 ? 54.971 34.277 -112.973 1.00 73.19 362 GLU A C 1
ATOM 2922 O O . GLU A 1 362 ? 53.978 34.796 -112.451 1.00 73.19 362 GLU A O 1
ATOM 2927 N N . GLN A 1 363 ? 55.630 33.278 -112.372 1.00 66.88 363 GLN A N 1
ATOM 2928 C CA . GLN A 1 363 ? 55.242 32.745 -111.062 1.00 66.88 363 GLN A CA 1
ATOM 2929 C C . GLN A 1 363 ? 55.351 33.784 -109.937 1.00 66.88 363 GLN A C 1
ATOM 2931 O O . GLN A 1 363 ? 54.469 33.834 -109.084 1.00 66.88 363 GLN A O 1
ATOM 2936 N N . GLU A 1 364 ? 56.397 34.612 -109.913 1.00 72.62 364 GLU A N 1
ATOM 2937 C CA . GLU A 1 364 ? 56.578 35.720 -108.961 1.00 72.62 364 GLU A CA 1
ATOM 2938 C C . GLU A 1 364 ? 55.435 36.738 -109.047 1.00 72.62 364 GLU A C 1
ATOM 2940 O O . GLU A 1 364 ? 54.889 37.148 -108.020 1.00 72.62 364 GLU A O 1
ATOM 2945 N N . ARG A 1 365 ? 55.023 37.120 -110.262 1.00 73.88 365 ARG A N 1
ATOM 2946 C CA . ARG A 1 365 ? 53.889 38.034 -110.465 1.00 73.88 365 ARG A CA 1
ATOM 2947 C C . ARG A 1 365 ? 52.572 37.414 -110.006 1.00 73.88 365 ARG A C 1
ATOM 2949 O O . ARG A 1 365 ? 51.852 38.033 -109.225 1.00 73.88 365 ARG A O 1
ATOM 2956 N N . VAL A 1 366 ? 52.295 36.172 -110.407 1.00 71.88 366 VAL A N 1
ATOM 2957 C CA . VAL A 1 366 ? 51.088 35.442 -109.985 1.00 71.88 366 VAL A CA 1
ATOM 2958 C C . VAL A 1 366 ? 51.059 35.231 -108.464 1.00 71.88 366 VAL A C 1
ATOM 2960 O O . VAL A 1 366 ? 49.990 35.331 -107.863 1.00 71.88 366 VAL A O 1
ATOM 2963 N N . LYS A 1 367 ? 52.208 34.994 -107.814 1.00 74.12 367 LYS A N 1
ATOM 2964 C CA . LYS A 1 367 ? 52.320 34.955 -106.345 1.00 74.12 367 LYS A CA 1
ATOM 2965 C C . LYS A 1 367 ? 52.003 36.314 -105.728 1.00 74.12 367 LYS A C 1
ATOM 2967 O O . LYS A 1 367 ? 51.112 36.373 -104.892 1.00 74.12 367 LYS A O 1
ATOM 2972 N N . LYS A 1 368 ? 52.640 37.399 -106.179 1.00 75.19 368 LYS A N 1
ATOM 2973 C CA . LYS A 1 368 ? 52.427 38.760 -105.647 1.00 75.19 368 LYS A CA 1
ATOM 2974 C C . LYS A 1 368 ? 50.978 39.231 -105.769 1.00 75.19 368 LYS A C 1
ATOM 2976 O O . LYS A 1 368 ? 50.457 39.835 -104.833 1.00 75.19 368 LYS A O 1
ATOM 2981 N N . ASP A 1 369 ? 50.303 38.934 -106.876 1.00 74.62 369 ASP A N 1
ATOM 2982 C CA . ASP A 1 369 ? 48.899 39.319 -107.048 1.00 74.62 369 ASP A CA 1
ATOM 2983 C C . ASP A 1 369 ? 47.953 38.439 -106.205 1.00 74.62 369 ASP A C 1
ATOM 2985 O O . ASP A 1 369 ? 47.047 38.969 -105.557 1.00 74.62 369 ASP A O 1
ATOM 2989 N N . ARG A 1 370 ? 48.231 37.131 -106.065 1.00 75.44 370 ARG A N 1
ATOM 2990 C CA . ARG A 1 370 ? 47.521 36.257 -105.107 1.00 75.44 370 ARG A CA 1
ATOM 2991 C C . ARG A 1 370 ? 47.763 36.658 -103.650 1.00 75.44 370 ARG A C 1
ATOM 2993 O O . ARG A 1 370 ? 46.832 36.622 -102.856 1.00 75.44 370 ARG A O 1
ATOM 3000 N N . GLU A 1 371 ? 48.975 37.062 -103.284 1.00 76.75 371 GLU A N 1
ATOM 3001 C CA . GLU A 1 371 ? 49.318 37.536 -101.938 1.00 76.75 371 GLU A CA 1
ATOM 3002 C C . GLU A 1 371 ? 48.614 38.850 -101.607 1.00 76.75 371 GLU A C 1
ATOM 3004 O O . GLU A 1 371 ? 48.086 38.989 -100.506 1.00 76.75 371 GLU A O 1
ATOM 3009 N N . ARG A 1 372 ? 48.520 39.785 -102.562 1.00 78.62 372 ARG A N 1
ATOM 3010 C CA . ARG A 1 372 ? 47.716 41.012 -102.419 1.00 78.62 372 ARG A CA 1
ATOM 3011 C C . ARG A 1 372 ? 46.236 40.702 -102.223 1.00 78.62 372 ARG A C 1
ATOM 3013 O O . ARG A 1 372 ? 45.594 41.317 -101.373 1.00 78.62 372 ARG A O 1
ATOM 3020 N N . GLU A 1 373 ? 45.691 39.747 -102.971 1.00 75.94 373 GLU A N 1
ATOM 3021 C CA . GLU A 1 373 ? 44.290 39.351 -102.830 1.00 75.94 373 GLU A CA 1
ATOM 3022 C C . GLU A 1 373 ? 44.025 38.617 -101.505 1.00 75.94 373 GLU A C 1
ATOM 3024 O O . GLU A 1 373 ? 43.077 38.958 -100.798 1.00 75.94 373 GLU A O 1
ATOM 3029 N N . VAL A 1 374 ? 44.912 37.706 -101.091 1.00 77.62 374 VAL A N 1
ATOM 3030 C CA . VAL A 1 374 ? 44.867 37.052 -99.773 1.00 77.62 374 VAL A CA 1
ATOM 3031 C C . VAL A 1 374 ? 45.033 38.067 -98.639 1.00 77.62 374 VAL A C 1
ATOM 3033 O O . VAL A 1 374 ? 44.311 37.977 -97.650 1.00 77.62 374 VAL A O 1
ATOM 3036 N N . ALA A 1 375 ? 45.916 39.060 -98.767 1.00 79.81 375 ALA A N 1
ATOM 3037 C CA . ALA A 1 375 ? 46.074 40.133 -97.785 1.00 79.81 375 ALA A CA 1
ATOM 3038 C C . ALA A 1 375 ? 44.819 41.017 -97.699 1.00 79.81 375 ALA A C 1
ATOM 3040 O O . ALA A 1 375 ? 44.383 41.353 -96.599 1.00 79.81 375 ALA A O 1
ATOM 3041 N N . ARG A 1 376 ? 44.180 41.334 -98.835 1.00 79.38 376 ARG A N 1
ATOM 3042 C CA . ARG A 1 376 ? 42.902 42.063 -98.869 1.00 79.38 376 ARG A CA 1
ATOM 3043 C C . ARG A 1 376 ? 41.778 41.267 -98.204 1.00 79.38 376 ARG A C 1
ATOM 3045 O O . ARG A 1 376 ? 41.024 41.835 -97.418 1.00 79.38 376 ARG A O 1
ATOM 3052 N N . LEU A 1 377 ? 41.673 39.968 -98.490 1.00 77.94 377 LEU A N 1
ATOM 3053 C CA . LEU A 1 377 ? 40.671 39.081 -97.889 1.00 77.94 377 LEU A CA 1
ATOM 3054 C C . LEU A 1 377 ? 40.904 38.902 -96.383 1.00 77.94 377 LEU A C 1
ATOM 3056 O O . LEU A 1 377 ? 39.959 39.048 -95.610 1.00 77.94 377 LEU A O 1
ATOM 3060 N N . ARG A 1 378 ? 42.156 38.690 -95.955 1.00 79.44 378 ARG A N 1
ATOM 3061 C CA . ARG A 1 378 ? 42.531 38.633 -94.534 1.00 79.44 378 ARG A CA 1
ATOM 3062 C C . ARG A 1 378 ? 42.233 39.946 -93.820 1.00 79.44 378 ARG A C 1
ATOM 3064 O O . ARG A 1 378 ? 41.576 39.902 -92.796 1.00 79.44 378 ARG A O 1
ATOM 3071 N N . GLY A 1 379 ? 42.585 41.099 -94.389 1.00 80.00 379 GLY A N 1
ATOM 3072 C CA . GLY A 1 379 ? 42.264 42.406 -93.803 1.00 80.00 379 GLY A CA 1
ATOM 3073 C C . GLY A 1 379 ? 40.762 42.734 -93.774 1.00 80.00 379 GLY A C 1
ATOM 3074 O O . GLY A 1 379 ? 40.322 43.535 -92.951 1.00 80.00 379 GLY A O 1
ATOM 3075 N N . MET A 1 380 ? 39.946 42.122 -94.644 1.00 76.06 380 MET A N 1
ATOM 3076 C CA . MET A 1 380 ? 38.480 42.176 -94.539 1.00 76.06 380 MET A CA 1
ATOM 3077 C C . MET A 1 380 ? 37.941 41.228 -93.458 1.00 76.06 380 MET A C 1
ATOM 3079 O O . MET A 1 380 ? 37.007 41.604 -92.755 1.00 76.06 380 MET A O 1
ATOM 3083 N N . GLN A 1 381 ? 38.526 40.037 -93.300 1.00 76.88 381 GLN A N 1
ATOM 3084 C CA . GLN A 1 381 ? 38.160 39.078 -92.250 1.00 76.88 381 GLN A CA 1
ATOM 3085 C C . GLN A 1 381 ? 38.607 39.528 -90.857 1.00 76.88 381 GLN A C 1
ATOM 3087 O O . GLN A 1 381 ? 37.832 39.404 -89.923 1.00 76.88 381 GLN A O 1
ATOM 3092 N N . GLU A 1 382 ? 39.791 40.118 -90.718 1.00 78.81 382 GLU A N 1
ATOM 3093 C CA . GLU A 1 382 ? 40.298 40.728 -89.484 1.00 78.81 382 GLU A CA 1
ATOM 3094 C C . GLU A 1 382 ? 39.339 41.827 -89.014 1.00 78.81 382 GLU A C 1
ATOM 3096 O O . GLU A 1 382 ? 38.728 41.690 -87.963 1.00 78.81 382 GLU A O 1
ATOM 3101 N N . LYS A 1 383 ? 39.005 42.793 -89.881 1.00 80.69 383 LYS A N 1
ATOM 3102 C CA . LYS A 1 383 ? 37.998 43.832 -89.582 1.00 80.69 383 LYS A CA 1
ATOM 3103 C C . LYS A 1 383 ? 36.581 43.304 -89.331 1.00 80.69 383 LYS A C 1
ATOM 3105 O O . LYS A 1 383 ? 35.759 44.033 -88.774 1.00 80.69 383 LYS A O 1
ATOM 3110 N N . ALA A 1 384 ? 36.247 42.098 -89.789 1.00 79.00 384 ALA A N 1
ATOM 3111 C CA . ALA A 1 384 ? 34.979 41.444 -89.464 1.00 79.00 384 ALA A CA 1
ATOM 3112 C C . ALA A 1 384 ? 35.047 40.753 -88.093 1.00 79.00 384 ALA A C 1
ATOM 3114 O O . ALA A 1 384 ? 34.103 40.864 -87.314 1.00 79.00 384 ALA A O 1
ATOM 3115 N N . ASN A 1 385 ? 36.175 40.112 -87.781 1.00 77.50 385 ASN A N 1
ATOM 3116 C CA . ASN A 1 385 ? 36.460 39.494 -86.491 1.00 77.50 385 ASN A CA 1
ATOM 3117 C C . ASN A 1 385 ? 36.563 40.545 -85.379 1.00 77.50 385 ASN A C 1
ATOM 3119 O O . ASN A 1 385 ? 35.986 40.331 -84.323 1.00 77.50 385 ASN A O 1
ATOM 3123 N N . ASP A 1 386 ? 37.198 41.693 -85.628 1.00 78.25 386 ASP A N 1
ATOM 3124 C CA . ASP A 1 386 ? 37.291 42.812 -84.681 1.00 78.25 386 ASP A CA 1
ATOM 3125 C C . ASP A 1 386 ? 35.895 43.336 -84.323 1.00 78.25 386 ASP A C 1
ATOM 3127 O O . ASP A 1 386 ? 35.534 43.422 -83.153 1.00 78.25 386 ASP A O 1
ATOM 3131 N N . LYS A 1 387 ? 35.048 43.585 -85.331 1.00 81.00 387 LYS A N 1
ATOM 3132 C CA . LYS A 1 387 ? 33.645 43.987 -85.123 1.00 81.00 387 LYS A CA 1
ATOM 3133 C C . LYS A 1 387 ? 32.829 42.917 -84.402 1.00 81.00 387 LYS A C 1
ATOM 3135 O O . LYS A 1 387 ? 31.957 43.247 -83.602 1.00 81.00 387 LYS A O 1
ATOM 3140 N N . GLN A 1 388 ? 33.085 41.640 -84.681 1.00 78.00 388 GLN A N 1
ATOM 3141 C CA . GLN A 1 388 ? 32.422 40.542 -83.983 1.00 78.00 388 GLN A CA 1
ATOM 3142 C C . GLN A 1 388 ? 32.889 40.459 -82.520 1.00 78.00 388 GLN A C 1
ATOM 3144 O O . GLN A 1 388 ? 32.054 40.297 -81.636 1.00 78.00 388 GLN A O 1
ATOM 3149 N N . ALA A 1 389 ? 34.178 40.677 -82.250 1.00 81.56 389 ALA A N 1
ATOM 3150 C CA . ALA A 1 389 ? 34.746 40.752 -80.908 1.00 81.56 389 ALA A CA 1
ATOM 3151 C C . ALA A 1 389 ? 34.223 41.968 -80.123 1.00 81.56 389 ALA A C 1
ATOM 3153 O O . ALA A 1 389 ? 33.903 41.825 -78.947 1.00 81.56 389 ALA A O 1
ATOM 3154 N N . GLU A 1 390 ? 34.042 43.132 -80.757 1.00 82.00 390 GLU A N 1
ATOM 3155 C CA . GLU A 1 390 ? 33.357 44.291 -80.160 1.00 82.00 390 GLU A CA 1
ATOM 3156 C C . GLU A 1 390 ? 31.897 43.962 -79.797 1.00 82.00 390 GLU A C 1
ATOM 3158 O O . GLU A 1 390 ? 31.439 44.266 -78.693 1.00 82.00 390 GLU A O 1
ATOM 3163 N N . ILE A 1 391 ? 31.159 43.292 -80.692 1.00 79.56 391 ILE A N 1
ATOM 3164 C CA . ILE A 1 391 ? 29.780 42.844 -80.432 1.00 79.56 391 ILE A CA 1
ATOM 3165 C C . ILE A 1 391 ? 29.737 41.829 -79.284 1.00 79.56 391 ILE A C 1
ATOM 3167 O O . ILE A 1 391 ? 28.859 41.922 -78.424 1.00 79.56 391 ILE A O 1
ATOM 3171 N N . ASP A 1 392 ? 30.661 40.871 -79.248 1.00 82.88 392 ASP A N 1
ATOM 3172 C CA . ASP A 1 392 ? 30.699 39.836 -78.217 1.00 82.88 392 ASP A CA 1
ATOM 3173 C C . ASP A 1 392 ? 31.211 40.372 -76.870 1.00 82.88 392 ASP A C 1
ATOM 3175 O O . ASP A 1 392 ? 30.699 39.959 -75.830 1.00 82.88 392 ASP A O 1
ATOM 3179 N N . ALA A 1 393 ? 32.082 41.386 -76.859 1.00 82.06 393 ALA A N 1
ATOM 3180 C CA . ALA A 1 393 ? 32.426 42.155 -75.663 1.00 82.06 393 ALA A CA 1
ATOM 3181 C C . ALA A 1 393 ? 31.214 42.939 -75.122 1.00 82.06 393 ALA A C 1
ATOM 3183 O O . ALA A 1 393 ? 30.918 42.876 -73.928 1.00 82.06 393 ALA A O 1
ATOM 3184 N N . LEU A 1 394 ? 30.442 43.601 -75.993 1.00 83.06 394 LEU A N 1
ATOM 3185 C CA . LEU A 1 394 ? 29.193 44.272 -75.605 1.00 83.06 394 LEU A CA 1
ATOM 3186 C C . LEU A 1 394 ? 28.120 43.283 -75.122 1.00 83.06 394 LEU A C 1
ATOM 3188 O O . LEU A 1 394 ? 27.339 43.612 -74.225 1.00 83.06 394 LEU A O 1
ATOM 3192 N N . ARG A 1 395 ? 28.063 42.064 -75.676 1.00 84.38 395 ARG A N 1
ATOM 3193 C CA . ARG A 1 395 ? 27.209 40.985 -75.151 1.00 84.38 395 ARG A CA 1
ATOM 3194 C C . ARG A 1 395 ? 27.689 40.520 -73.782 1.00 84.38 395 ARG A C 1
ATOM 3196 O O . ARG A 1 395 ? 26.858 40.443 -72.882 1.00 84.38 395 ARG A O 1
ATOM 3203 N N . ALA A 1 396 ? 28.988 40.279 -73.604 1.00 82.44 396 ALA A N 1
ATOM 3204 C CA . ALA A 1 396 ? 29.575 39.891 -72.324 1.00 82.44 396 ALA A CA 1
ATOM 3205 C C . ALA A 1 396 ? 29.258 40.930 -71.236 1.00 82.44 396 ALA A C 1
ATOM 3207 O O . ALA A 1 396 ? 28.704 40.570 -70.194 1.00 82.44 396 ALA A O 1
ATOM 3208 N N . GLN A 1 397 ? 29.468 42.220 -71.520 1.00 82.50 397 GLN A N 1
ATOM 3209 C CA . GLN A 1 397 ? 29.095 43.312 -70.620 1.00 82.50 397 GLN A CA 1
ATOM 3210 C C . GLN A 1 397 ? 27.591 43.298 -70.301 1.00 82.50 397 GLN A C 1
ATOM 3212 O O . GLN A 1 397 ? 27.211 43.322 -69.133 1.00 82.50 397 GLN A O 1
ATOM 3217 N N . ARG A 1 398 ? 26.712 43.176 -71.307 1.00 81.19 398 ARG A N 1
ATOM 3218 C CA . ARG A 1 398 ? 25.257 43.085 -71.075 1.00 81.19 398 ARG A CA 1
ATOM 3219 C C . ARG A 1 398 ? 24.864 41.867 -70.239 1.00 81.19 398 ARG A C 1
ATOM 3221 O O . ARG A 1 398 ? 23.947 41.985 -69.433 1.00 81.19 398 ARG A O 1
ATOM 3228 N N . THR A 1 399 ? 25.532 40.722 -70.398 1.00 82.31 399 THR A N 1
ATOM 3229 C CA . THR A 1 399 ? 25.278 39.531 -69.570 1.00 82.31 399 THR A CA 1
ATOM 3230 C C . THR A 1 399 ? 25.781 39.698 -68.139 1.00 82.31 399 THR A C 1
ATOM 3232 O O . THR A 1 399 ? 25.076 39.298 -67.218 1.00 82.31 399 THR A O 1
ATOM 3235 N N . GLN A 1 400 ? 26.928 40.352 -67.930 1.00 76.19 400 GLN A N 1
ATOM 3236 C CA . GLN A 1 400 ? 27.431 40.690 -66.595 1.00 76.19 400 GLN A CA 1
ATOM 3237 C C . GLN A 1 400 ? 26.502 41.690 -65.899 1.00 76.19 400 GLN A C 1
ATOM 3239 O O . GLN A 1 400 ? 26.051 41.434 -64.788 1.00 76.19 400 GLN A O 1
ATOM 3244 N N . GLU A 1 401 ? 26.101 42.768 -66.577 1.00 83.88 401 GLU A N 1
ATOM 3245 C CA . GLU A 1 401 ? 25.136 43.730 -66.040 1.00 83.88 401 GLU A CA 1
ATOM 3246 C C . GLU A 1 401 ? 23.752 43.115 -65.785 1.00 83.88 401 GLU A C 1
ATOM 3248 O O . GLU A 1 401 ? 23.077 43.512 -64.836 1.00 83.88 401 GLU A O 1
ATOM 3253 N N . ALA A 1 402 ? 23.292 42.181 -66.625 1.00 83.69 402 ALA A N 1
ATOM 3254 C CA . ALA A 1 402 ? 22.040 41.461 -66.402 1.00 83.69 402 ALA A CA 1
ATOM 3255 C C . ALA A 1 402 ? 22.145 40.549 -65.173 1.00 83.69 402 ALA A C 1
ATOM 3257 O O . ALA A 1 402 ? 21.271 40.603 -64.309 1.00 83.69 402 ALA A O 1
ATOM 3258 N N . TYR A 1 403 ? 23.242 39.797 -65.045 1.00 83.81 403 TYR A N 1
ATOM 3259 C CA . TYR A 1 403 ? 23.525 38.972 -63.873 1.00 83.81 403 TYR A CA 1
ATOM 3260 C C . TYR A 1 403 ? 23.618 39.815 -62.595 1.00 83.81 403 TYR A C 1
ATOM 3262 O O . TYR A 1 403 ? 22.993 39.476 -61.595 1.00 83.81 403 TYR A O 1
ATOM 3270 N N . GLU A 1 404 ? 24.298 40.965 -62.624 1.00 84.50 404 GLU A N 1
ATOM 3271 C CA . GLU A 1 404 ? 24.317 41.902 -61.499 1.00 84.50 404 GLU A CA 1
ATOM 3272 C C . GLU A 1 404 ? 22.935 42.484 -61.185 1.00 84.50 404 GLU A C 1
ATOM 3274 O O . GLU A 1 404 ? 22.596 42.657 -60.015 1.00 84.50 404 GLU A O 1
ATOM 3279 N N . ARG A 1 405 ? 22.131 42.825 -62.201 1.00 85.75 405 ARG A N 1
ATOM 3280 C CA . ARG A 1 405 ? 20.764 43.334 -62.008 1.00 85.75 405 ARG A CA 1
ATOM 3281 C C . ARG A 1 405 ? 19.868 42.272 -61.379 1.00 85.75 405 ARG A C 1
ATOM 3283 O O . ARG A 1 405 ? 19.109 42.609 -60.473 1.00 85.75 405 ARG A O 1
ATOM 3290 N N . GLU A 1 406 ? 19.977 41.019 -61.812 1.00 84.44 406 GLU A N 1
ATOM 3291 C CA . GLU A 1 406 ? 19.280 39.881 -61.210 1.00 84.44 406 GLU A CA 1
ATOM 3292 C C . GLU A 1 406 ? 19.776 39.578 -59.799 1.00 84.44 406 GLU A C 1
ATOM 3294 O O . GLU A 1 406 ? 18.959 39.359 -58.911 1.00 84.44 406 GLU A O 1
ATOM 3299 N N . TRP A 1 407 ? 21.087 39.608 -59.560 1.00 85.56 407 TRP A N 1
ATOM 3300 C CA . TRP A 1 407 ? 21.673 39.404 -58.237 1.00 85.56 407 TRP A CA 1
ATOM 3301 C C . TRP A 1 407 ? 21.222 40.507 -57.270 1.00 85.56 407 TRP A C 1
ATOM 3303 O O . TRP A 1 407 ? 20.639 40.210 -56.232 1.00 85.56 407 TRP A O 1
ATOM 3313 N N . ARG A 1 408 ? 21.313 41.783 -57.673 1.00 84.75 408 ARG A N 1
ATOM 3314 C CA . ARG A 1 408 ? 20.766 42.932 -56.926 1.00 84.75 408 ARG A CA 1
ATOM 3315 C C . ARG A 1 408 ? 19.237 42.913 -56.814 1.00 84.75 408 ARG A C 1
ATOM 3317 O O . ARG A 1 408 ? 18.687 43.602 -55.956 1.00 84.75 408 ARG A O 1
ATOM 3324 N N . ALA A 1 409 ? 18.511 42.198 -57.674 1.00 87.50 409 ALA A N 1
ATOM 3325 C CA . ALA A 1 409 ? 17.068 41.995 -57.534 1.00 87.50 409 ALA A CA 1
ATOM 3326 C C . ALA A 1 409 ? 16.746 40.868 -56.539 1.00 87.50 409 ALA A C 1
ATOM 3328 O O . ALA A 1 409 ? 15.851 41.051 -55.719 1.00 87.50 409 ALA A O 1
ATOM 3329 N N . LYS A 1 410 ? 17.501 39.762 -56.561 1.00 86.00 410 LYS A N 1
ATOM 3330 C CA . LYS A 1 410 ? 17.404 38.649 -55.602 1.00 86.00 410 LYS A CA 1
ATOM 3331 C C . LYS A 1 410 ? 17.764 39.112 -54.192 1.00 86.00 410 LYS A C 1
ATOM 3333 O O . LYS A 1 410 ? 16.913 39.013 -53.321 1.00 86.00 410 LYS A O 1
ATOM 3338 N N . GLU A 1 411 ? 18.914 39.763 -54.008 1.00 88.38 411 GLU A N 1
ATOM 3339 C CA . GLU A 1 411 ? 19.324 40.412 -52.748 1.00 88.38 411 GLU A CA 1
ATOM 3340 C C . GLU A 1 411 ? 18.237 41.349 -52.199 1.00 88.38 411 GLU A C 1
ATOM 3342 O O . GLU A 1 411 ? 17.849 41.251 -51.037 1.00 88.38 411 GLU A O 1
ATOM 3347 N N . ARG A 1 412 ? 17.675 42.236 -53.037 1.00 85.75 412 ARG A N 1
ATOM 3348 C CA . ARG A 1 412 ? 16.589 43.135 -52.605 1.00 85.75 412 ARG A CA 1
ATOM 3349 C C . ARG A 1 412 ? 15.307 42.382 -52.252 1.00 85.75 412 ARG A C 1
ATOM 3351 O O . ARG A 1 412 ? 14.678 42.741 -51.264 1.00 85.75 412 ARG A O 1
ATOM 3358 N N . ALA A 1 413 ? 14.927 41.359 -53.014 1.00 86.19 413 ALA A N 1
ATOM 3359 C CA . ALA A 1 413 ? 13.738 40.554 -52.742 1.00 86.19 413 ALA A CA 1
ATOM 3360 C C . ALA A 1 413 ? 13.898 39.686 -51.481 1.00 86.19 413 ALA A C 1
ATOM 3362 O O . ALA A 1 413 ? 12.942 39.514 -50.729 1.00 86.19 413 ALA A O 1
ATOM 3363 N N . GLU A 1 414 ? 15.092 39.162 -51.216 1.00 83.50 414 GLU A N 1
ATOM 3364 C CA . GLU A 1 414 ? 15.419 38.404 -50.006 1.00 83.50 414 GLU A CA 1
ATOM 3365 C C . GLU A 1 414 ? 15.491 39.322 -48.784 1.00 83.50 414 GLU A C 1
ATOM 3367 O O . GLU A 1 414 ? 14.864 39.023 -47.767 1.00 83.50 414 GLU A O 1
ATOM 3372 N N . ALA A 1 415 ? 16.116 40.497 -48.904 1.00 86.75 415 ALA A N 1
ATOM 3373 C CA . ALA A 1 415 ? 16.079 41.533 -47.876 1.00 86.75 415 ALA A CA 1
ATOM 3374 C C . ALA A 1 415 ? 14.648 42.034 -47.605 1.00 86.75 415 ALA A C 1
ATOM 3376 O O . ALA A 1 415 ? 14.297 42.293 -46.455 1.00 86.75 415 ALA A O 1
ATOM 3377 N N . GLU A 1 416 ? 13.795 42.148 -48.628 1.00 87.69 416 GLU A N 1
ATOM 3378 C CA . GLU A 1 416 ? 12.384 42.505 -48.456 1.00 87.69 416 GLU A CA 1
ATOM 3379 C C . GLU A 1 416 ? 11.592 41.384 -47.770 1.00 87.69 416 GLU A C 1
ATOM 3381 O O . GLU A 1 416 ? 10.865 41.660 -46.819 1.00 87.69 416 GLU A O 1
ATOM 3386 N N . ARG A 1 417 ? 11.772 40.117 -48.166 1.00 84.69 417 ARG A N 1
ATOM 3387 C CA . ARG A 1 417 ? 11.169 38.956 -47.480 1.00 84.69 417 ARG A CA 1
ATOM 3388 C C . ARG A 1 417 ? 11.607 38.874 -46.019 1.00 84.69 417 ARG A C 1
ATOM 3390 O O . ARG A 1 417 ? 10.766 38.673 -45.149 1.00 84.69 417 ARG A O 1
ATOM 3397 N N . ALA A 1 418 ? 12.892 39.085 -45.737 1.00 85.81 418 ALA A N 1
ATOM 3398 C CA . ALA A 1 418 ? 13.422 39.125 -44.379 1.00 85.81 418 ALA A CA 1
ATOM 3399 C C . ALA A 1 418 ? 12.853 40.306 -43.575 1.00 85.81 418 ALA A C 1
ATOM 3401 O O . ALA A 1 418 ? 12.545 40.151 -42.396 1.00 85.81 418 ALA A O 1
ATOM 3402 N N . ARG A 1 419 ? 12.661 41.480 -44.194 1.00 89.00 419 ARG A N 1
ATOM 3403 C CA . ARG A 1 419 ? 11.974 42.620 -43.561 1.00 89.00 419 ARG A CA 1
ATOM 3404 C C . ARG A 1 419 ? 10.510 42.304 -43.259 1.00 89.00 419 ARG A C 1
ATOM 3406 O O . ARG A 1 419 ? 10.104 42.533 -42.127 1.00 89.00 419 ARG A O 1
ATOM 3413 N N . ARG A 1 420 ? 9.764 41.729 -44.209 1.00 90.56 420 ARG A N 1
ATOM 3414 C CA . ARG A 1 420 ? 8.358 41.321 -44.027 1.00 90.56 420 ARG A CA 1
ATOM 3415 C C . ARG A 1 420 ? 8.211 40.288 -42.909 1.00 90.56 420 ARG A C 1
ATOM 3417 O O . ARG A 1 420 ? 7.463 40.534 -41.976 1.00 90.56 420 ARG A O 1
ATOM 3424 N N . LEU A 1 421 ? 9.004 39.213 -42.915 1.00 87.50 421 LEU A N 1
ATOM 3425 C CA . LEU A 1 421 ? 8.995 38.215 -41.834 1.00 87.50 421 LEU A CA 1
ATOM 3426 C C . LEU A 1 421 ? 9.354 38.822 -40.471 1.00 87.50 421 LEU A C 1
ATOM 3428 O O . LEU A 1 421 ? 8.739 38.478 -39.467 1.00 87.50 421 LEU A O 1
ATOM 3432 N N . ASN A 1 422 ? 10.321 39.744 -40.409 1.00 87.62 422 ASN A N 1
ATOM 3433 C CA . ASN A 1 422 ? 10.647 40.438 -39.161 1.00 87.62 422 ASN A CA 1
ATOM 3434 C C . ASN A 1 422 ? 9.540 41.409 -38.711 1.00 87.62 422 ASN A C 1
ATOM 3436 O O . ASN A 1 422 ? 9.353 41.574 -37.508 1.00 87.62 422 ASN A O 1
ATOM 3440 N N . GLN A 1 423 ? 8.804 42.027 -39.641 1.00 91.44 423 GLN A N 1
ATOM 3441 C CA . GLN A 1 423 ? 7.626 42.852 -39.352 1.00 91.44 423 GLN A CA 1
ATOM 3442 C C . GLN A 1 423 ? 6.473 41.990 -38.830 1.00 91.44 423 GLN A C 1
ATOM 3444 O O . GLN A 1 423 ? 6.015 42.229 -37.720 1.00 91.44 423 GLN A O 1
ATOM 3449 N N . GLU A 1 424 ? 6.092 40.926 -39.540 1.00 88.88 424 GLU A N 1
ATOM 3450 C CA . GLU A 1 424 ? 5.071 39.956 -39.115 1.00 88.88 424 GLU A CA 1
ATOM 3451 C C . GLU A 1 424 ? 5.401 39.351 -37.739 1.00 88.88 424 GLU A C 1
ATOM 3453 O O . GLU A 1 424 ? 4.536 39.230 -36.874 1.00 88.88 424 GLU A O 1
ATOM 3458 N N . LEU A 1 425 ? 6.672 39.022 -37.488 1.00 89.25 425 LEU A N 1
ATOM 3459 C CA . LEU A 1 425 ? 7.126 38.475 -36.210 1.00 89.25 425 LEU A CA 1
ATOM 3460 C C . LEU A 1 425 ? 7.182 39.537 -35.095 1.00 89.25 425 LEU A C 1
ATOM 3462 O O . LEU A 1 425 ? 6.974 39.205 -33.925 1.00 89.25 425 LEU A O 1
ATOM 3466 N N . ALA A 1 426 ? 7.420 40.811 -35.423 1.00 88.69 426 ALA A N 1
ATOM 3467 C CA . ALA A 1 426 ? 7.290 41.922 -34.480 1.00 88.69 426 ALA A CA 1
ATOM 3468 C C . ALA A 1 426 ? 5.817 42.208 -34.143 1.00 88.69 426 ALA A C 1
ATOM 3470 O O . ALA A 1 426 ? 5.488 42.342 -32.966 1.00 88.69 426 ALA A O 1
ATOM 3471 N N . GLU A 1 427 ? 4.929 42.214 -35.137 1.00 90.88 427 GLU A N 1
ATOM 3472 C CA . GLU A 1 427 ? 3.480 42.354 -34.969 1.00 90.88 427 GLU A CA 1
ATOM 3473 C C . GLU A 1 427 ? 2.900 41.197 -34.151 1.00 90.88 427 GLU A C 1
ATOM 3475 O O . GLU A 1 427 ? 2.182 41.439 -33.185 1.00 90.88 427 GLU A O 1
ATOM 3480 N N . ALA A 1 428 ? 3.274 39.949 -34.445 1.00 90.12 428 ALA A N 1
ATOM 3481 C CA . ALA A 1 428 ? 2.859 38.779 -33.670 1.00 90.12 428 ALA A CA 1
ATOM 3482 C C . ALA A 1 428 ? 3.368 38.832 -32.218 1.00 90.12 428 ALA A C 1
ATOM 3484 O O . ALA A 1 428 ? 2.632 38.493 -31.289 1.00 90.12 428 ALA A O 1
ATOM 3485 N N . ARG A 1 429 ? 4.603 39.306 -31.988 1.00 88.94 429 ARG A N 1
ATOM 3486 C CA . ARG A 1 429 ? 5.121 39.566 -30.632 1.00 88.94 429 ARG A CA 1
ATOM 3487 C C . ARG A 1 429 ? 4.337 40.668 -29.927 1.00 88.94 429 ARG A C 1
ATOM 3489 O O . ARG A 1 429 ? 4.064 40.531 -28.738 1.00 88.94 429 ARG A O 1
ATOM 3496 N N . GLU A 1 430 ? 3.969 41.742 -30.618 1.00 85.94 430 GLU A N 1
ATOM 3497 C CA . GLU A 1 430 ? 3.202 42.839 -30.023 1.00 85.94 430 GLU A CA 1
ATOM 3498 C C . GLU A 1 430 ? 1.764 42.411 -29.714 1.00 85.94 430 GLU A C 1
ATOM 3500 O O . GLU A 1 430 ? 1.286 42.637 -28.608 1.00 85.94 430 GLU A O 1
ATOM 3505 N N . GLN A 1 431 ? 1.114 41.669 -30.612 1.00 89.06 431 GLN A N 1
ATOM 3506 C CA . GLN A 1 431 ? -0.174 41.020 -30.357 1.00 89.06 431 GLN A CA 1
ATOM 3507 C C . GLN A 1 431 ? -0.090 40.062 -29.161 1.00 89.06 431 GLN A C 1
ATOM 3509 O O . GLN A 1 431 ? -0.963 40.095 -28.297 1.00 89.06 431 GLN A O 1
ATOM 3514 N N . GLN A 1 432 ? 0.976 39.262 -29.041 1.00 87.12 432 GLN A N 1
ATOM 3515 C CA . GLN A 1 432 ? 1.190 38.390 -27.882 1.00 87.12 432 GLN A CA 1
ATOM 3516 C C . GLN A 1 432 ? 1.355 39.192 -26.579 1.00 87.12 432 GLN A C 1
ATOM 3518 O O . GLN A 1 432 ? 0.764 38.821 -25.562 1.00 87.12 432 GLN A O 1
ATOM 3523 N N . LYS A 1 433 ? 2.111 40.302 -26.591 1.00 87.94 433 LYS A N 1
ATOM 3524 C CA . LYS A 1 433 ? 2.208 41.216 -25.439 1.00 87.94 433 LYS A CA 1
ATOM 3525 C C . LYS A 1 433 ? 0.845 41.806 -25.094 1.00 87.94 433 LYS A C 1
ATOM 3527 O O . LYS A 1 433 ? 0.452 41.732 -23.937 1.00 87.94 433 LYS A O 1
ATOM 3532 N N . VAL A 1 434 ? 0.115 42.347 -26.069 1.00 89.56 434 VAL A N 1
ATOM 3533 C CA . VAL A 1 434 ? -1.204 42.970 -25.872 1.00 89.56 434 VAL A CA 1
ATOM 3534 C C . VAL A 1 434 ? -2.216 41.959 -25.337 1.00 89.56 434 VAL A C 1
ATOM 3536 O O . VAL A 1 434 ? -2.920 42.269 -24.382 1.00 89.56 434 VAL A O 1
ATOM 3539 N N . LEU A 1 435 ? -2.250 40.732 -25.864 1.00 88.56 435 LEU A N 1
ATOM 3540 C CA . LEU A 1 435 ? -3.097 39.656 -25.341 1.00 88.56 435 LEU A CA 1
ATOM 3541 C C . LEU A 1 435 ? -2.722 39.285 -23.903 1.00 88.56 435 LEU A C 1
ATOM 3543 O O . LEU A 1 435 ? -3.613 39.137 -23.071 1.00 88.56 435 LEU A O 1
ATOM 3547 N N . LYS A 1 436 ? -1.427 39.193 -23.578 1.00 88.25 436 LYS A N 1
ATOM 3548 C CA . LYS A 1 436 ? -0.966 38.901 -22.213 1.00 88.25 436 LYS A CA 1
ATOM 3549 C C . LYS A 1 436 ? -1.263 40.049 -21.242 1.00 88.25 436 LYS A C 1
ATOM 3551 O O . LYS A 1 436 ? -1.700 39.799 -20.125 1.00 88.25 436 LYS A O 1
ATOM 3556 N N . MET A 1 437 ? -1.085 41.300 -21.668 1.00 82.56 437 MET A N 1
ATOM 3557 C CA . MET A 1 437 ? -1.450 42.493 -20.895 1.00 82.56 437 MET A CA 1
ATOM 3558 C C . MET A 1 437 ? -2.963 42.581 -20.692 1.00 82.56 437 MET A C 1
ATOM 3560 O O . MET A 1 437 ? -3.402 42.901 -19.593 1.00 82.56 437 MET A O 1
ATOM 3564 N N . LYS A 1 438 ? -3.762 42.230 -21.708 1.00 88.06 438 LYS A N 1
ATOM 3565 C CA . LYS A 1 438 ? -5.217 42.130 -21.587 1.00 88.06 438 LYS A CA 1
ATOM 3566 C C . LYS A 1 438 ? -5.617 41.029 -20.606 1.00 88.06 438 LYS A C 1
ATOM 3568 O O . LYS A 1 438 ? -6.393 41.306 -19.711 1.00 88.06 438 LYS A O 1
ATOM 3573 N N . GLN A 1 439 ? -5.046 39.827 -20.701 1.00 84.38 439 GLN A N 1
ATOM 3574 C CA . GLN A 1 439 ? -5.304 38.745 -19.741 1.00 84.38 439 GLN A CA 1
ATOM 3575 C C . GLN A 1 439 ? -4.958 39.150 -18.302 1.00 84.38 439 GLN A C 1
ATOM 3577 O O . GLN A 1 439 ? -5.717 38.847 -17.388 1.00 84.38 439 GLN A O 1
ATOM 3582 N N . LEU A 1 440 ? -3.846 39.865 -18.096 1.00 85.50 440 LEU A N 1
ATOM 3583 C CA . LEU A 1 440 ? -3.473 40.408 -16.786 1.00 85.50 440 LEU A CA 1
ATOM 3584 C C . LEU A 1 440 ? -4.435 41.510 -16.314 1.00 85.50 440 LEU A C 1
ATOM 3586 O O . LEU A 1 440 ? -4.746 41.564 -15.128 1.00 85.50 440 LEU A O 1
ATOM 3590 N N . ALA A 1 441 ? -4.932 42.362 -17.215 1.00 84.50 441 ALA A N 1
ATOM 3591 C CA . ALA A 1 441 ? -5.919 43.392 -16.896 1.00 84.50 441 ALA A CA 1
ATOM 3592 C C . ALA A 1 441 ? -7.302 42.796 -16.579 1.00 84.50 441 ALA A C 1
ATOM 3594 O O . ALA A 1 441 ? -7.906 43.181 -15.583 1.00 84.50 441 ALA A O 1
ATOM 3595 N N . ASP A 1 442 ? -7.770 41.828 -17.370 1.00 83.00 442 ASP A N 1
ATOM 3596 C CA . ASP A 1 442 ? -9.016 41.086 -17.153 1.00 83.00 442 ASP A CA 1
ATOM 3597 C C . ASP A 1 442 ? -8.950 40.322 -15.812 1.00 83.00 442 ASP A C 1
ATOM 3599 O O . ASP A 1 442 ? -9.898 40.353 -15.028 1.00 83.00 442 ASP A O 1
ATOM 3603 N N . TYR A 1 443 ? -7.802 39.705 -15.500 1.00 80.25 443 TYR A N 1
ATOM 3604 C CA . TYR A 1 443 ? -7.544 39.047 -14.214 1.00 80.25 443 TYR A CA 1
ATOM 3605 C C . TYR A 1 443 ? -7.529 40.047 -13.044 1.00 80.25 443 TYR A C 1
ATOM 3607 O O . TYR A 1 443 ? -8.214 39.828 -12.049 1.00 80.25 443 TYR A O 1
ATOM 3615 N N . ALA A 1 444 ? -6.838 41.184 -13.177 1.00 84.50 444 ALA A N 1
ATOM 3616 C CA . ALA A 1 444 ? -6.822 42.231 -12.154 1.00 84.50 444 ALA A CA 1
ATOM 3617 C C . ALA A 1 444 ? -8.206 42.874 -11.940 1.00 84.50 444 ALA A C 1
ATOM 3619 O O . ALA A 1 444 ? -8.559 43.202 -10.808 1.00 84.50 444 ALA A O 1
ATOM 3620 N N . GLN A 1 445 ? -9.016 43.031 -12.993 1.00 84.06 445 GLN A N 1
ATOM 3621 C CA . GLN A 1 445 ? -10.404 43.487 -12.867 1.00 84.06 445 GLN A CA 1
ATOM 3622 C C . GLN A 1 445 ? -11.291 42.439 -12.191 1.00 84.06 445 GLN A C 1
ATOM 3624 O O . GLN A 1 445 ? -12.130 42.813 -11.373 1.00 84.06 445 GLN A O 1
ATOM 3629 N N . ALA A 1 446 ? -11.094 41.148 -12.471 1.00 80.62 446 ALA A N 1
ATOM 3630 C CA . ALA A 1 446 ? -11.787 40.073 -11.767 1.00 80.62 446 ALA A CA 1
ATOM 3631 C C . ALA A 1 446 ? -11.409 40.037 -10.275 1.00 80.62 446 ALA A C 1
ATOM 3633 O O . ALA A 1 446 ? -12.300 40.011 -9.429 1.00 80.62 446 ALA A O 1
ATOM 3634 N N . GLU A 1 447 ? -10.118 40.129 -9.934 1.00 79.88 447 GLU A N 1
ATOM 3635 C CA . GLU A 1 447 ? -9.656 40.216 -8.541 1.00 79.88 447 GLU A CA 1
ATOM 3636 C C . GLU A 1 447 ? -10.190 41.466 -7.830 1.00 79.88 447 GLU A C 1
ATOM 3638 O O . GLU A 1 447 ? -10.646 41.368 -6.693 1.00 79.88 447 GLU A O 1
ATOM 3643 N N . GLN A 1 448 ? -10.204 42.632 -8.485 1.00 80.88 448 GLN A N 1
ATOM 3644 C CA . GLN A 1 448 ? -10.801 43.847 -7.918 1.00 80.88 448 GLN A CA 1
ATOM 3645 C C . GLN A 1 448 ? -12.316 43.706 -7.727 1.00 80.88 448 GLN A C 1
ATOM 3647 O O . GLN A 1 448 ? -12.834 44.106 -6.686 1.00 80.88 448 GLN A O 1
ATOM 3652 N N . ALA A 1 449 ? -13.036 43.127 -8.690 1.00 83.56 449 ALA A N 1
ATOM 3653 C CA . ALA A 1 449 ? -14.476 42.906 -8.588 1.00 83.56 449 ALA A CA 1
ATOM 3654 C C . ALA A 1 449 ? -14.822 41.932 -7.451 1.00 83.56 449 ALA A C 1
ATOM 3656 O O . ALA A 1 449 ? -15.730 42.214 -6.669 1.00 83.56 449 ALA A O 1
ATOM 3657 N N . GLU A 1 450 ? -14.076 40.835 -7.307 1.00 83.69 450 GLU A N 1
ATOM 3658 C CA . GLU A 1 450 ? -14.227 39.897 -6.191 1.00 83.69 450 GLU A CA 1
ATOM 3659 C C . GLU A 1 450 ? -13.811 40.529 -4.853 1.00 83.69 450 GLU A C 1
ATOM 3661 O O . GLU A 1 450 ? -14.528 40.398 -3.866 1.00 83.69 450 GLU A O 1
ATOM 3666 N N . PHE A 1 451 ? -12.739 41.323 -4.804 1.00 81.19 451 PHE A N 1
ATOM 3667 C CA . PHE A 1 451 ? -12.350 42.076 -3.606 1.00 81.19 451 PHE A CA 1
ATOM 3668 C C . PHE A 1 451 ? -13.432 43.076 -3.168 1.00 81.19 451 PHE A C 1
ATOM 3670 O O . PHE A 1 451 ? -13.788 43.128 -1.989 1.00 81.19 451 PHE A O 1
ATOM 3677 N N . TYR A 1 452 ? -14.016 43.835 -4.101 1.00 83.69 452 TYR A N 1
ATOM 3678 C CA . TYR A 1 452 ? -15.121 44.746 -3.797 1.00 83.69 452 TYR A CA 1
ATOM 3679 C C . TYR A 1 452 ? -16.418 44.008 -3.444 1.00 83.69 452 TYR A C 1
ATOM 3681 O O . TYR A 1 452 ? -17.144 44.487 -2.573 1.00 83.69 452 TYR A O 1
ATOM 3689 N N . ARG A 1 453 ? -16.690 42.835 -4.033 1.00 82.31 453 ARG A N 1
ATOM 3690 C CA . ARG A 1 453 ? -17.780 41.939 -3.603 1.00 82.31 453 ARG A CA 1
ATOM 3691 C C . ARG A 1 453 ? -17.578 41.467 -2.169 1.00 82.31 453 ARG A C 1
ATOM 3693 O O . ARG A 1 453 ? -18.479 41.652 -1.361 1.00 82.31 453 ARG A O 1
ATOM 3700 N N . ILE A 1 454 ? -16.391 40.966 -1.831 1.00 79.88 454 ILE A N 1
ATOM 3701 C CA . ILE A 1 454 ? -16.028 40.529 -0.476 1.00 79.88 454 ILE A CA 1
ATOM 3702 C C . ILE A 1 454 ? -16.119 41.698 0.515 1.00 79.88 454 ILE A C 1
ATOM 3704 O O . ILE A 1 454 ? -16.596 41.510 1.630 1.00 79.88 454 ILE A O 1
ATOM 3708 N N . ILE A 1 455 ? -15.722 42.920 0.138 1.00 83.88 455 ILE A N 1
ATOM 3709 C CA . ILE A 1 455 ? -15.895 44.113 0.986 1.00 83.88 455 ILE A CA 1
ATOM 3710 C C . ILE A 1 455 ? -17.370 44.491 1.145 1.00 83.88 455 ILE A C 1
ATOM 3712 O O . ILE A 1 455 ? -17.781 44.841 2.250 1.00 83.88 455 ILE A O 1
ATOM 3716 N N . ALA A 1 456 ? -18.167 44.453 0.077 1.00 78.88 456 ALA A N 1
ATOM 3717 C CA . ALA A 1 456 ? -19.592 44.765 0.139 1.00 78.88 456 ALA A CA 1
ATOM 3718 C C . ALA A 1 456 ? -20.341 43.738 0.999 1.00 78.88 456 ALA A C 1
ATOM 3720 O O . ALA A 1 456 ? -21.097 44.124 1.887 1.00 78.88 456 ALA A O 1
ATOM 3721 N N . GLU A 1 457 ? -20.057 42.450 0.806 1.00 80.38 457 GLU A N 1
ATOM 3722 C CA . GLU A 1 457 ? -20.571 41.363 1.631 1.00 80.38 457 GLU A CA 1
ATOM 3723 C C . GLU A 1 457 ? -20.107 41.509 3.080 1.00 80.38 457 GLU A C 1
ATOM 3725 O O . GLU A 1 457 ? -20.948 41.493 3.970 1.00 80.38 457 GLU A O 1
ATOM 3730 N N . LYS A 1 458 ? -18.819 41.769 3.350 1.00 74.12 458 LYS A N 1
ATOM 3731 C CA . LYS A 1 458 ? -18.343 42.022 4.719 1.00 74.12 458 LYS A CA 1
ATOM 3732 C C . LYS A 1 458 ? -18.997 43.237 5.366 1.00 74.12 458 LYS A C 1
ATOM 3734 O O . LYS A 1 458 ? -19.314 43.156 6.541 1.00 74.12 458 LYS A O 1
ATOM 3739 N N . ARG A 1 459 ? -19.241 44.331 4.639 1.00 74.19 459 ARG A N 1
ATOM 3740 C CA . ARG A 1 459 ? -19.946 45.512 5.173 1.00 74.19 459 ARG A CA 1
ATOM 3741 C C . ARG A 1 459 ? -21.420 45.231 5.452 1.00 74.19 459 ARG A C 1
ATOM 3743 O O . ARG A 1 459 ? -21.946 45.721 6.444 1.00 74.19 459 ARG A O 1
ATOM 3750 N N . GLU A 1 460 ? -22.091 44.452 4.610 1.00 75.19 460 GLU A N 1
ATOM 3751 C CA . GLU A 1 460 ? -23.468 44.011 4.865 1.00 75.19 460 GLU A CA 1
ATOM 3752 C C . GLU A 1 460 ? -23.537 42.998 6.013 1.00 75.19 460 GLU A C 1
ATOM 3754 O O . GLU A 1 460 ? -24.440 43.076 6.840 1.00 75.19 460 GLU A O 1
ATOM 3759 N N . MET A 1 461 ? -22.561 42.098 6.124 1.00 68.88 461 MET A N 1
ATOM 3760 C CA . MET A 1 461 ? -22.431 41.179 7.252 1.00 68.88 461 MET A CA 1
ATOM 3761 C C . MET A 1 461 ? -22.100 41.924 8.548 1.00 68.88 461 MET A C 1
ATOM 3763 O O . MET A 1 461 ? -22.739 41.638 9.543 1.00 68.88 461 MET A O 1
ATOM 3767 N N . GLU A 1 462 ? -21.225 42.932 8.537 1.00 71.25 462 GLU A N 1
ATOM 3768 C CA . GLU A 1 462 ? -20.907 43.795 9.689 1.00 71.25 462 GLU A CA 1
ATOM 3769 C C . GLU A 1 462 ? -22.113 44.652 10.117 1.00 71.25 462 GLU A C 1
ATOM 3771 O O . GLU A 1 462 ? -22.341 44.855 11.307 1.00 71.25 462 GLU A O 1
ATOM 3776 N N . LYS A 1 463 ? -22.934 45.141 9.173 1.00 75.50 463 LYS A N 1
ATOM 3777 C CA . LYS A 1 463 ? -24.217 45.791 9.504 1.00 75.50 463 LYS A CA 1
ATOM 3778 C C . LYS A 1 463 ? -25.194 44.807 10.134 1.00 75.50 463 LYS A C 1
ATOM 3780 O O . LYS A 1 463 ? -25.751 45.116 11.180 1.00 75.50 463 LYS A O 1
ATOM 3785 N N . ARG A 1 464 ? -25.384 43.629 9.528 1.00 74.38 464 ARG A N 1
ATOM 3786 C CA . ARG A 1 464 ? -26.248 42.569 10.073 1.00 74.38 464 ARG A CA 1
ATOM 3787 C C . ARG A 1 464 ? -25.757 42.116 11.439 1.00 74.38 464 ARG A C 1
ATOM 3789 O O . ARG A 1 464 ? -26.574 41.922 12.321 1.00 74.38 464 ARG A O 1
ATOM 3796 N N . GLU A 1 465 ? -24.450 41.993 11.629 1.00 70.31 465 GLU A N 1
ATOM 3797 C CA . GLU A 1 465 ? -23.809 41.665 12.899 1.00 70.31 465 GLU A CA 1
ATOM 3798 C C . GLU A 1 465 ? -24.070 42.766 13.924 1.00 70.31 465 GLU A C 1
ATOM 3800 O O . GLU A 1 465 ? -24.589 42.451 14.980 1.00 70.31 465 GLU A O 1
ATOM 3805 N N . ARG A 1 466 ? -23.897 44.053 13.593 1.00 72.44 466 ARG A N 1
ATOM 3806 C CA . ARG A 1 466 ? -24.269 45.177 14.478 1.00 72.44 466 ARG A CA 1
ATOM 3807 C C . ARG A 1 466 ? -25.763 45.256 14.792 1.00 72.44 466 ARG A C 1
ATOM 3809 O O . ARG A 1 466 ? -26.138 45.601 15.909 1.00 72.44 466 ARG A O 1
ATOM 3816 N N . GLU A 1 467 ? -26.637 44.970 13.833 1.00 74.81 467 GLU A N 1
ATOM 3817 C CA . GLU A 1 467 ? -28.088 44.924 14.047 1.00 74.81 467 GLU A CA 1
ATOM 3818 C C . GLU A 1 467 ? -28.477 43.722 14.917 1.00 74.81 467 GLU A C 1
ATOM 3820 O O . GLU A 1 467 ? -29.316 43.851 15.811 1.00 74.81 467 GLU A O 1
ATOM 3825 N N . LEU A 1 468 ? -27.830 42.572 14.713 1.00 74.31 468 LEU A N 1
ATOM 3826 C CA . LEU A 1 468 ? -27.957 41.384 15.551 1.00 74.31 468 LEU A CA 1
ATOM 3827 C C . LEU A 1 468 ? -27.358 41.607 16.942 1.00 74.31 468 LEU A C 1
ATOM 3829 O O . LEU A 1 468 ? -27.969 41.151 17.895 1.00 74.31 468 LEU A O 1
ATOM 3833 N N . GLU A 1 469 ? -26.255 42.343 17.088 1.00 68.81 469 GLU A N 1
ATOM 3834 C CA . GLU A 1 469 ? -25.647 42.755 18.358 1.00 68.81 469 GLU A CA 1
ATOM 3835 C C . GLU A 1 469 ? -26.552 43.732 19.104 1.00 68.81 469 GLU A C 1
ATOM 3837 O O . GLU A 1 469 ? -26.767 43.568 20.296 1.00 68.81 469 GLU A O 1
ATOM 3842 N N . GLN A 1 470 ? -27.148 44.722 18.434 1.00 72.06 470 GLN A N 1
ATOM 3843 C CA . GLN A 1 470 ? -28.102 45.638 19.069 1.00 72.06 470 GLN A CA 1
ATOM 3844 C C . GLN A 1 470 ? -29.394 44.918 19.470 1.00 72.06 470 GLN A C 1
ATOM 3846 O O . GLN A 1 470 ? -29.943 45.173 20.544 1.00 72.06 470 GLN A O 1
ATOM 3851 N N . GLN A 1 471 ? -29.879 43.989 18.642 1.00 67.81 471 GLN A N 1
ATOM 3852 C CA . GLN A 1 471 ? -30.979 43.107 19.023 1.00 67.81 471 GLN A CA 1
ATOM 3853 C C . GLN A 1 471 ? -30.574 42.140 20.139 1.00 67.81 471 GLN A C 1
ATOM 3855 O O . GLN A 1 471 ? -31.406 41.860 20.995 1.00 67.81 471 GLN A O 1
ATOM 3860 N N . ALA A 1 472 ? -29.335 41.646 20.155 1.00 68.25 472 ALA A N 1
ATOM 3861 C CA . ALA A 1 472 ? -28.804 40.776 21.195 1.00 68.25 472 ALA A CA 1
ATOM 3862 C C . ALA A 1 472 ? -28.681 41.541 22.507 1.00 68.25 472 ALA A C 1
ATOM 3864 O O . ALA A 1 472 ? -29.226 41.069 23.482 1.00 68.25 472 ALA A O 1
ATOM 3865 N N . GLN A 1 473 ? -28.123 42.751 22.531 1.00 69.50 473 GLN A N 1
ATOM 3866 C CA . GLN A 1 473 ? -28.037 43.611 23.717 1.00 69.50 473 GLN A CA 1
ATOM 3867 C C . GLN A 1 473 ? -29.422 43.971 24.275 1.00 69.50 473 GLN A C 1
ATOM 3869 O O . GLN A 1 473 ? -29.631 43.927 25.485 1.00 69.50 473 GLN A O 1
ATOM 3874 N N . ARG A 1 474 ? -30.408 44.275 23.416 1.00 70.44 474 ARG A N 1
ATOM 3875 C CA . ARG A 1 474 ? -31.801 44.487 23.859 1.00 70.44 474 ARG A CA 1
ATOM 3876 C C . ARG A 1 474 ? -32.398 43.212 24.453 1.00 70.44 474 ARG A C 1
ATOM 3878 O O . ARG A 1 474 ? -32.878 43.236 25.584 1.00 70.44 474 ARG A O 1
ATOM 3885 N N . LYS A 1 475 ? -32.273 42.090 23.737 1.00 70.06 475 LYS A N 1
ATOM 3886 C CA . LYS A 1 475 ? -32.681 40.766 24.223 1.00 70.06 475 LYS A CA 1
ATOM 3887 C C . LYS A 1 475 ? -31.911 40.359 25.476 1.00 70.06 475 LYS A C 1
ATOM 3889 O O . LYS A 1 475 ? -32.490 39.678 26.294 1.00 70.06 475 LYS A O 1
ATOM 3894 N N . GLU A 1 476 ? -30.663 40.777 25.670 1.00 63.56 476 GLU A N 1
ATOM 3895 C CA . GLU A 1 476 ? -29.826 40.504 26.842 1.00 63.56 476 GLU A CA 1
ATOM 3896 C C . GLU A 1 476 ? -30.279 41.309 28.050 1.00 63.56 476 GLU A C 1
ATOM 3898 O O . GLU A 1 476 ? -30.245 40.781 29.153 1.00 63.56 476 GLU A O 1
ATOM 3903 N N . VAL A 1 477 ? -30.724 42.556 27.875 1.00 74.12 477 VAL A N 1
ATOM 3904 C CA . VAL A 1 477 ? -31.318 43.349 28.962 1.00 74.12 477 VAL A CA 1
ATOM 3905 C C . VAL A 1 477 ? -32.661 42.745 29.379 1.00 74.12 477 VAL A C 1
ATOM 3907 O O . VAL A 1 477 ? -32.855 42.465 30.561 1.00 74.12 477 VAL A O 1
ATOM 3910 N N . GLU A 1 478 ? -33.537 42.435 28.422 1.00 71.50 478 GLU A N 1
ATOM 3911 C CA . GLU A 1 478 ? -34.815 41.753 28.679 1.00 71.50 478 GLU A CA 1
ATOM 3912 C C . GLU A 1 478 ? -34.593 40.360 29.305 1.00 71.50 478 GLU A C 1
ATOM 3914 O O . GLU A 1 478 ? -35.190 40.019 30.327 1.00 71.50 478 GLU A O 1
ATOM 3919 N N . HIS A 1 479 ? -33.652 39.583 28.765 1.00 72.25 479 HIS A N 1
ATOM 3920 C CA . HIS A 1 479 ? -33.221 38.284 29.283 1.00 72.25 479 HIS A CA 1
ATOM 3921 C C . HIS A 1 479 ? -32.544 38.404 30.648 1.00 72.25 479 HIS A C 1
ATOM 3923 O O . HIS A 1 479 ? -32.693 37.494 31.444 1.00 72.25 479 HIS A O 1
ATOM 3929 N N . LYS A 1 480 ? -31.850 39.502 30.973 1.00 71.25 480 LYS A N 1
ATOM 3930 C CA . LYS A 1 480 ? -31.238 39.765 32.290 1.00 71.25 480 LYS A CA 1
ATOM 3931 C C . LYS A 1 480 ? -32.290 40.051 33.356 1.00 71.25 480 LYS A C 1
ATOM 3933 O O . LYS A 1 480 ? -32.117 39.648 34.506 1.00 71.25 480 LYS A O 1
ATOM 3938 N N . GLU A 1 481 ? -33.376 40.730 33.005 1.00 67.81 481 GLU A N 1
ATOM 3939 C CA . GLU A 1 481 ? -34.499 40.966 33.919 1.00 67.81 481 GLU A CA 1
ATOM 3940 C C . GLU A 1 481 ? -35.345 39.702 34.102 1.00 67.81 481 GLU A C 1
ATOM 3942 O O . GLU A 1 481 ? -35.620 39.305 35.238 1.00 67.81 481 GLU A O 1
ATOM 3947 N N . GLN A 1 482 ? -35.624 38.985 33.011 1.00 70.38 482 GLN A N 1
ATOM 3948 C CA . GLN A 1 482 ? -36.214 37.645 33.061 1.00 70.38 482 GLN A CA 1
ATOM 3949 C C . GLN A 1 482 ? -35.309 36.651 33.809 1.00 70.38 482 GLN A C 1
ATOM 3951 O O . GLN A 1 482 ? -35.820 35.839 34.573 1.00 70.38 482 GLN A O 1
ATOM 3956 N N . LEU A 1 483 ? -33.979 36.757 33.691 1.00 63.66 483 LEU A N 1
ATOM 3957 C CA . LEU A 1 483 ? -32.997 35.971 34.446 1.00 63.66 483 LEU A CA 1
ATOM 3958 C C . LEU A 1 483 ? -33.065 36.266 35.935 1.00 63.66 483 LEU A C 1
ATOM 3960 O O . LEU A 1 483 ? -32.931 35.335 36.708 1.00 63.66 483 LEU A O 1
ATOM 3964 N N . LYS A 1 484 ? -33.270 37.511 36.377 1.00 66.56 484 LYS A N 1
ATOM 3965 C CA . LYS A 1 484 ? -33.408 37.808 37.816 1.00 66.56 484 LYS A CA 1
ATOM 3966 C C . LYS A 1 484 ? -34.653 37.144 38.407 1.00 66.56 484 LYS A C 1
ATOM 3968 O O . LYS A 1 484 ? -34.565 36.520 39.463 1.00 66.56 484 LYS A O 1
ATOM 3973 N N . LEU A 1 485 ? -35.782 37.222 37.699 1.00 71.19 485 LEU A N 1
ATOM 3974 C CA . LEU A 1 485 ? -37.021 36.529 38.068 1.00 71.19 485 LEU A CA 1
ATOM 3975 C C . LEU A 1 485 ? -36.848 35.002 38.024 1.00 71.19 485 LEU A C 1
ATOM 3977 O O . LEU A 1 485 ? -37.185 34.319 38.992 1.00 71.19 485 LEU A O 1
ATOM 3981 N N . GLN A 1 486 ? -36.225 34.475 36.966 1.00 60.31 486 GLN A N 1
ATOM 3982 C CA . GLN A 1 486 ? -35.860 33.063 36.868 1.00 60.31 486 GLN A CA 1
ATOM 3983 C C . GLN A 1 486 ? -34.845 32.634 37.923 1.00 60.31 486 GLN A C 1
ATOM 3985 O O . GLN A 1 486 ? -34.905 31.489 38.328 1.00 60.31 486 GLN A O 1
ATOM 3990 N N . ILE A 1 487 ? -33.908 33.471 38.372 1.00 65.19 487 ILE A N 1
ATOM 3991 C CA . ILE A 1 487 ? -32.917 33.108 39.397 1.00 65.19 487 ILE A CA 1
ATOM 3992 C C . ILE A 1 487 ? -33.619 32.931 40.739 1.00 65.19 487 ILE A C 1
ATOM 3994 O O . ILE A 1 487 ? -33.343 31.945 41.412 1.00 65.19 487 ILE A O 1
ATOM 3998 N N . ALA A 1 488 ? -34.562 33.811 41.090 1.00 67.81 488 ALA A N 1
ATOM 3999 C CA . ALA A 1 488 ? -35.372 33.664 42.297 1.00 67.81 488 ALA A CA 1
ATOM 4000 C C . ALA A 1 488 ? -36.262 32.406 42.239 1.00 67.81 488 ALA A C 1
ATOM 4002 O O . ALA A 1 488 ? -36.240 31.589 43.160 1.00 67.81 488 ALA A O 1
ATOM 4003 N N . GLN A 1 489 ? -36.974 32.191 41.125 1.00 67.31 489 GLN A N 1
ATOM 4004 C CA . GLN A 1 489 ? -37.793 30.988 40.919 1.00 67.31 489 GLN A CA 1
ATOM 4005 C C . GLN A 1 489 ? -36.929 29.715 40.910 1.00 67.31 489 GLN A C 1
ATOM 4007 O O . GLN A 1 489 ? -37.197 28.789 41.671 1.00 67.31 489 GLN A O 1
ATOM 4012 N N . ARG A 1 490 ? -35.802 29.718 40.186 1.00 60.06 490 ARG A N 1
ATOM 4013 C CA . ARG A 1 490 ? -34.788 28.652 40.196 1.00 60.06 490 ARG A CA 1
ATOM 4014 C C . ARG A 1 490 ? -34.058 28.511 41.523 1.00 60.06 490 ARG A C 1
ATOM 4016 O O . ARG A 1 490 ? -33.365 27.519 41.688 1.00 60.06 490 ARG A O 1
ATOM 4023 N N . GLU A 1 491 ? -34.101 29.445 42.466 1.00 64.00 491 GLU A N 1
ATOM 4024 C CA . GLU A 1 491 ? -33.539 29.214 43.803 1.00 64.00 491 GLU A CA 1
ATOM 4025 C C . GLU A 1 491 ? -34.479 28.392 44.665 1.00 64.00 491 GLU A C 1
ATOM 4027 O O . GLU A 1 491 ? -34.024 27.460 45.340 1.00 64.00 491 GLU A O 1
ATOM 4032 N N . GLU A 1 492 ? -35.777 28.672 44.577 1.00 64.62 492 GLU A N 1
ATOM 4033 C CA . GLU A 1 492 ? -36.793 27.874 45.246 1.00 64.62 492 GLU A CA 1
ATOM 4034 C C . GLU A 1 492 ? -36.966 26.503 44.580 1.00 64.62 492 GLU A C 1
ATOM 4036 O O . GLU A 1 492 ? -36.940 25.484 45.276 1.00 64.62 492 GLU A O 1
ATOM 4041 N N . GLU A 1 493 ? -37.032 26.454 43.245 1.00 64.94 493 GLU A N 1
ATOM 4042 C CA . GLU A 1 493 ? -37.006 25.208 42.475 1.00 64.94 493 GLU A CA 1
ATOM 4043 C C . GLU A 1 493 ? -35.717 24.446 42.765 1.00 64.94 493 GLU A C 1
ATOM 4045 O O . GLU A 1 493 ? -35.827 23.340 43.274 1.00 64.94 493 GLU A O 1
ATOM 4050 N N . ARG A 1 494 ? -34.510 25.034 42.649 1.00 62.38 494 ARG A N 1
ATOM 4051 C CA . ARG A 1 494 ? -33.273 24.327 43.048 1.00 62.38 494 ARG A CA 1
ATOM 4052 C C . ARG A 1 494 ? -33.316 23.850 44.493 1.00 62.38 494 ARG A C 1
ATOM 4054 O O . ARG A 1 494 ? -32.645 22.876 44.808 1.00 62.38 494 ARG A O 1
ATOM 4061 N N . ARG A 1 495 ? -34.001 24.515 45.434 1.00 67.62 495 ARG A N 1
ATOM 4062 C CA . ARG A 1 495 ? -34.124 23.999 46.814 1.00 67.62 495 ARG A CA 1
ATOM 4063 C C . ARG A 1 495 ? -34.991 22.737 46.843 1.00 67.62 495 ARG A C 1
ATOM 4065 O O . ARG A 1 495 ? -34.539 21.722 47.366 1.00 67.62 495 ARG A O 1
ATOM 4072 N N . ARG A 1 496 ? -36.169 22.772 46.214 1.00 69.19 496 ARG A N 1
ATOM 4073 C CA . ARG A 1 496 ? -37.078 21.617 46.103 1.00 69.19 496 ARG A CA 1
ATOM 4074 C C . ARG A 1 496 ? -36.462 20.478 45.280 1.00 69.19 496 ARG A C 1
ATOM 4076 O O . ARG A 1 496 ? -36.542 19.330 45.694 1.00 69.19 496 ARG A O 1
ATOM 4083 N N . GLU A 1 497 ? -35.779 20.792 44.182 1.00 66.81 497 GLU A N 1
ATOM 4084 C CA . GLU A 1 497 ? -34.982 19.876 43.364 1.00 66.81 497 GLU A CA 1
ATOM 4085 C C . GLU A 1 497 ? -33.797 19.309 44.141 1.00 66.81 497 GLU A C 1
ATOM 4087 O O . GLU A 1 497 ? -33.542 18.126 44.016 1.00 66.81 497 GLU A O 1
ATOM 4092 N N . ARG A 1 498 ? -33.086 20.079 44.979 1.00 67.56 498 ARG A N 1
ATOM 4093 C CA . ARG A 1 498 ? -32.018 19.533 45.842 1.00 67.56 498 ARG A CA 1
ATOM 4094 C C . ARG A 1 498 ? -32.583 18.548 46.862 1.00 67.56 498 ARG A C 1
ATOM 4096 O O . ARG A 1 498 ? -32.008 17.483 47.046 1.00 67.56 498 ARG A O 1
ATOM 4103 N N . GLU A 1 499 ? -33.715 18.854 47.491 1.00 64.94 499 GLU A N 1
ATOM 4104 C CA . GLU A 1 499 ? -34.391 17.933 48.417 1.00 64.94 499 GLU A CA 1
ATOM 4105 C C . GLU A 1 499 ? -34.952 16.689 47.704 1.00 64.94 499 GLU A C 1
ATOM 4107 O O . GLU A 1 499 ? -34.846 15.575 48.224 1.00 64.94 499 GLU A O 1
ATOM 4112 N N . ALA A 1 500 ? -35.510 16.856 46.501 1.00 71.44 500 ALA A N 1
ATOM 4113 C CA . ALA A 1 500 ? -35.968 15.764 45.649 1.00 71.44 500 ALA A CA 1
ATOM 4114 C C . ALA A 1 500 ? -34.788 14.902 45.183 1.00 71.44 500 ALA A C 1
ATOM 4116 O O . ALA A 1 500 ? -34.804 13.708 45.434 1.00 71.44 500 ALA A O 1
ATOM 4117 N N . HIS A 1 501 ? -33.727 15.497 44.640 1.00 72.44 501 HIS A N 1
ATOM 4118 C CA . HIS A 1 501 ? -32.487 14.851 44.203 1.00 72.44 501 HIS A CA 1
ATOM 4119 C C . HIS A 1 501 ? -31.741 14.158 45.351 1.00 72.44 501 HIS A C 1
ATOM 4121 O O . HIS A 1 501 ? -31.109 13.131 45.133 1.00 72.44 501 HIS A O 1
ATOM 4127 N N . LEU A 1 502 ? -31.812 14.659 46.589 1.00 70.88 502 LEU A N 1
ATOM 4128 C CA . LEU A 1 502 ? -31.281 13.945 47.757 1.00 70.88 502 LEU A CA 1
ATOM 4129 C C . LEU A 1 502 ? -32.127 12.703 48.076 1.00 70.88 502 LEU A C 1
ATOM 4131 O O . LEU A 1 502 ? -31.582 11.608 48.193 1.00 70.88 502 LEU A O 1
ATOM 4135 N N . ARG A 1 503 ? -33.461 12.833 48.131 1.00 70.25 503 ARG A N 1
ATOM 4136 C CA . ARG A 1 503 ? -34.379 11.699 48.372 1.00 70.25 503 ARG A CA 1
ATOM 4137 C C . ARG A 1 503 ? -34.379 10.676 47.232 1.00 70.25 503 ARG A C 1
ATOM 4139 O O . ARG A 1 503 ? -34.509 9.478 47.476 1.00 70.25 503 ARG A O 1
ATOM 4146 N N . GLU A 1 504 ? -34.254 11.129 45.993 1.00 73.38 504 GLU A N 1
ATOM 4147 C CA . GLU A 1 504 ? -34.064 10.301 44.807 1.00 73.38 504 GLU A CA 1
ATOM 4148 C C . GLU A 1 504 ? -32.675 9.687 44.813 1.00 73.38 504 GLU A C 1
ATOM 4150 O O . GLU A 1 504 ? -32.571 8.491 44.592 1.00 73.38 504 GLU A O 1
ATOM 4155 N N . GLY A 1 505 ? -31.635 10.437 45.175 1.00 75.19 505 GLY A N 1
ATOM 4156 C CA . GLY A 1 505 ? -30.276 9.942 45.360 1.00 75.19 505 GLY A CA 1
ATOM 4157 C C . GLY A 1 505 ? -30.202 8.803 46.375 1.00 75.19 505 GLY A C 1
ATOM 4158 O O . GLY A 1 505 ? -29.567 7.790 46.101 1.00 75.19 505 GLY A O 1
ATOM 4159 N N . ASP A 1 506 ? -30.903 8.898 47.504 1.00 75.69 506 ASP A N 1
ATOM 4160 C CA . ASP A 1 506 ? -30.957 7.816 48.493 1.00 75.69 506 ASP A CA 1
ATOM 4161 C C . ASP A 1 506 ? -31.790 6.617 48.009 1.00 75.69 506 ASP A C 1
ATOM 4163 O O . ASP A 1 506 ? -31.369 5.472 48.182 1.00 75.69 506 ASP A O 1
ATOM 4167 N N . LYS A 1 507 ? -32.903 6.844 47.296 1.00 79.75 507 LYS A N 1
ATOM 4168 C CA . LYS A 1 507 ? -33.644 5.768 46.605 1.00 79.75 507 LYS A CA 1
ATOM 4169 C C . LYS A 1 507 ? -32.813 5.106 45.498 1.00 79.75 507 LYS A C 1
ATOM 4171 O O . LYS A 1 507 ? -32.919 3.898 45.304 1.00 79.75 507 LYS A O 1
ATOM 4176 N N . ILE A 1 508 ? -31.987 5.866 44.780 1.00 78.62 508 ILE A N 1
ATOM 4177 C CA . ILE A 1 508 ? -31.070 5.385 43.741 1.00 78.62 508 ILE A CA 1
ATOM 4178 C C . ILE A 1 508 ? -29.954 4.571 44.391 1.00 78.62 508 ILE A C 1
ATOM 4180 O O . ILE A 1 508 ? -29.715 3.460 43.939 1.00 78.62 508 ILE A O 1
ATOM 4184 N N . LYS A 1 509 ? -29.340 5.031 45.491 1.00 78.56 509 LYS A N 1
ATOM 4185 C CA . LYS A 1 509 ? -28.364 4.240 46.267 1.00 78.56 509 LYS A CA 1
ATOM 4186 C C . LYS A 1 509 ? -28.964 2.918 46.751 1.00 78.56 509 LYS A C 1
ATOM 4188 O O . LYS A 1 509 ? -28.324 1.884 46.604 1.00 78.56 509 LYS A O 1
ATOM 4193 N N . GLN A 1 510 ? -30.189 2.932 47.286 1.00 81.81 510 GLN A N 1
ATOM 4194 C CA . GLN A 1 510 ? -30.879 1.717 47.736 1.00 81.81 510 GLN A CA 1
ATOM 4195 C C . GLN A 1 510 ? -31.167 0.750 46.577 1.00 81.81 510 GLN A C 1
ATOM 4197 O O . GLN A 1 510 ? -30.902 -0.443 46.707 1.00 81.81 510 GLN A O 1
ATOM 4202 N N . LYS A 1 511 ? -31.645 1.251 45.429 1.00 83.38 511 LYS A N 1
ATOM 4203 C CA . LYS A 1 511 ? -31.834 0.439 44.212 1.00 83.38 511 LYS A CA 1
ATOM 4204 C C . LYS A 1 511 ? -30.512 -0.124 43.690 1.00 83.38 511 LYS A C 1
ATOM 4206 O O . LYS A 1 511 ? -30.425 -1.322 43.461 1.00 83.38 511 LYS A O 1
ATOM 4211 N N . LEU A 1 512 ? -29.479 0.710 43.585 1.00 82.38 512 LEU A N 1
ATOM 4212 C CA . LEU A 1 512 ? -28.138 0.332 43.139 1.00 82.38 512 LEU A CA 1
ATOM 4213 C C . LEU A 1 512 ? -27.522 -0.736 44.053 1.00 82.38 512 LEU A C 1
ATOM 4215 O O . LEU A 1 512 ? -26.883 -1.663 43.569 1.00 82.38 512 LEU A O 1
ATOM 4219 N N . GLN A 1 513 ? -27.727 -0.637 45.371 1.00 82.75 513 GLN A N 1
ATOM 4220 C CA . GLN A 1 513 ? -27.272 -1.658 46.312 1.00 82.75 513 GLN A CA 1
ATOM 4221 C C . GLN A 1 513 ? -28.066 -2.960 46.159 1.00 82.75 513 GLN A C 1
ATOM 4223 O O . GLN A 1 513 ? -27.463 -4.022 46.061 1.00 82.75 513 GLN A O 1
ATOM 4228 N N . ALA A 1 514 ? -29.396 -2.896 46.043 1.00 85.31 514 ALA A N 1
ATOM 4229 C CA . ALA A 1 514 ? -30.217 -4.082 45.797 1.00 85.31 514 ALA A CA 1
ATOM 4230 C C . ALA A 1 514 ? -29.868 -4.776 44.462 1.00 85.31 514 ALA A C 1
ATOM 4232 O O . ALA A 1 514 ? -29.871 -6.005 44.382 1.00 85.31 514 ALA A O 1
ATOM 4233 N N . GLU A 1 515 ? -29.522 -4.008 43.424 1.00 84.62 515 GLU A N 1
ATOM 4234 C CA . GLU A 1 515 ? -29.014 -4.527 42.152 1.00 84.62 515 GLU A CA 1
ATOM 4235 C C . GLU A 1 515 ? -27.619 -5.150 42.302 1.00 84.62 515 GLU A C 1
ATOM 4237 O O . GLU A 1 515 ? -27.414 -6.262 41.818 1.00 84.62 515 GLU A O 1
ATOM 4242 N N . LYS A 1 516 ? -26.686 -4.517 43.030 1.00 86.56 516 LYS A N 1
ATOM 4243 C CA . LYS A 1 516 ? -25.377 -5.110 43.373 1.00 86.56 516 LYS A CA 1
ATOM 4244 C C . LYS A 1 516 ? -25.538 -6.448 44.092 1.00 86.56 516 LYS A C 1
ATOM 4246 O O . LYS A 1 516 ? -24.997 -7.449 43.627 1.00 86.56 516 LYS A O 1
ATOM 4251 N N . ASP A 1 517 ? -26.340 -6.495 45.153 1.00 87.00 517 ASP A N 1
ATOM 4252 C CA . ASP A 1 517 ? -26.596 -7.711 45.932 1.00 87.00 517 ASP A CA 1
ATOM 4253 C C . ASP A 1 517 ? -27.234 -8.816 45.067 1.00 87.00 517 ASP A C 1
ATOM 4255 O O . ASP A 1 517 ? -26.953 -10.005 45.243 1.00 87.00 517 ASP A O 1
ATOM 4259 N N . LYS A 1 518 ? -28.101 -8.444 44.115 1.00 88.31 518 LYS A N 1
ATOM 4260 C CA . LYS A 1 518 ? -28.712 -9.374 43.155 1.00 88.31 518 LYS A CA 1
ATOM 4261 C C . LYS A 1 518 ? -27.679 -9.917 42.162 1.00 88.31 518 LYS A C 1
ATOM 4263 O O . LYS A 1 518 ? -27.628 -11.127 41.938 1.00 88.31 518 LYS A O 1
ATOM 4268 N N . LEU A 1 519 ? -26.823 -9.056 41.613 1.00 89.56 519 LEU A N 1
ATOM 4269 C CA . LEU A 1 519 ? -25.729 -9.454 40.727 1.00 89.56 519 LEU A CA 1
ATOM 4270 C C . LEU A 1 519 ? -24.712 -10.352 41.440 1.00 89.56 519 LEU A C 1
ATOM 4272 O O . LEU A 1 519 ? -24.222 -11.300 40.828 1.00 89.56 519 LEU A O 1
ATOM 4276 N N . GLU A 1 520 ? -24.433 -10.119 42.725 1.00 88.50 520 GLU A N 1
ATOM 4277 C CA . GLU A 1 520 ? -23.567 -10.994 43.522 1.00 88.50 520 GLU A CA 1
ATOM 4278 C C . GLU A 1 520 ? -24.164 -12.389 43.711 1.00 88.50 520 GLU A C 1
ATOM 4280 O O . GLU A 1 520 ? -23.463 -13.377 43.485 1.00 88.50 520 GLU A O 1
ATOM 4285 N N . ARG A 1 521 ? -25.465 -12.504 44.012 1.00 89.81 521 ARG A N 1
ATOM 4286 C CA . ARG A 1 521 ? -26.155 -13.810 44.063 1.00 89.81 521 ARG A CA 1
ATOM 4287 C C . ARG A 1 521 ? -26.059 -14.552 42.727 1.00 89.81 521 ARG A C 1
ATOM 4289 O O . ARG A 1 521 ? -25.771 -15.749 42.708 1.00 89.81 521 ARG A O 1
ATOM 4296 N N . ILE A 1 522 ? -26.237 -13.843 41.608 1.00 89.31 522 ILE A N 1
ATOM 4297 C CA . ILE A 1 522 ? -26.104 -14.415 40.259 1.00 89.31 522 ILE A CA 1
ATOM 4298 C C . ILE A 1 522 ? -24.650 -14.834 39.974 1.00 89.31 522 ILE A C 1
ATOM 4300 O O . ILE A 1 522 ? -24.434 -15.920 39.436 1.00 89.31 522 ILE A O 1
ATOM 4304 N N . ARG A 1 523 ? -23.647 -14.029 40.366 1.00 90.44 523 ARG A N 1
ATOM 4305 C CA . ARG A 1 523 ? -22.215 -14.372 40.249 1.00 90.44 523 ARG A CA 1
ATOM 4306 C C . ARG A 1 523 ? -21.895 -15.661 41.005 1.00 90.44 523 ARG A C 1
ATOM 4308 O O . ARG A 1 523 ? -21.264 -16.546 40.435 1.00 90.44 523 ARG A O 1
ATOM 4315 N N . MET A 1 524 ? -22.355 -15.787 42.252 1.00 89.75 524 MET A N 1
ATOM 4316 C CA . MET A 1 524 ? -22.102 -16.973 43.078 1.00 89.75 524 MET A CA 1
ATOM 4317 C C . MET A 1 524 ? -22.758 -18.229 42.492 1.00 89.75 524 MET A C 1
ATOM 4319 O O . MET A 1 524 ? -22.090 -19.255 42.380 1.00 89.75 524 MET A O 1
ATOM 4323 N N . LYS A 1 525 ? -24.013 -18.144 42.021 1.00 90.94 525 LYS A N 1
ATOM 4324 C CA . LYS A 1 525 ? -24.680 -19.260 41.323 1.00 90.94 525 LYS A CA 1
ATOM 4325 C C . LYS A 1 525 ? -23.884 -19.705 40.085 1.00 90.94 525 LYS A C 1
ATOM 4327 O O . LYS A 1 525 ? -23.607 -20.886 39.922 1.00 90.94 525 LYS A O 1
ATOM 4332 N N . LYS A 1 526 ? -23.426 -18.753 39.265 1.00 89.69 526 LYS A N 1
ATOM 4333 C CA . LYS A 1 526 ? -22.619 -19.026 38.062 1.00 89.69 526 LYS A CA 1
ATOM 4334 C C . LYS A 1 526 ? -21.249 -19.639 38.356 1.00 89.69 526 LYS A C 1
ATOM 4336 O O . LYS A 1 526 ? -20.801 -20.504 37.610 1.00 89.69 526 LYS A O 1
ATOM 4341 N N . LEU A 1 527 ? -20.591 -19.228 39.441 1.00 90.69 527 LEU A N 1
ATOM 4342 C CA . LEU A 1 527 ? -19.341 -19.849 39.896 1.00 90.69 527 LEU A CA 1
ATOM 4343 C C . LEU A 1 527 ? -19.558 -21.306 40.332 1.00 90.69 527 LEU A C 1
ATOM 4345 O O . LEU A 1 527 ? -18.760 -22.164 39.959 1.00 90.69 527 LEU A O 1
ATOM 4349 N N . GLN A 1 528 ? -20.655 -21.593 41.042 1.00 91.62 528 GLN A N 1
ATOM 4350 C CA . GLN A 1 528 ? -21.048 -22.964 41.395 1.00 91.62 528 GLN A CA 1
ATOM 4351 C C . GLN A 1 528 ? -21.386 -23.808 40.159 1.00 91.62 528 GLN A C 1
ATOM 4353 O O . GLN A 1 528 ? -21.081 -24.995 40.126 1.00 91.62 528 GLN A O 1
ATOM 4358 N N . ASP A 1 529 ? -21.998 -23.221 39.130 1.00 90.62 529 ASP A N 1
ATOM 4359 C CA . ASP A 1 529 ? -22.306 -23.945 37.894 1.00 90.62 529 ASP A CA 1
ATOM 4360 C C . ASP A 1 529 ? -21.026 -24.270 37.092 1.00 90.62 529 ASP A C 1
ATOM 4362 O O . ASP A 1 529 ? -20.870 -25.402 36.638 1.00 90.62 529 ASP A O 1
ATOM 4366 N N . LEU A 1 530 ? -20.043 -23.356 37.022 1.00 91.25 530 LEU A N 1
ATOM 4367 C CA . LEU A 1 530 ? -18.707 -23.664 36.473 1.00 91.25 530 LEU A CA 1
ATOM 4368 C C . LEU A 1 530 ? -17.960 -24.747 37.271 1.00 91.25 530 LEU A C 1
ATOM 4370 O O . LEU A 1 530 ? -17.211 -25.534 36.693 1.00 91.25 530 LEU A O 1
ATOM 4374 N N . GLU A 1 531 ? -18.137 -24.782 38.592 1.00 90.75 531 GLU A N 1
ATOM 4375 C CA . GLU A 1 531 ? -17.545 -25.803 39.460 1.00 90.75 531 GLU A CA 1
ATOM 4376 C C . GLU A 1 531 ? -18.149 -27.192 39.209 1.00 90.75 531 GLU A C 1
ATOM 4378 O O . GLU A 1 531 ? -17.401 -28.152 39.030 1.00 90.75 531 GLU A O 1
ATOM 4383 N N . LYS A 1 532 ? -19.481 -27.293 39.087 1.00 91.81 532 LYS A N 1
ATOM 4384 C CA . LYS A 1 532 ? -20.175 -28.541 38.707 1.00 91.81 532 LYS A CA 1
ATOM 4385 C C . LYS A 1 532 ? -19.754 -29.053 37.328 1.00 91.81 532 LYS A C 1
ATOM 4387 O O . LYS A 1 532 ? -19.698 -30.259 37.120 1.00 91.81 532 LYS A O 1
ATOM 4392 N N . GLU A 1 533 ? -19.454 -28.152 36.395 1.00 89.44 533 GLU A N 1
ATOM 4393 C CA . GLU A 1 533 ? -18.946 -28.495 35.059 1.00 89.44 533 GLU A CA 1
ATOM 4394 C C . GLU A 1 533 ? -17.449 -28.873 35.036 1.00 89.44 533 GLU A C 1
ATOM 4396 O O . GLU A 1 533 ? -16.915 -29.211 33.979 1.00 89.44 533 GLU A O 1
ATOM 4401 N N . GLY A 1 534 ? -16.754 -28.839 36.180 1.00 88.25 534 GLY A N 1
ATOM 4402 C CA . GLY A 1 534 ? -15.352 -29.251 36.286 1.00 88.25 534 GLY A CA 1
ATOM 4403 C C . GLY A 1 534 ? -14.353 -28.259 35.682 1.00 88.25 534 GLY A C 1
ATOM 4404 O O . GLY A 1 534 ? -13.262 -28.657 35.268 1.00 88.25 534 GLY A O 1
ATOM 4405 N N . VAL A 1 535 ? -14.700 -26.969 35.609 1.00 90.94 535 VAL A N 1
ATOM 4406 C CA . VAL A 1 535 ? -13.800 -25.919 35.107 1.00 90.94 535 VAL A CA 1
ATOM 4407 C C . VAL A 1 535 ? -12.695 -25.625 36.141 1.00 90.94 535 VAL A C 1
ATOM 4409 O O . VAL A 1 535 ? -13.009 -25.271 37.283 1.00 90.94 535 VAL A O 1
ATOM 4412 N N . PRO A 1 536 ? -11.396 -25.715 35.783 1.00 89.94 536 PRO A N 1
ATOM 4413 C CA . PRO A 1 536 ? -10.290 -25.455 36.706 1.00 89.94 536 PRO A CA 1
ATOM 4414 C C . PRO A 1 536 ? -10.353 -24.072 37.364 1.00 89.94 536 PRO A C 1
ATOM 4416 O O . PRO A 1 536 ? -10.738 -23.082 36.742 1.00 89.94 536 PRO A O 1
ATOM 4419 N N . GLU A 1 537 ? -9.920 -23.983 38.625 1.00 87.56 537 GLU A N 1
ATOM 4420 C CA . GLU A 1 537 ? -10.001 -22.755 39.437 1.00 87.56 537 GLU A CA 1
ATOM 4421 C C . GLU A 1 537 ? -9.289 -21.551 38.799 1.00 87.56 537 GLU A C 1
ATOM 4423 O O . GLU A 1 537 ? -9.818 -20.439 38.819 1.00 87.56 537 GLU A O 1
ATOM 4428 N N . LYS A 1 538 ? -8.167 -21.800 38.109 1.00 88.94 538 LYS A N 1
ATOM 4429 C CA . LYS A 1 538 ? -7.440 -20.827 37.274 1.00 88.94 538 LYS A CA 1
ATOM 4430 C C . LYS A 1 538 ? -8.367 -20.013 36.359 1.00 88.94 538 LYS A C 1
ATOM 4432 O O . LYS A 1 538 ? -8.162 -18.816 36.202 1.00 88.94 538 LYS A O 1
ATOM 4437 N N . TYR A 1 539 ? -9.392 -20.646 35.783 1.00 87.44 539 TYR A N 1
ATOM 4438 C CA . TYR A 1 539 ? -10.348 -20.006 34.874 1.00 87.44 539 TYR A CA 1
ATOM 4439 C C . TYR A 1 539 ? -11.643 -19.548 35.567 1.00 87.44 539 TYR A C 1
ATOM 4441 O O . TYR A 1 539 ? -12.489 -18.926 34.927 1.00 87.44 539 TYR A O 1
ATOM 4449 N N . ARG A 1 540 ? -11.809 -19.812 36.870 1.00 86.81 540 ARG A N 1
ATOM 4450 C CA . ARG A 1 540 ? -12.916 -19.304 37.705 1.00 86.81 540 ARG A CA 1
ATOM 4451 C C . ARG A 1 540 ? -12.550 -17.993 38.423 1.00 86.81 540 ARG A C 1
ATOM 4453 O O . ARG A 1 540 ? -13.425 -17.153 38.639 1.00 86.81 540 ARG A O 1
ATOM 4460 N N . ALA A 1 541 ? -11.266 -17.779 38.725 1.00 86.62 541 ALA A N 1
ATOM 4461 C CA . ALA A 1 541 ? -10.758 -16.618 39.466 1.00 86.62 541 ALA A CA 1
ATOM 4462 C C . ALA A 1 541 ? -11.094 -15.246 38.833 1.00 86.62 541 ALA A C 1
ATOM 4464 O O . ALA A 1 541 ? -11.403 -14.291 39.550 1.00 86.62 541 ALA A O 1
ATOM 4465 N N . GLU A 1 542 ? -11.101 -15.136 37.500 1.00 85.12 542 GLU A N 1
ATOM 4466 C CA . GLU A 1 542 ? -11.465 -13.896 36.787 1.00 85.12 542 GLU A CA 1
ATOM 4467 C C . GLU A 1 542 ? -12.942 -13.512 37.006 1.00 85.12 542 GLU A C 1
ATOM 4469 O O . GLU A 1 542 ? -13.263 -12.355 37.281 1.00 85.12 542 GLU A O 1
ATOM 4474 N N . LEU A 1 543 ? -13.855 -14.493 36.965 1.00 87.06 543 LEU A N 1
ATOM 4475 C CA . LEU A 1 543 ? -15.278 -14.280 37.255 1.00 87.06 543 LEU A CA 1
ATOM 4476 C C . LEU A 1 543 ? -15.507 -13.936 38.736 1.00 87.06 543 LEU A C 1
ATOM 4478 O O . LEU A 1 543 ? -16.371 -13.114 39.040 1.00 87.06 543 LEU A O 1
ATOM 4482 N N . MET A 1 544 ? -14.727 -14.529 39.645 1.00 86.44 544 MET A N 1
ATOM 4483 C CA . MET A 1 544 ? -14.800 -14.268 41.088 1.00 86.44 544 MET A CA 1
ATOM 4484 C C . MET A 1 544 ? -14.369 -12.840 41.447 1.00 86.44 544 MET A C 1
ATOM 4486 O O . MET A 1 544 ? -15.060 -12.156 42.200 1.00 86.44 544 MET A O 1
ATOM 4490 N N . THR A 1 545 ? -13.258 -12.371 40.875 1.00 86.88 545 THR A N 1
ATOM 4491 C CA . THR A 1 545 ? -12.666 -11.052 41.169 1.00 86.88 545 THR A CA 1
ATOM 4492 C C . THR A 1 545 ? -13.303 -9.892 40.394 1.00 86.88 545 THR A C 1
ATOM 4494 O O . THR A 1 545 ? -13.025 -8.726 40.693 1.00 86.88 545 THR A O 1
ATOM 4497 N N . LYS A 1 546 ? -14.196 -10.166 39.430 1.00 83.31 546 LYS A N 1
ATOM 4498 C CA . LYS A 1 546 ? -14.906 -9.125 38.672 1.00 83.31 546 LYS A CA 1
ATOM 4499 C C . LYS A 1 546 ? -15.706 -8.191 39.594 1.00 83.31 546 LYS A C 1
ATOM 4501 O O . LYS A 1 546 ? -16.605 -8.617 40.324 1.00 83.31 546 LYS A O 1
ATOM 4506 N N . LYS A 1 547 ? -15.458 -6.885 39.439 1.00 82.12 547 LYS A N 1
ATOM 4507 C CA . LYS A 1 547 ? -16.312 -5.800 39.949 1.00 82.12 547 LYS A CA 1
ATOM 4508 C C . LYS A 1 547 ? -17.632 -5.773 39.167 1.00 82.12 547 LYS A C 1
ATOM 4510 O O . LYS A 1 547 ? -17.611 -5.728 37.938 1.00 82.12 547 LYS A O 1
ATOM 4515 N N . LEU A 1 548 ? -18.756 -5.830 39.883 1.00 75.56 548 LEU A N 1
ATOM 4516 C CA . LEU A 1 548 ? -20.106 -6.003 39.316 1.00 75.56 548 LEU A CA 1
ATOM 4517 C C . LEU A 1 548 ? -20.899 -4.705 39.119 1.00 75.56 548 LEU A C 1
ATOM 4519 O O . LEU A 1 548 ? -22.046 -4.771 38.702 1.00 75.56 548 LEU A O 1
ATOM 4523 N N . MET A 1 549 ? -20.310 -3.560 39.458 1.00 68.12 549 MET A N 1
ATOM 4524 C CA . MET A 1 549 ? -20.690 -2.211 39.028 1.00 68.12 549 MET A CA 1
ATOM 4525 C C . MET A 1 549 ? -19.443 -1.318 39.167 1.00 68.12 549 MET A C 1
ATOM 4527 O O . MET A 1 549 ? -18.504 -1.685 39.887 1.00 68.12 549 MET A O 1
ATOM 4531 N N . LYS A 1 550 ? -19.424 -0.165 38.490 1.00 54.94 550 LYS A N 1
ATOM 4532 C CA . LYS A 1 550 ? -18.456 0.913 38.759 1.00 54.94 550 LYS A CA 1
ATOM 4533 C C . LYS A 1 550 ? -18.990 1.878 39.816 1.00 54.94 550 LYS A C 1
ATOM 4535 O O . LYS A 1 550 ? -20.229 2.008 39.909 1.00 54.94 550 LYS A O 1
#

Radius of gyration: 94.37 Å; chains: 1; bounding box: 242×101×212 Å